Protein AF-0000000078786252 (afdb_homodimer)

Radius of gyration: 34.01 Å; Cα contacts (8 Å, |Δi|>4): 1185; chains: 2; bounding box: 115×89×73 Å

pLDDT: mean 88.15, std 14.1, range [19.5, 98.19]

Organism: NCBI:txid997887

Secondary structure (DSSP, 8-state):
-HHHHHHHHHHHHHHHHHT-EEEEEEEEE-TTS-EEEEEEE---HHHHTT--SS--SSS---TTT-EEEEEEEEEEEEETTEEEEEEEEEEEEES--EEE-----GGGGGGHHHH--EEEEEEEE-SSEEEEEEEEEEPPPS---SS-GGGT--HHHHIIIII--TTTTTT--HHHHHHHHHHHHHHHHHHHHHHHHHHHHHHHHHHHHHTT-HHHHHHHHHTHHHHHHHHHHH--S---HHHHHHHHHHHHT-SHHHHHHHHTHHHHHHHHHHHTTHHHHTTEEEEEEEE-SSEEEEE--SEEETTTEEEEEEEHHHHTTS-EEEEEEEEEE-HHHHHHHHHHHHHHHHHHHHHHH-/-HHHHHHHHHHHHHHHHHT-EEEEEEEEE-TTS-EEEEEEE---HHHHTT--SS--SSS---TTT-EEEEEEEEEEEEETTEEEEEEEEEEEEES--EEE-----GGGGGGHHHH--EEEEEEEEETTEEEEEEEEEEPPPS---SS-GGGT--HHHHIIIII--TTTTTT--HHHHHHHHHHHHHHHHHHHHHHHHHHHHHHHHHHHHHTT-HHHHHHHHHTHHHHHHHHHHH--S---HHHHHHHHHHHHT-SHHHHHHHHTHHHHHHHHHHHTTHHHHTTEEEEEEEE-SSEEEEE--SEEETTTEEEEEEEHHHHHSS-EEEEEEEEEE-HHHHHHHHHHHHHHHHHHHHHHH-

Foldseek 3Di:
DCPQLCVVVCCVVVVLVVLFFEKEKEWEADPQAKIKIKIWGDDDPCVVVPDPPDPRDLFDDDPVFKDKDFQVDWDWDDDPNDTDTTTIMIMGIGGHAAFWDTHHDPVNPQCCLVTTWGKHWDWDDDLFKIKIKIKTKRWFRPDPFDDDLVVQDDLVLLCCQQPRDPPPQPPHDPVVVVVVVVSSVVSVVVRVQVRLLVLLLVLLLVLVVVVVDPVVNVVCVVCVVVLVVVCVVVDSDHNHNCVSLVSVCVVVVHCVSVVSCVVCVVVSRVSSCVSCVNVVQQSYKYKYKYFAPAAWDDWPAPDDDPGGIGIHIDGNSNSNSGMDMTIIMHMDTDVVSVVVVVVVVVVVVVVVVVVVVD/DCPQLCVVVCCVVVVLVVLFFEKEKEWEADPQAKIKIKIWGDDDPCVVVPDPPDPRDLFDDDPVFKDKDFQVDWDWDDDPNDTDTTTIMIMGIGGHAAFWDTHHDPVNPQCCLQTTWGKHWDWDDDLFKIKIKIKTKRWFRPDPFDDDLVVQDDLVLLCCQQPRDPPPQPPHDPVVVVVVVVSSVVSVVVRVQVRLLVLLLVLLLVLVVVVVDPPVNVVCVVCVVVLVVVCVVVDSDHNHNCVSLVSVCVVVVHCVSVVSCVVCVVVSRVSSCVSVVNVVQQSYKYKYKYFAPAAWDDWPAPDDDPGGIGIHIDGNSNSNSGMDMTIIMHMDTDVVSVVVVVVVVVVVVVVVVVVVVD

Structure (mmCIF, N/CA/C/O backbone):
data_AF-0000000078786252-model_v1
#
loop_
_entity.id
_entity.type
_entity.pdbx_description
1 polymer 'Transmembrane protein'
#
loop_
_atom_site.group_PDB
_atom_site.id
_atom_site.type_symbol
_atom_site.label_atom_id
_atom_site.label_alt_id
_atom_site.label_comp_id
_atom_site.label_asym_id
_atom_site.label_entity_id
_atom_site.label_seq_id
_atom_site.pdbx_PDB_ins_code
_atom_site.Cartn_x
_atom_site.Cartn_y
_atom_site.Cartn_z
_atom_site.occupancy
_atom_site.B_iso_or_equiv
_atom_site.auth_seq_id
_atom_site.auth_comp_id
_atom_site.auth_asym_id
_atom_site.auth_atom_id
_atom_site.pdbx_PDB_model_num
ATOM 1 N N . MET A 1 1 ? -23.828 3.244 0.985 1 19.94 1 MET A N 1
ATOM 2 C CA . MET A 1 1 ? -24.297 2.219 0.06 1 19.94 1 MET A CA 1
ATOM 3 C C . MET A 1 1 ? -23.172 1.281 -0.342 1 19.94 1 MET A C 1
ATOM 5 O O . MET A 1 1 ? -23.391 0.293 -1.043 1 19.94 1 MET A O 1
ATOM 9 N N . LYS A 1 2 ? -21.891 1.942 -0.2 1 26.61 2 LYS A N 1
ATOM 10 C CA . LYS A 1 2 ? -20.688 1.188 -0.552 1 26.61 2 LYS A CA 1
ATOM 11 C C . LYS A 1 2 ? -20.5 -0.004 0.381 1 26.61 2 LYS A C 1
ATOM 13 O O . LYS A 1 2 ? -19.656 -0.87 0.125 1 26.61 2 LYS A O 1
ATOM 18 N N . THR A 1 3 ? -21.156 0.063 1.5 1 28.33 3 THR A N 1
ATOM 19 C CA . THR A 1 3 ? -20.844 -0.778 2.65 1 28.33 3 THR A CA 1
ATOM 20 C C . THR A 1 3 ? -21.375 -2.195 2.445 1 28.33 3 THR A C 1
ATOM 22 O O . THR A 1 3 ? -20.703 -3.17 2.814 1 28.33 3 THR A O 1
ATOM 25 N N . ASN A 1 4 ? -22.656 -2.246 1.965 1 29.14 4 ASN A N 1
ATOM 26 C CA . ASN A 1 4 ? -23.312 -3.553 1.998 1 29.14 4 ASN A CA 1
ATOM 27 C C . ASN A 1 4 ? -22.734 -4.488 0.938 1 29.14 4 ASN A C 1
ATOM 29 O O . ASN A 1 4 ? -22.547 -5.68 1.192 1 29.14 4 ASN A O 1
ATOM 33 N N . ASN A 1 5 ? -22.766 -4.031 -0.233 1 29.98 5 ASN A N 1
ATOM 34 C CA . ASN A 1 5 ? -22.375 -4.918 -1.328 1 29.98 5 ASN A CA 1
ATOM 35 C C . ASN A 1 5 ? -20.906 -5.305 -1.251 1 29.98 5 ASN A C 1
ATOM 37 O O . ASN A 1 5 ? -20.5 -6.344 -1.776 1 29.98 5 ASN A O 1
ATOM 41 N N . LEU A 1 6 ? -20.109 -4.527 -0.646 1 32.5 6 LEU A N 1
ATOM 42 C CA . LEU A 1 6 ? -18.688 -4.773 -0.368 1 32.5 6 LEU A CA 1
ATOM 43 C C . LEU A 1 6 ? -18.531 -5.812 0.735 1 32.5 6 LEU A C 1
ATOM 45 O O . LEU A 1 6 ? -17.578 -6.605 0.713 1 32.5 6 LEU A O 1
ATOM 49 N N . ILE A 1 7 ? -19.547 -6.02 1.521 1 32.16 7 ILE A N 1
ATOM 50 C CA . ILE A 1 7 ? -19.5 -6.973 2.627 1 32.16 7 ILE A CA 1
ATOM 51 C C . ILE A 1 7 ? -19.562 -8.398 2.082 1 32.16 7 ILE A C 1
ATOM 53 O O . ILE A 1 7 ? -18.812 -9.266 2.52 1 32.16 7 ILE A O 1
ATOM 57 N N . VAL A 1 8 ? -20.5 -8.602 1.167 1 32.06 8 VAL A N 1
ATOM 58 C CA . VAL A 1 8 ? -20.656 -9.969 0.682 1 32.06 8 VAL A CA 1
ATOM 59 C C . VAL A 1 8 ? -19.406 -10.398 -0.082 1 32.06 8 VAL A C 1
ATOM 61 O O . VAL A 1 8 ? -18.922 -11.523 0.082 1 32.06 8 VAL A O 1
ATOM 64 N N . VAL A 1 9 ? -18.891 -9.523 -0.886 1 33.03 9 VAL A N 1
ATOM 65 C CA . VAL A 1 9 ? -17.75 -9.859 -1.714 1 33.03 9 VAL A CA 1
ATOM 66 C C . VAL A 1 9 ? -16.484 -9.898 -0.853 1 33.03 9 VAL A C 1
ATOM 68 O O . VAL A 1 9 ? -15.586 -10.711 -1.091 1 33.03 9 VAL A O 1
ATOM 71 N N . ILE A 1 10 ? -16.359 -9.125 0.132 1 34.69 10 ILE A N 1
ATOM 72 C CA . ILE A 1 10 ? -15.266 -9.18 1.103 1 34.69 10 ILE A CA 1
ATOM 73 C C . ILE A 1 10 ? -15.297 -10.516 1.84 1 34.69 10 ILE A C 1
ATOM 75 O O . ILE A 1 10 ? -14.25 -11.109 2.109 1 34.69 10 ILE A O 1
ATOM 79 N N . VAL A 1 11 ? -16.406 -11.039 2.076 1 34.19 11 VAL A N 1
ATOM 80 C CA . VAL A 1 11 ? -16.5 -12.375 2.662 1 34.19 11 VAL A CA 1
ATOM 81 C C . VAL A 1 11 ? -15.859 -13.391 1.726 1 34.19 11 VAL A C 1
ATOM 83 O O . VAL A 1 11 ? -15.156 -14.305 2.176 1 34.19 11 VAL A O 1
ATOM 86 N N . ILE A 1 12 ? -16.109 -13.266 0.492 1 34.5 12 ILE A N 1
ATOM 87 C CA . ILE A 1 12 ? -15.539 -14.273 -0.39 1 34.5 12 ILE A CA 1
ATOM 88 C C . ILE A 1 12 ? -14.023 -14.109 -0.459 1 34.5 12 ILE A C 1
ATOM 90 O O . ILE A 1 12 ? -13.281 -15.086 -0.376 1 34.5 12 ILE A O 1
ATOM 94 N N . LEU A 1 13 ? -13.531 -12.93 -0.663 1 36.78 13 LEU A N 1
ATOM 95 C CA . LEU A 1 13 ? -12.086 -12.766 -0.719 1 36.78 13 LEU A CA 1
ATOM 96 C C . LEU A 1 13 ? -11.469 -12.859 0.674 1 36.78 13 LEU A C 1
ATOM 98 O O . LEU A 1 13 ? -10.383 -13.414 0.839 1 36.78 13 LEU A O 1
ATOM 102 N N . PHE A 1 14 ? -11.875 -12.219 1.735 1 39.19 14 PHE A N 1
ATOM 103 C CA . PHE A 1 14 ? -11.438 -12.453 3.107 1 39.19 14 PHE A CA 1
ATOM 104 C C . PHE A 1 14 ? -11.758 -13.875 3.539 1 39.19 14 PHE A C 1
ATOM 106 O O . PHE A 1 14 ? -11.023 -14.477 4.332 1 39.19 14 PHE A O 1
ATOM 113 N N . SER A 1 15 ? -12.875 -14.391 3.312 1 36.53 15 SER A N 1
ATOM 114 C CA . SER A 1 15 ? -13.062 -15.836 3.426 1 36.53 15 SER A CA 1
ATOM 115 C C . SER A 1 15 ? -12.07 -16.594 2.553 1 36.53 15 SER A C 1
ATOM 117 O O . SER A 1 15 ? -11.844 -17.781 2.756 1 36.53 15 SER A O 1
ATOM 119 N N . MET A 1 16 ? -11.719 -16.109 1.579 1 38.25 16 MET A N 1
ATOM 120 C CA . MET A 1 16 ? -10.734 -16.812 0.765 1 38.25 16 MET A CA 1
ATOM 121 C C . MET A 1 16 ? -9.383 -16.875 1.473 1 38.25 16 MET A C 1
ATOM 123 O O . MET A 1 16 ? -8.562 -17.75 1.179 1 38.25 16 MET A O 1
ATOM 127 N N . ALA A 1 17 ? -9.016 -15.875 2.158 1 41.66 17 ALA A N 1
ATOM 128 C CA . ALA A 1 17 ? -7.809 -16.078 2.957 1 41.66 17 ALA A CA 1
ATOM 129 C C . ALA A 1 17 ? -7.98 -17.266 3.912 1 41.66 17 ALA A C 1
ATOM 131 O O . ALA A 1 17 ? -7.031 -18 4.172 1 41.66 17 ALA A O 1
ATOM 132 N N . SER A 1 18 ? -9.141 -17.328 4.59 1 46.78 18 SER A N 1
ATOM 133 C CA . SER A 1 18 ? -9.305 -18.438 5.535 1 46.78 18 SER A CA 1
ATOM 134 C C . SER A 1 18 ? -9.297 -19.781 4.82 1 46.78 18 SER A C 1
ATOM 136 O O . SER A 1 18 ? -8.922 -20.797 5.406 1 46.78 18 SER A O 1
ATOM 138 N N . CYS A 1 19 ? -9.617 -19.781 3.443 1 62.62 19 CYS A N 1
ATOM 139 C CA . CYS A 1 19 ? -9.672 -21.094 2.809 1 62.62 19 CYS A CA 1
ATOM 140 C C . CYS A 1 19 ? -8.539 -21.266 1.805 1 62.62 19 CYS A C 1
ATOM 142 O O . CYS A 1 19 ? -8.656 -22.031 0.856 1 62.62 19 CYS A O 1
ATOM 144 N N . GLN A 1 20 ? -7.492 -20.5 2.08 1 80.75 20 GLN A N 1
ATOM 145 C CA . GLN A 1 20 ? -6.363 -20.625 1.164 1 80.75 20 GLN A CA 1
ATOM 146 C C . GLN A 1 20 ? -5.543 -21.875 1.466 1 80.75 20 GLN A C 1
ATOM 148 O O . GLN A 1 20 ? -5.324 -22.219 2.631 1 80.75 20 GLN A O 1
ATOM 153 N N . THR A 1 21 ? -5.371 -22.656 0.448 1 90.69 21 THR A N 1
ATOM 154 C CA . THR A 1 21 ? -4.453 -23.781 0.548 1 90.69 21 THR A CA 1
ATOM 155 C C . THR A 1 21 ? -3.047 -23.375 0.114 1 90.69 21 THR A C 1
ATOM 157 O O . THR A 1 21 ? -2.846 -22.922 -1.017 1 90.69 21 THR A O 1
ATOM 160 N N . SER A 1 22 ? -2.172 -23.531 1.041 1 93.81 22 SER A N 1
ATOM 161 C CA . SER A 1 22 ? -0.803 -23.125 0.752 1 93.81 22 SER A CA 1
ATOM 162 C C . SER A 1 22 ? 0.133 -24.312 0.666 1 93.81 22 SER A C 1
ATOM 164 O O . SER A 1 22 ? -0.036 -25.297 1.396 1 93.81 22 SER A O 1
ATOM 166 N N . TYR A 1 23 ? 1.023 -24.266 -0.226 1 96.31 23 TYR A N 1
ATOM 167 C CA . TYR A 1 23 ? 2.068 -25.266 -0.412 1 96.31 23 TYR A CA 1
ATOM 168 C C . TYR A 1 23 ? 3.445 -24.672 -0.125 1 96.31 23 TYR A C 1
ATOM 170 O O . TYR A 1 23 ? 3.67 -23.484 -0.326 1 96.31 23 TYR A O 1
ATOM 178 N N . ARG A 1 24 ? 4.293 -25.469 0.408 1 96.81 24 ARG A N 1
ATOM 179 C CA . ARG A 1 24 ? 5.688 -25.078 0.609 1 96.81 24 ARG A CA 1
ATOM 180 C C . ARG A 1 24 ? 6.617 -25.875 -0.295 1 96.81 24 ARG A C 1
ATOM 182 O O . ARG A 1 24 ? 6.613 -27.109 -0.259 1 96.81 24 ARG A O 1
ATOM 189 N N . MET A 1 25 ? 7.316 -25.281 -1.141 1 97.62 25 MET A N 1
ATOM 190 C CA . MET A 1 25 ? 8.305 -25.922 -2 1 97.62 25 MET A CA 1
ATOM 191 C C . MET A 1 25 ? 9.711 -25.453 -1.653 1 97.62 25 MET A C 1
ATOM 193 O O . MET A 1 25 ? 10.008 -24.266 -1.701 1 97.62 25 MET A O 1
ATOM 197 N N . VAL A 1 26 ? 10.562 -26.359 -1.294 1 97.31 26 VAL A N 1
ATOM 198 C CA . VAL A 1 26 ? 11.953 -26.062 -0.963 1 97.31 26 VAL A CA 1
ATOM 199 C C . VAL A 1 26 ? 12.875 -26.734 -1.979 1 97.31 26 VAL A C 1
ATOM 201 O O . VAL A 1 26 ? 12.859 -27.953 -2.135 1 97.31 26 VAL A O 1
ATOM 204 N N . SER A 1 27 ? 13.586 -25.953 -2.654 1 97.38 27 SER A N 1
ATOM 205 C CA . SER A 1 27 ? 14.57 -26.453 -3.613 1 97.38 27 SER A CA 1
ATOM 206 C C . SER A 1 27 ? 15.984 -26.078 -3.191 1 97.38 27 SER A C 1
ATOM 208 O O . SER A 1 27 ? 16.281 -24.922 -2.906 1 97.38 27 SER A O 1
ATOM 210 N N . ARG A 1 28 ? 16.812 -27.094 -3.168 1 97.5 28 ARG A N 1
ATOM 211 C CA . ARG A 1 28 ? 18.219 -26.875 -2.832 1 97.5 28 ARG A CA 1
ATOM 212 C C . ARG A 1 28 ? 19.109 -27.203 -4.016 1 97.5 28 ARG A C 1
ATOM 214 O O . ARG A 1 28 ? 19.141 -28.344 -4.477 1 97.5 28 ARG A O 1
ATOM 221 N N . ILE A 1 29 ? 19.812 -26.25 -4.445 1 97.12 29 ILE A N 1
ATOM 222 C CA . ILE A 1 29 ? 20.766 -26.469 -5.523 1 97.12 29 ILE A CA 1
ATOM 223 C C . ILE A 1 29 ? 22.125 -26.828 -4.941 1 97.12 29 ILE A C 1
ATOM 225 O O . ILE A 1 29 ? 22.656 -26.109 -4.086 1 97.12 29 ILE A O 1
ATOM 229 N N . LYS A 1 30 ? 22.625 -27.922 -5.43 1 95.12 30 LYS A N 1
ATOM 230 C CA . LYS A 1 30 ? 23.953 -28.359 -4.988 1 95.12 30 LYS A CA 1
ATOM 231 C C . LYS A 1 30 ? 25.047 -27.75 -5.852 1 95.12 30 LYS A C 1
ATOM 233 O O . LYS A 1 30 ? 24.781 -27.234 -6.934 1 95.12 30 LYS A O 1
ATOM 238 N N . THR A 1 31 ? 26.219 -27.844 -5.43 1 94.12 31 THR A N 1
ATOM 239 C CA . THR A 1 31 ? 27.359 -27.219 -6.102 1 94.12 31 THR A CA 1
ATOM 240 C C . THR A 1 31 ? 27.625 -27.891 -7.449 1 94.12 31 THR A C 1
ATOM 242 O O . THR A 1 31 ? 28.219 -27.281 -8.336 1 94.12 31 THR A O 1
ATOM 245 N N . ASP A 1 32 ? 27.156 -29.109 -7.656 1 92.31 32 ASP A N 1
ATOM 246 C CA . ASP A 1 32 ? 27.391 -29.812 -8.914 1 92.31 32 ASP A CA 1
ATOM 247 C C . ASP A 1 32 ? 26.312 -29.484 -9.938 1 92.31 32 ASP A C 1
ATOM 249 O O . ASP A 1 32 ? 26.359 -29.938 -11.086 1 92.31 32 ASP A O 1
ATOM 253 N N . GLY A 1 33 ? 25.391 -28.719 -9.5 1 90.75 33 GLY A N 1
ATOM 254 C CA . GLY A 1 33 ? 24.344 -28.312 -10.422 1 90.75 33 GLY A CA 1
ATOM 255 C C . GLY A 1 33 ? 23.078 -29.141 -10.289 1 90.75 33 GLY A C 1
ATOM 256 O O . GLY A 1 33 ? 22.078 -28.859 -10.945 1 90.75 33 GLY A O 1
ATOM 257 N N . SER A 1 34 ? 23.156 -30.125 -9.492 1 93.38 34 SER A N 1
ATOM 258 C CA . SER A 1 34 ? 21.953 -30.906 -9.25 1 93.38 34 SER A CA 1
ATOM 259 C C . SER A 1 34 ? 21.047 -30.203 -8.25 1 93.38 34 SER A C 1
ATOM 261 O O . SER A 1 34 ? 21.453 -29.25 -7.582 1 93.38 34 SER A O 1
ATOM 263 N N . LEU A 1 35 ? 19.766 -30.656 -8.234 1 95 35 LEU A N 1
ATOM 264 C CA . LEU A 1 35 ? 18.766 -30 -7.395 1 95 35 LEU A CA 1
ATOM 265 C C . LEU A 1 35 ? 17.953 -31.031 -6.613 1 95 35 LEU A C 1
ATOM 267 O O . LEU A 1 35 ? 17.578 -32.062 -7.16 1 95 35 LEU A O 1
ATOM 271 N N . TYR A 1 36 ? 17.844 -30.766 -5.344 1 96.06 36 TYR A N 1
ATOM 272 C CA . TYR A 1 36 ? 16.953 -31.531 -4.488 1 96.06 36 TYR A CA 1
ATOM 273 C C . TYR A 1 36 ? 15.711 -30.719 -4.133 1 96.06 36 TYR A C 1
ATOM 275 O O . TYR A 1 36 ? 15.82 -29.609 -3.627 1 96.06 36 TYR A O 1
ATOM 283 N N . ARG A 1 37 ? 14.539 -31.312 -4.398 1 96.69 37 ARG A N 1
ATOM 284 C CA . ARG A 1 37 ? 13.312 -30.562 -4.195 1 96.69 37 ARG A CA 1
ATOM 285 C C . ARG A 1 37 ? 12.367 -31.297 -3.254 1 96.69 37 ARG A C 1
ATOM 287 O O . ARG A 1 37 ? 12.227 -32.531 -3.336 1 96.69 37 ARG A O 1
ATOM 294 N N . GLU A 1 38 ? 11.789 -30.531 -2.357 1 97.25 38 GLU A N 1
ATOM 295 C CA . GLU A 1 38 ? 10.719 -31 -1.474 1 97.25 38 GLU A CA 1
ATOM 296 C C . GLU A 1 38 ? 9.477 -30.125 -1.612 1 97.25 38 GLU A C 1
ATOM 298 O O . GLU A 1 38 ? 9.578 -28.891 -1.69 1 97.25 38 GLU A O 1
ATOM 303 N N . VAL A 1 39 ? 8.344 -30.766 -1.732 1 97.19 39 VAL A N 1
ATOM 304 C CA . VAL A 1 39 ? 7.078 -30.047 -1.747 1 97.19 39 VAL A CA 1
ATOM 305 C C . VAL A 1 39 ? 6.18 -30.562 -0.622 1 97.19 39 VAL A C 1
ATOM 307 O O . VAL A 1 39 ? 5.922 -31.75 -0.521 1 97.19 39 VAL A O 1
ATOM 310 N N . TYR A 1 40 ? 5.75 -29.625 0.225 1 97.5 40 TYR A N 1
ATOM 311 C CA . TYR A 1 40 ? 4.934 -29.953 1.388 1 97.5 40 TYR A CA 1
ATOM 312 C C . TYR A 1 40 ? 3.473 -29.594 1.146 1 97.5 40 TYR A C 1
ATOM 314 O O . TYR A 1 40 ? 3.17 -28.562 0.546 1 97.5 40 TYR A O 1
ATOM 322 N N . ALA A 1 41 ? 2.525 -30.422 1.623 1 96.31 41 ALA A N 1
ATOM 323 C CA . ALA A 1 41 ? 1.083 -30.203 1.542 1 96.31 41 ALA A CA 1
ATOM 324 C C . ALA A 1 41 ? 0.368 -30.828 2.734 1 96.31 41 ALA A C 1
ATOM 326 O O . ALA A 1 41 ? 1.011 -31.375 3.635 1 96.31 41 ALA A O 1
ATOM 327 N N . TYR A 1 42 ? -0.897 -30.625 2.787 1 94.88 42 TYR A N 1
ATOM 328 C CA . TYR A 1 42 ? -1.739 -31.297 3.771 1 94.88 42 TYR A CA 1
ATOM 329 C C . TYR A 1 42 ? -2.613 -32.344 3.111 1 94.88 42 TYR A C 1
ATOM 331 O O . TYR A 1 42 ? -3.459 -32.031 2.273 1 94.88 42 TYR A O 1
ATOM 339 N N . GLY A 1 43 ? -2.377 -33.594 3.447 1 91.81 43 GLY A N 1
ATOM 340 C CA . GLY A 1 43 ? -3.205 -34.688 2.984 1 91.81 43 GLY A CA 1
ATOM 341 C C . GLY A 1 43 ? -4.164 -35.188 4.043 1 91.81 43 GLY A C 1
ATOM 342 O O . GLY A 1 43 ? -3.803 -35.312 5.219 1 91.81 43 GLY A O 1
ATOM 343 N N . ASP A 1 44 ? -5.281 -35.531 3.627 1 89.44 44 ASP A N 1
ATOM 344 C CA . ASP A 1 44 ? -6.258 -36.062 4.574 1 89.44 44 ASP A CA 1
ATOM 345 C C . ASP A 1 44 ? -5.91 -37.469 4.988 1 89.44 44 ASP A C 1
ATOM 347 O O . ASP A 1 44 ? -4.902 -38.031 4.543 1 89.44 44 ASP A O 1
ATOM 351 N N . SER A 1 45 ? -6.781 -38.062 5.875 1 87.81 45 SER A N 1
ATOM 352 C CA . SER A 1 45 ? -6.504 -39.375 6.445 1 87.81 45 SER A CA 1
ATOM 353 C C . SER A 1 45 ? -6.543 -40.469 5.375 1 87.81 45 SER A C 1
ATOM 355 O O . SER A 1 45 ? -5.762 -41.406 5.418 1 87.81 45 SER A O 1
ATOM 357 N N . ALA A 1 46 ? -7.414 -40.281 4.414 1 90.94 46 ALA A N 1
ATOM 358 C CA . ALA A 1 46 ? -7.512 -41.281 3.34 1 90.94 46 ALA A CA 1
ATOM 359 C C . ALA A 1 46 ? -6.246 -41.281 2.49 1 90.94 46 ALA A C 1
ATOM 361 O O . ALA A 1 46 ? -5.727 -42.344 2.156 1 90.94 46 ALA A O 1
ATOM 362 N N . PHE A 1 47 ? -5.742 -40.156 2.238 1 91.88 47 PHE A N 1
ATOM 363 C CA . PHE A 1 47 ? -4.523 -40.062 1.443 1 91.88 47 PHE A CA 1
ATOM 364 C C . PHE A 1 47 ? -3.334 -40.625 2.189 1 91.88 47 PHE A C 1
ATOM 366 O O . PHE A 1 47 ? -2.527 -41.375 1.608 1 91.88 47 PHE A O 1
ATOM 373 N N . LEU A 1 48 ? -3.27 -40.375 3.426 1 88.38 48 LEU A N 1
ATOM 374 C CA . LEU A 1 48 ? -2.15 -40.844 4.234 1 88.38 48 LEU A CA 1
ATOM 375 C C . LEU A 1 48 ? -2.189 -42.375 4.387 1 88.38 48 LEU A C 1
ATOM 377 O O . LEU A 1 48 ? -1.147 -43 4.555 1 88.38 48 LEU A O 1
ATOM 381 N N . ALA A 1 49 ? -3.398 -42.844 4.246 1 87.81 49 ALA A N 1
ATOM 382 C CA . ALA A 1 49 ? -3.576 -44.312 4.375 1 87.81 49 ALA A CA 1
ATOM 383 C C . ALA A 1 49 ? -3.287 -45 3.055 1 87.81 49 ALA A C 1
ATOM 385 O O . ALA A 1 49 ? -3.244 -46.25 3.002 1 87.81 49 ALA A O 1
ATOM 386 N N . GLY A 1 50 ? -3.104 -44.219 1.994 1 86 50 GLY A N 1
ATOM 387 C CA . GLY A 1 50 ? -2.686 -44.844 0.751 1 86 50 GLY A CA 1
ATOM 388 C C . GLY A 1 50 ? -3.676 -44.656 -0.381 1 86 50 GLY A C 1
ATOM 389 O O . GLY A 1 50 ? -3.41 -45.031 -1.521 1 86 50 GLY A O 1
ATOM 390 N N . ASP A 1 51 ? -4.805 -44 -0.062 1 87.06 51 ASP A N 1
ATOM 391 C CA . ASP A 1 51 ? -5.77 -43.688 -1.112 1 87.06 51 ASP A CA 1
ATOM 392 C C . ASP A 1 51 ? -5.309 -42.5 -1.948 1 87.06 51 ASP A C 1
ATOM 394 O O . ASP A 1 51 ? -5.254 -41.375 -1.454 1 87.06 51 ASP A O 1
ATOM 398 N N . ARG A 1 52 ? -5.031 -42.781 -3.176 1 82.25 52 ARG A N 1
ATOM 399 C CA . ARG A 1 52 ? -4.453 -41.75 -4.016 1 82.25 52 ARG A CA 1
ATOM 400 C C . ARG A 1 52 ? -5.52 -41.094 -4.891 1 82.25 52 ARG A C 1
ATOM 402 O O . ARG A 1 52 ? -5.195 -40.375 -5.84 1 82.25 52 ARG A O 1
ATOM 409 N N . ALA A 1 53 ? -6.723 -41.344 -4.562 1 81.75 53 ALA A N 1
ATOM 410 C CA . ALA A 1 53 ? -7.812 -40.781 -5.352 1 81.75 53 ALA A CA 1
ATOM 411 C C . ALA A 1 53 ? -7.82 -39.25 -5.262 1 81.75 53 ALA A C 1
ATOM 413 O O . ALA A 1 53 ? -8.023 -38.562 -6.27 1 81.75 53 ALA A O 1
ATOM 414 N N . GLU A 1 54 ? -7.559 -38.875 -3.996 1 85.31 54 GLU A N 1
ATOM 415 C CA . GLU A 1 54 ? -7.516 -37.438 -3.816 1 85.31 54 GLU A CA 1
ATOM 416 C C . GLU A 1 54 ? -6.09 -36.969 -3.564 1 85.31 54 GLU A C 1
ATOM 418 O O . GLU A 1 54 ? -5.609 -37 -2.43 1 85.31 54 GLU A O 1
ATOM 423 N N . ASN A 1 55 ? -5.398 -36.562 -4.562 1 90.12 55 ASN A N 1
ATOM 424 C CA . ASN A 1 55 ? -4.047 -36 -4.516 1 90.12 55 ASN A CA 1
ATOM 425 C C . ASN A 1 55 ? -4.047 -34.562 -4.016 1 90.12 55 ASN A C 1
ATOM 427 O O . ASN A 1 55 ? -4.645 -33.688 -4.645 1 90.12 55 ASN A O 1
ATOM 431 N N . PRO A 1 56 ? -3.461 -34.344 -2.848 1 92.56 56 PRO A N 1
ATOM 432 C CA . PRO A 1 56 ? -3.506 -33 -2.283 1 92.56 56 PRO A CA 1
ATOM 433 C C . PRO A 1 56 ? -2.59 -32.031 -3.018 1 92.56 56 PRO A C 1
ATOM 435 O O . PRO A 1 56 ? -2.67 -30.812 -2.799 1 92.56 56 PRO A O 1
ATOM 438 N N . PHE A 1 57 ? -1.74 -32.531 -3.859 1 94.31 57 PHE A N 1
ATOM 439 C CA . PHE A 1 57 ? -0.812 -31.656 -4.582 1 94.31 57 PHE A CA 1
ATOM 440 C C . PHE A 1 57 ? -1.437 -31.156 -5.875 1 94.31 57 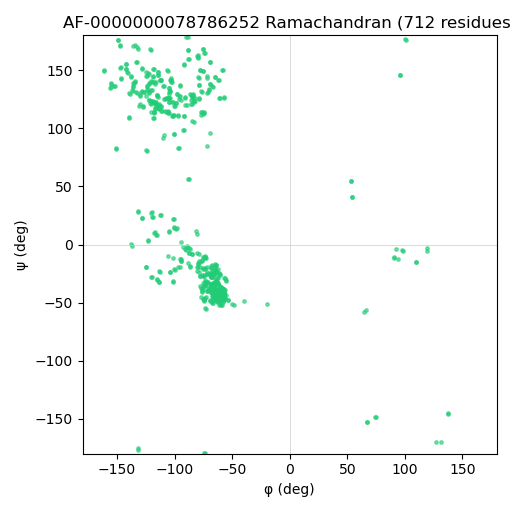PHE A C 1
ATOM 442 O O . PHE A 1 57 ? -2.369 -31.766 -6.402 1 94.31 57 PHE A O 1
ATOM 449 N N . LEU A 1 58 ? -0.883 -30.062 -6.371 1 93.06 58 LEU A N 1
ATOM 450 C CA . LEU A 1 58 ? -1.39 -29.469 -7.602 1 93.06 58 LEU A CA 1
ATOM 451 C C . LEU A 1 58 ? -0.892 -30.234 -8.82 1 93.06 58 LEU A C 1
ATOM 453 O O . LEU A 1 58 ? -1.417 -30.078 -9.922 1 93.06 58 LEU A O 1
ATOM 457 N N . PHE A 1 59 ? 0.087 -31.078 -8.656 1 94.06 59 PHE A N 1
ATOM 458 C CA . PHE A 1 59 ? 0.705 -31.859 -9.727 1 94.06 59 PHE A CA 1
ATOM 459 C C . PHE A 1 59 ? 0.605 -33.344 -9.445 1 94.06 59 PHE A C 1
ATOM 461 O O . PHE A 1 59 ? 0.216 -33.75 -8.344 1 94.06 59 PHE A O 1
ATOM 468 N N . GLN A 1 60 ? 0.929 -34.062 -10.508 1 92.38 60 GLN A N 1
ATOM 469 C CA . GLN A 1 60 ? 0.883 -35.531 -10.383 1 92.38 60 GLN A CA 1
ATOM 470 C C . GLN A 1 60 ? 2.121 -36.031 -9.664 1 92.38 60 GLN A C 1
ATOM 472 O O . GLN A 1 60 ? 3.232 -35.562 -9.898 1 92.38 60 GLN A O 1
ATOM 477 N N . ILE A 1 61 ? 1.816 -37 -8.75 1 91.5 61 ILE A N 1
ATOM 478 C CA . ILE A 1 61 ? 2.914 -37.656 -8.047 1 91.5 61 ILE A CA 1
ATOM 479 C C . ILE A 1 61 ? 3.186 -39 -8.688 1 91.5 61 ILE A C 1
ATOM 481 O O . ILE A 1 61 ? 2.465 -39.969 -8.438 1 91.5 61 ILE A O 1
ATOM 485 N N . ASP A 1 62 ? 4.109 -39 -9.562 1 86.69 62 ASP A N 1
ATOM 486 C CA . ASP A 1 62 ? 4.504 -40.281 -10.148 1 86.69 62 ASP A CA 1
ATOM 487 C C . ASP A 1 62 ? 5.52 -41 -9.266 1 86.69 62 ASP A C 1
ATOM 489 O O . ASP A 1 62 ? 6.543 -40.438 -8.891 1 86.69 62 ASP A O 1
ATOM 493 N N . SER A 1 63 ? 5.27 -42.25 -8.961 1 82.62 63 SER A N 1
ATOM 494 C CA . SER A 1 63 ? 6.109 -43.031 -8.055 1 82.62 63 SER A CA 1
ATOM 495 C C . SER A 1 63 ? 7.52 -43.188 -8.602 1 82.62 63 SER A C 1
ATOM 497 O O . SER A 1 63 ? 8.461 -43.438 -7.852 1 82.62 63 SER A O 1
ATOM 499 N N . ASP A 1 64 ? 7.676 -43.031 -9.867 1 86.81 64 ASP A N 1
ATOM 500 C CA . ASP A 1 64 ? 8.992 -43.188 -10.477 1 86.81 64 ASP A CA 1
ATOM 501 C C . ASP A 1 64 ? 9.852 -41.938 -10.258 1 86.81 64 ASP A C 1
ATOM 503 O O . ASP A 1 64 ? 11.086 -42.031 -10.273 1 86.81 64 ASP A O 1
ATOM 507 N N . THR A 1 65 ? 9.195 -40.844 -10.031 1 89.38 65 THR A N 1
ATOM 508 C CA . THR A 1 65 ? 9.953 -39.594 -10 1 89.38 65 THR A CA 1
ATOM 509 C C . THR A 1 65 ? 9.914 -38.969 -8.609 1 89.38 65 THR A C 1
ATOM 511 O O . THR A 1 65 ? 10.883 -38.344 -8.18 1 89.38 65 THR A O 1
ATOM 514 N N . TRP A 1 66 ? 8.844 -39.188 -7.91 1 93.69 66 TRP A N 1
ATOM 515 C CA . TRP A 1 66 ? 8.672 -38.562 -6.605 1 93.69 66 TRP A CA 1
ATOM 516 C C . TRP A 1 66 ? 8.625 -39.594 -5.496 1 93.69 66 TRP A C 1
ATOM 518 O O . TRP A 1 66 ? 8.023 -40.656 -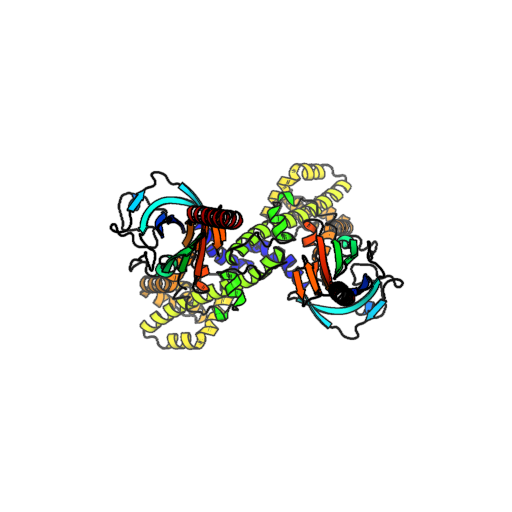5.66 1 93.69 66 TRP A O 1
ATOM 528 N N . GLN A 1 67 ? 9.234 -39.312 -4.43 1 94.5 67 GLN A N 1
ATOM 529 C CA . GLN A 1 67 ? 9.117 -40.094 -3.215 1 94.5 67 GLN A CA 1
ATOM 530 C C . GLN A 1 67 ? 8.164 -39.438 -2.219 1 94.5 67 GLN A C 1
ATOM 532 O O . GLN A 1 67 ? 8.375 -38.312 -1.796 1 94.5 67 GLN A O 1
ATOM 537 N N . LEU A 1 68 ? 7.133 -40.125 -1.895 1 93.81 68 LEU A N 1
ATOM 538 C CA . LEU A 1 68 ? 6.16 -39.656 -0.922 1 93.81 68 LEU A CA 1
ATOM 539 C C . LEU A 1 68 ? 6.609 -39.969 0.5 1 93.81 68 LEU A C 1
ATOM 541 O O . LEU A 1 68 ? 6.98 -41.094 0.801 1 93.81 68 LEU A O 1
ATOM 545 N N . VAL A 1 69 ? 6.645 -38.969 1.348 1 92.75 69 VAL A N 1
ATOM 546 C CA . VAL A 1 69 ? 7.086 -39.125 2.729 1 92.75 69 VAL A CA 1
ATOM 547 C C . VAL A 1 69 ? 6.039 -38.562 3.68 1 92.75 69 VAL A C 1
ATOM 549 O O . VAL A 1 69 ? 5.715 -37.375 3.611 1 92.75 69 VAL A O 1
ATOM 552 N N . GLY A 1 70 ? 5.461 -39.344 4.547 1 90.12 70 GLY A N 1
ATOM 553 C CA . GLY A 1 70 ? 4.613 -38.844 5.625 1 90.12 70 GLY A CA 1
ATOM 554 C C . GLY A 1 70 ? 5.398 -38.25 6.773 1 90.12 70 GLY A C 1
ATOM 555 O O . GLY A 1 70 ? 6.418 -38.812 7.195 1 90.12 70 GLY A O 1
ATOM 556 N N . LEU A 1 71 ? 5.09 -37.094 7.281 1 90.5 71 LEU A N 1
ATOM 557 C CA . LEU A 1 71 ? 5.84 -36.406 8.328 1 90.5 71 LEU A CA 1
ATOM 558 C C . LEU A 1 71 ? 5.484 -36.969 9.703 1 90.5 71 LEU A C 1
ATOM 560 O O . LEU A 1 71 ? 6.102 -36.594 10.703 1 90.5 71 LEU A O 1
ATOM 564 N N . GLY A 1 72 ? 4.766 -38.031 9.891 1 80.94 72 GLY A N 1
ATOM 565 C CA . GLY A 1 72 ? 4.359 -38.594 11.164 1 80.94 72 GLY A CA 1
ATOM 566 C C . GLY A 1 72 ? 3.404 -37.719 11.945 1 80.94 72 GLY A C 1
ATOM 567 O O . GLY A 1 72 ? 2.363 -38.188 12.414 1 80.94 72 GLY A O 1
ATOM 568 N N . SER A 1 73 ? 3.855 -36.375 12.227 1 86.31 73 SER A N 1
ATOM 569 C CA . SER A 1 73 ? 2.994 -35.406 12.859 1 86.31 73 SER A CA 1
ATOM 570 C C . SER A 1 73 ? 2.879 -34.125 12.008 1 86.31 73 SER A C 1
ATOM 572 O O . SER A 1 73 ? 3.789 -33.812 11.242 1 86.31 73 SER A O 1
ATOM 574 N N . SER A 1 74 ? 1.757 -33.562 12.117 1 89.44 74 SER A N 1
ATOM 575 C CA . SER A 1 74 ? 1.539 -32.312 11.375 1 89.44 74 SER A CA 1
ATOM 576 C C . SER A 1 74 ? 2.422 -31.203 11.906 1 89.44 74 SER A C 1
ATOM 578 O O . SER A 1 74 ? 2.658 -31.094 13.109 1 89.44 74 SER A O 1
ATOM 580 N N . ILE A 1 75 ? 2.969 -30.531 10.984 1 92.62 75 ILE A N 1
ATOM 581 C CA . ILE A 1 75 ? 3.756 -29.344 11.336 1 92.62 75 ILE A CA 1
ATOM 582 C C . ILE A 1 75 ? 2.967 -28.078 11 1 92.62 75 ILE A C 1
ATOM 584 O O . ILE A 1 75 ? 2.326 -28 9.945 1 92.62 75 ILE A O 1
ATOM 588 N N . LYS A 1 76 ? 2.91 -27.203 11.945 1 92.88 76 LYS A N 1
ATOM 589 C CA . LYS A 1 76 ? 2.295 -25.906 11.695 1 92.88 76 LYS A CA 1
ATOM 590 C C . LYS A 1 76 ? 3.287 -24.938 11.039 1 92.88 76 LYS A C 1
ATOM 592 O O . LYS A 1 76 ? 4.406 -24.766 11.531 1 92.88 76 LYS A O 1
ATOM 597 N N . PHE A 1 77 ? 2.932 -24.453 9.93 1 93.5 77 PHE A N 1
ATOM 598 C CA . PHE A 1 77 ? 3.795 -23.547 9.188 1 93.5 77 PHE A CA 1
ATOM 599 C C . PHE A 1 77 ? 3.09 -22.219 8.93 1 93.5 77 PHE A C 1
ATOM 601 O O . PHE A 1 77 ? 1.896 -22.188 8.625 1 93.5 77 PHE A O 1
ATOM 608 N N . ASN A 1 78 ? 3.873 -21.125 9.094 1 90.69 78 ASN A N 1
ATOM 609 C CA . ASN A 1 78 ? 3.32 -19.797 8.898 1 90.69 78 ASN A CA 1
ATOM 610 C C . ASN A 1 78 ? 3.512 -19.312 7.465 1 90.69 78 ASN A C 1
ATOM 612 O O . ASN A 1 78 ? 4.641 -19.062 7.035 1 90.69 78 ASN A O 1
ATOM 616 N N . PHE A 1 79 ? 2.465 -19.219 6.773 1 90.81 79 PHE A N 1
ATOM 617 C CA . PHE A 1 79 ? 2.467 -18.656 5.426 1 90.81 79 PHE A CA 1
ATOM 618 C C . PHE A 1 79 ? 2.064 -17.188 5.453 1 90.81 79 PHE A C 1
ATOM 620 O O . PHE A 1 79 ? 0.9 -16.859 5.223 1 90.81 79 PHE A O 1
ATOM 627 N N . TRP A 1 80 ? 3.061 -16.328 5.746 1 80.56 80 TRP A N 1
ATOM 628 C CA . TRP A 1 80 ? 2.887 -14.883 5.75 1 80.56 80 TRP A CA 1
ATOM 629 C C . TRP A 1 80 ? 1.729 -14.469 6.656 1 80.56 80 TRP A C 1
ATOM 631 O O . TRP A 1 80 ? 0.857 -13.703 6.25 1 80.56 80 TRP A O 1
ATOM 641 N N . GLY A 1 81 ? 1.606 -15.109 7.836 1 74.69 81 GLY A N 1
ATOM 642 C CA . GLY A 1 81 ? 0.617 -14.742 8.836 1 74.69 81 GLY A CA 1
ATOM 643 C C . GLY A 1 81 ? -0.495 -15.766 8.984 1 74.69 81 GLY A C 1
ATOM 644 O O . GLY A 1 81 ? -1.269 -15.711 9.938 1 74.69 81 GLY A O 1
ATOM 645 N N . ASN A 1 82 ? -0.593 -16.672 8.008 1 81.75 82 ASN A N 1
ATOM 646 C CA . ASN A 1 82 ? -1.584 -17.75 8.055 1 81.75 82 ASN A CA 1
ATOM 647 C C . ASN A 1 82 ? -0.941 -19.094 8.391 1 81.75 82 ASN A C 1
ATOM 649 O O . ASN A 1 82 ? -0.199 -19.641 7.578 1 81.75 82 ASN A O 1
ATOM 653 N N . GLU A 1 83 ? -1.321 -19.547 9.531 1 89.94 83 GLU A N 1
ATOM 654 C CA . GLU A 1 83 ? -0.752 -20.812 9.953 1 89.94 83 GLU A CA 1
ATOM 655 C C . GLU A 1 83 ? -1.54 -21.984 9.367 1 89.94 83 GLU A C 1
ATOM 657 O O . GLU A 1 83 ? -2.768 -22.031 9.477 1 89.94 83 GLU A O 1
ATOM 662 N N . GLN A 1 84 ? -0.832 -22.812 8.758 1 92.06 84 GLN A N 1
ATOM 663 C CA . GLN A 1 84 ? -1.449 -24 8.188 1 92.06 84 GLN A CA 1
ATOM 664 C C . GLN A 1 84 ? -0.655 -25.266 8.547 1 92.06 84 GLN A C 1
ATOM 666 O O . GLN A 1 84 ? 0.54 -25.188 8.836 1 92.06 84 GLN A O 1
ATOM 671 N N . GLU A 1 85 ? -1.399 -26.297 8.469 1 93.06 85 GLU A N 1
ATOM 672 C CA . GLU A 1 85 ? -0.768 -27.578 8.805 1 93.06 85 GLU A CA 1
ATOM 673 C C . GLU A 1 85 ? -0.271 -28.281 7.547 1 93.06 85 GLU A C 1
ATOM 675 O O . GLU A 1 85 ? -0.938 -28.266 6.508 1 93.06 85 GLU A O 1
ATOM 680 N N . LEU A 1 86 ? 0.885 -28.797 7.68 1 96.06 86 LEU A N 1
ATOM 681 C CA . LEU A 1 86 ? 1.491 -29.656 6.672 1 96.06 86 LEU A CA 1
ATOM 682 C C . LEU A 1 86 ? 1.807 -31.031 7.254 1 96.06 86 LEU A C 1
ATOM 684 O O . LEU A 1 86 ? 2.307 -31.125 8.375 1 96.06 86 LEU A O 1
ATOM 688 N N . ASN A 1 87 ? 1.433 -32.125 6.512 1 95.25 87 ASN A N 1
ATOM 689 C CA . ASN A 1 87 ? 1.646 -33.438 7.121 1 95.25 87 ASN A CA 1
ATOM 690 C C . ASN A 1 87 ? 2.219 -34.438 6.117 1 95.25 87 ASN A C 1
ATOM 692 O O . ASN A 1 87 ? 2.463 -35.594 6.461 1 95.25 87 ASN A O 1
ATOM 696 N N . VAL A 1 88 ? 2.426 -34.062 4.918 1 95.75 88 VAL A N 1
ATOM 697 C CA . VAL A 1 88 ? 3.02 -34.938 3.908 1 95.75 88 VAL A CA 1
ATOM 698 C C . VAL A 1 88 ? 3.961 -34.125 3.018 1 95.75 88 VAL A C 1
ATOM 700 O O . VAL A 1 88 ? 3.797 -32.906 2.869 1 95.75 88 VAL A O 1
ATOM 703 N N . LYS A 1 89 ? 4.969 -34.75 2.488 1 96.38 89 LYS A N 1
ATOM 704 C CA . LYS A 1 89 ? 5.836 -34.094 1.502 1 96.38 89 LYS A CA 1
ATOM 705 C C . LYS A 1 89 ? 6.25 -35.094 0.416 1 96.38 89 LYS A C 1
ATOM 707 O O . LYS A 1 89 ? 6.168 -36.312 0.612 1 96.38 89 LYS A O 1
ATOM 712 N N . VAL A 1 90 ? 6.574 -34.594 -0.701 1 96.12 90 VAL A N 1
ATOM 713 C CA . VAL A 1 90 ? 7.18 -35.375 -1.776 1 96.12 90 VAL A CA 1
ATOM 714 C C . VAL A 1 90 ? 8.57 -34.812 -2.088 1 96.12 90 VAL A C 1
ATOM 716 O O . VAL A 1 90 ? 8.82 -33.625 -1.969 1 96.12 90 VAL A O 1
ATOM 719 N N . CYS A 1 91 ? 9.484 -35.688 -2.416 1 96.56 91 CYS A N 1
ATOM 720 C CA . CYS A 1 91 ? 10.867 -35.312 -2.678 1 96.56 91 CYS A CA 1
ATOM 721 C C . CYS A 1 91 ? 11.344 -35.875 -4.012 1 96.56 91 CYS A C 1
ATOM 723 O O . CYS A 1 91 ? 10.875 -36.906 -4.453 1 96.56 91 CYS A O 1
ATOM 725 N N . ARG A 1 92 ? 12.258 -35.156 -4.562 1 94.88 92 ARG A N 1
ATOM 726 C CA . ARG A 1 92 ? 12.812 -35.562 -5.844 1 94.88 92 ARG A CA 1
ATOM 727 C C . ARG A 1 92 ? 14.211 -35 -6.051 1 94.88 92 ARG A C 1
ATOM 729 O O . ARG A 1 92 ? 14.469 -33.844 -5.703 1 94.88 92 ARG A O 1
ATOM 736 N N . ASP A 1 93 ? 15.086 -35.875 -6.598 1 93.75 93 ASP A N 1
ATOM 737 C CA . ASP A 1 93 ? 16.406 -35.438 -7.047 1 93.75 93 ASP A CA 1
ATOM 738 C C . ASP A 1 93 ? 16.391 -35.125 -8.547 1 93.75 93 ASP A C 1
ATOM 740 O O . ASP A 1 93 ? 15.961 -35.969 -9.344 1 93.75 93 ASP A O 1
ATOM 744 N N . ILE A 1 94 ? 16.844 -34 -8.867 1 92.5 94 ILE A N 1
ATOM 745 C CA . ILE A 1 94 ? 16.906 -33.594 -10.266 1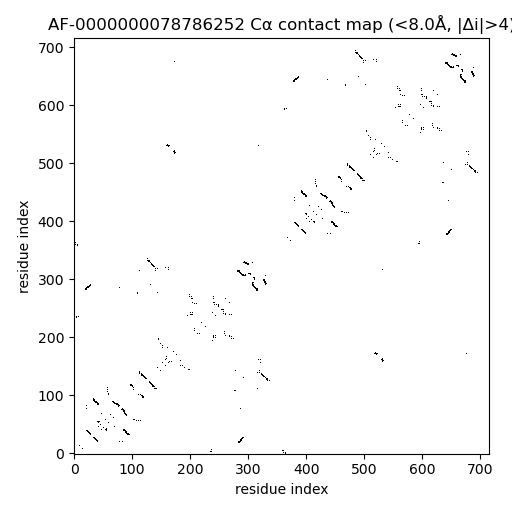 92.5 94 ILE A CA 1
ATOM 746 C C . ILE A 1 94 ? 18.359 -33.344 -10.672 1 92.5 94 ILE A C 1
ATOM 748 O O . ILE A 1 94 ? 19 -32.406 -10.172 1 92.5 94 ILE A O 1
ATOM 752 N N . PRO A 1 95 ? 18.984 -34.156 -11.477 1 87.06 95 PRO A N 1
ATOM 753 C CA . PRO A 1 95 ? 20.406 -34.062 -11.82 1 87.06 95 PRO A CA 1
ATOM 754 C C . PRO A 1 95 ? 20.734 -32.75 -12.562 1 87.06 95 PRO A C 1
ATOM 756 O O . PRO A 1 95 ? 21.844 -32.25 -12.469 1 87.06 95 PRO A O 1
ATOM 759 N N . GLY A 1 96 ? 19.906 -32.156 -13.359 1 80.75 96 GLY A N 1
ATOM 760 C CA . GLY A 1 96 ? 20.031 -30.906 -14.109 1 80.75 96 GLY A CA 1
ATOM 761 C C . GLY A 1 96 ? 18.703 -30.281 -14.461 1 80.75 96 GLY A C 1
ATOM 762 O O . GLY A 1 96 ? 17.734 -30.984 -14.742 1 80.75 96 GLY A O 1
ATOM 763 N N . MET A 1 97 ? 18.797 -29.078 -14.211 1 78.25 97 MET A N 1
ATOM 764 C CA . MET A 1 97 ? 17.516 -28.438 -14.43 1 78.25 97 MET A CA 1
ATOM 765 C C . MET A 1 97 ? 17.484 -27.719 -15.781 1 78.25 97 MET A C 1
ATOM 767 O O . MET A 1 97 ? 18.281 -26.828 -16.031 1 78.25 97 MET A O 1
ATOM 771 N N . SER A 1 98 ? 16.656 -28.234 -16.797 1 83.38 98 SER A N 1
ATOM 772 C CA . SER A 1 98 ? 16.359 -27.562 -18.047 1 83.38 98 SER A CA 1
ATOM 773 C C . SER A 1 98 ? 14.992 -27.953 -18.578 1 83.38 98 SER A C 1
ATOM 775 O O . SER A 1 98 ? 14.867 -28.891 -19.359 1 83.38 98 SER A O 1
ATOM 777 N N . GLY A 1 99 ? 14.047 -27.344 -18.094 1 84.94 99 GLY A N 1
ATOM 778 C CA . GLY A 1 99 ? 12.703 -27.594 -18.609 1 84.94 99 GLY A CA 1
ATOM 779 C C . GLY A 1 99 ? 11.656 -27.703 -17.531 1 84.94 99 GLY A C 1
ATOM 780 O O . GLY A 1 99 ? 11.68 -26.922 -16.562 1 84.94 99 GLY A O 1
ATOM 781 N N . GLU A 1 100 ? 10.648 -28.625 -17.828 1 83 100 GLU A N 1
ATOM 782 C CA . GLU A 1 100 ? 9.531 -28.844 -16.922 1 83 100 GLU A CA 1
ATOM 783 C C . GLU A 1 100 ? 9.68 -30.156 -16.156 1 83 100 GLU A C 1
ATOM 785 O O . GLU A 1 100 ? 10.039 -31.172 -16.734 1 83 100 GLU A O 1
ATOM 790 N N . TYR A 1 101 ? 9.414 -30.031 -14.859 1 85.69 101 TYR A N 1
ATOM 791 C CA . TYR A 1 101 ? 9.656 -31.203 -14.023 1 85.69 101 TYR A CA 1
ATOM 792 C C . TYR A 1 101 ? 8.391 -31.609 -13.281 1 85.69 101 TYR A C 1
ATOM 794 O O . TYR A 1 101 ? 8.438 -32.469 -12.383 1 85.69 101 TYR A O 1
ATOM 802 N N . PHE A 1 102 ? 7.355 -30.891 -13.57 1 90.06 102 PHE A N 1
ATOM 803 C CA . PHE A 1 102 ? 6.047 -31.203 -13.008 1 90.06 102 PHE A CA 1
ATOM 804 C C . PHE A 1 102 ? 5.051 -31.547 -14.109 1 90.06 102 PHE A C 1
ATOM 806 O O . PHE A 1 102 ? 5.211 -31.109 -15.258 1 90.06 102 PHE A O 1
ATOM 813 N N . GLU A 1 103 ? 4.098 -32.375 -13.75 1 89.88 103 GLU A N 1
ATOM 814 C CA . GLU A 1 103 ? 2.99 -32.719 -14.641 1 89.88 103 GLU A CA 1
ATOM 815 C C . GLU A 1 103 ? 1.656 -32.656 -13.906 1 89.88 103 GLU A C 1
ATOM 817 O O . GLU A 1 103 ? 1.575 -33.031 -12.734 1 89.88 103 GLU A O 1
ATOM 822 N N . VAL A 1 104 ? 0.773 -32.188 -14.609 1 91.19 104 VAL A N 1
ATOM 823 C CA . VAL A 1 104 ? -0.56 -32.156 -14.016 1 91.19 104 VAL A CA 1
ATOM 824 C C . VAL A 1 104 ? -1.438 -33.219 -14.648 1 91.19 104 VAL A C 1
ATOM 826 O O . VAL A 1 104 ? -1.223 -33.594 -15.805 1 91.19 104 VAL A O 1
ATOM 829 N N . SER A 1 105 ? -2.355 -33.688 -13.859 1 85.62 105 SER A N 1
ATOM 830 C CA . SER A 1 105 ? -3.314 -34.656 -14.398 1 85.62 105 SER A CA 1
ATOM 831 C C . SER A 1 105 ? -4.344 -33.969 -15.289 1 85.62 105 SER A C 1
ATOM 833 O O . SER A 1 105 ? -4.477 -32.719 -15.25 1 85.62 105 SER A O 1
ATOM 835 N N . ASP A 1 106 ? -5.082 -34.75 -15.992 1 83.44 106 ASP A N 1
ATOM 836 C CA . ASP A 1 106 ? -6.109 -34.219 -16.891 1 83.44 106 ASP A CA 1
ATOM 837 C C . ASP A 1 106 ? -7.195 -33.5 -16.109 1 83.44 106 ASP A C 1
ATOM 839 O O . ASP A 1 106 ? -7.719 -32.469 -16.578 1 83.44 106 ASP A O 1
ATOM 843 N N . THR A 1 107 ? -7.414 -33.969 -14.922 1 79.25 107 THR A N 1
ATOM 844 C CA . THR A 1 107 ? -8.484 -33.406 -14.117 1 79.25 107 THR A CA 1
ATOM 845 C C . THR A 1 107 ? -8.031 -32.094 -13.469 1 79.25 107 THR A C 1
ATOM 847 O O . THR A 1 107 ? -8.859 -31.297 -13 1 79.25 107 THR A O 1
ATOM 850 N N . LYS A 1 108 ? -6.711 -31.875 -13.445 1 85.44 108 LYS A N 1
ATOM 851 C CA . LYS A 1 108 ? -6.184 -30.672 -12.812 1 85.44 108 LYS A CA 1
ATOM 852 C C . LYS A 1 108 ? -5.398 -29.812 -13.812 1 85.44 108 LYS A C 1
ATOM 854 O O . LYS A 1 108 ? -4.434 -29.156 -13.445 1 85.44 108 LYS A O 1
ATOM 859 N N . GLU A 1 109 ? -5.742 -29.906 -15.031 1 86.25 109 GLU A N 1
ATOM 860 C CA . GLU A 1 109 ? -5.043 -29.156 -16.062 1 86.25 109 GLU A CA 1
ATOM 861 C C . GLU A 1 109 ? -5.078 -27.656 -15.781 1 86.25 109 GLU A C 1
ATOM 863 O O . GLU A 1 109 ? -4.145 -26.922 -16.125 1 86.25 109 GLU A O 1
ATOM 868 N N . TYR A 1 110 ? -6.141 -27.219 -15.102 1 84.88 110 TYR A N 1
ATOM 869 C CA . TYR A 1 110 ? -6.312 -25.812 -14.781 1 84.88 110 TYR A CA 1
ATOM 870 C C . TYR A 1 110 ? -5.211 -25.328 -13.852 1 84.88 110 TYR A C 1
ATOM 872 O O . TYR A 1 110 ? -4.949 -24.125 -13.758 1 84.88 110 TYR A O 1
ATOM 880 N N . ALA A 1 111 ? -4.473 -26.219 -13.156 1 90.19 111 ALA A N 1
ATOM 881 C CA . ALA A 1 111 ? -3.475 -25.859 -12.148 1 90.19 111 ALA A CA 1
ATOM 882 C C . ALA A 1 111 ? -2.098 -25.688 -12.781 1 90.19 111 ALA A C 1
ATOM 884 O O . ALA A 1 111 ? -1.156 -25.25 -12.125 1 90.19 111 ALA A O 1
ATOM 885 N N . ALA A 1 112 ? -1.968 -25.969 -14.062 1 92.38 112 ALA A N 1
ATOM 886 C CA . ALA A 1 112 ? -0.678 -26.031 -14.75 1 92.38 112 ALA A CA 1
ATOM 887 C C . ALA A 1 112 ? 0.085 -24.719 -14.602 1 92.38 112 ALA A C 1
ATOM 889 O O . ALA A 1 112 ? 1.281 -24.719 -14.297 1 92.38 112 ALA A O 1
ATOM 890 N N . PRO A 1 113 ? -0.569 -23.625 -14.719 1 92.5 113 PRO A N 1
ATOM 891 C CA . PRO A 1 113 ? 0.184 -22.359 -14.641 1 92.5 113 PRO A CA 1
ATOM 892 C C . PRO A 1 113 ? 0.856 -22.172 -13.281 1 92.5 113 PRO A C 1
ATOM 894 O O . PRO A 1 113 ? 1.9 -21.516 -13.195 1 92.5 113 PRO A O 1
ATOM 897 N N . LEU A 1 114 ? 0.295 -22.719 -12.25 1 93.44 114 LEU A N 1
ATOM 898 C CA . LEU A 1 114 ? 0.82 -22.531 -10.898 1 93.44 114 LEU A CA 1
ATOM 899 C C . LEU A 1 114 ? 1.707 -23.703 -10.5 1 93.44 114 LEU A C 1
ATOM 901 O O . LEU A 1 114 ? 2.57 -23.562 -9.625 1 93.44 114 LEU A O 1
ATOM 905 N N . ALA A 1 115 ? 1.535 -24.812 -11.211 1 93.44 115 ALA A N 1
ATOM 906 C CA . ALA A 1 115 ? 2.158 -26.062 -10.75 1 93.44 115 ALA A CA 1
ATOM 907 C C . ALA A 1 115 ? 3.389 -26.391 -11.586 1 93.44 115 ALA A C 1
ATOM 909 O O . ALA A 1 115 ? 4.285 -27.109 -11.125 1 93.44 115 ALA A O 1
ATOM 910 N N . VAL A 1 116 ? 3.432 -25.875 -12.797 1 93.81 116 VAL A N 1
ATOM 911 C CA . VAL A 1 116 ? 4.441 -26.375 -13.727 1 93.81 116 VAL A CA 1
ATOM 912 C C . VAL A 1 116 ? 5.289 -25.219 -14.25 1 93.81 116 VAL A C 1
ATOM 914 O O . VAL A 1 116 ? 5.105 -24.781 -15.383 1 93.81 116 VAL A O 1
ATOM 917 N N . PRO A 1 117 ? 6.207 -24.797 -13.539 1 95.88 117 PRO A N 1
ATOM 918 C CA . PRO A 1 117 ? 7.117 -23.781 -14.062 1 95.88 117 PRO A CA 1
ATOM 919 C C . PRO A 1 117 ? 8.164 -24.359 -15.016 1 95.88 117 PRO A C 1
ATOM 921 O O . PRO A 1 117 ? 8.469 -25.547 -14.961 1 95.88 117 PRO A O 1
ATOM 924 N N . GLN A 1 118 ? 8.57 -23.516 -15.961 1 95.88 118 GLN A N 1
ATOM 925 C CA . GLN A 1 118 ? 9.758 -23.812 -16.75 1 95.88 118 GLN A CA 1
ATOM 926 C C . GLN A 1 118 ? 11.023 -23.344 -16.031 1 95.88 118 GLN A C 1
ATOM 928 O O . GLN A 1 118 ? 11.195 -22.156 -15.766 1 95.88 118 GLN A O 1
ATOM 933 N N . GLU A 1 119 ? 11.914 -24.297 -15.773 1 96.06 119 GLU A N 1
ATOM 934 C CA . GLU A 1 119 ? 13.07 -23.969 -14.938 1 96.06 119 GLU A CA 1
ATOM 935 C C . GLU A 1 119 ? 14.375 -24.203 -15.688 1 96.06 119 GLU A C 1
ATOM 937 O O . GLU A 1 119 ? 14.484 -25.141 -16.484 1 96.06 119 GLU A O 1
ATOM 942 N N . ILE A 1 120 ? 15.305 -23.281 -15.484 1 95.31 120 ILE A N 1
ATOM 943 C CA . ILE A 1 120 ? 16.641 -23.406 -16.062 1 95.31 120 ILE A CA 1
ATOM 944 C C . ILE A 1 120 ? 17.688 -23.031 -15.023 1 95.31 120 ILE A C 1
ATOM 946 O O . ILE A 1 120 ? 17.516 -22.078 -14.266 1 95.31 120 ILE A O 1
ATOM 950 N N . LEU A 1 121 ? 18.688 -23.859 -14.891 1 96 121 LEU A N 1
ATOM 951 C CA . LEU A 1 121 ? 19.844 -23.594 -14.055 1 96 121 LEU A CA 1
ATOM 952 C C . LEU A 1 121 ? 21.125 -23.562 -14.891 1 96 121 LEU A C 1
ATOM 954 O O . LEU A 1 121 ? 21.406 -24.516 -15.625 1 96 121 LEU A O 1
ATOM 958 N N . GLU A 1 122 ? 21.844 -22.469 -14.828 1 95.19 122 GLU A N 1
ATOM 959 C CA . GLU A 1 122 ? 23.125 -22.328 -15.531 1 95.19 122 GLU A CA 1
ATOM 960 C C . GLU A 1 122 ? 24.281 -22.188 -14.555 1 95.19 122 GLU A C 1
ATOM 962 O O . GLU A 1 122 ? 24.219 -21.359 -13.633 1 95.19 122 GLU A O 1
ATOM 967 N N . LYS A 1 123 ? 25.219 -23 -14.734 1 94.19 123 LYS A N 1
ATOM 968 C CA . LYS A 1 123 ? 26.469 -22.938 -13.977 1 94.19 123 LYS A CA 1
ATOM 969 C C . LYS A 1 123 ? 27.609 -22.406 -14.852 1 94.19 123 LYS A C 1
ATOM 971 O O . LYS A 1 123 ? 27.875 -22.953 -15.93 1 94.19 123 LYS A O 1
ATOM 976 N N . LYS A 1 124 ? 28.281 -21.359 -14.359 1 95.25 124 LYS A N 1
ATOM 977 C CA . LYS A 1 124 ? 29.359 -20.75 -15.125 1 95.25 124 LYS A CA 1
ATOM 978 C C . LYS A 1 124 ? 30.609 -20.578 -14.273 1 95.25 124 LYS A C 1
ATOM 980 O O . LYS A 1 124 ? 30.609 -19.844 -13.289 1 95.25 124 LYS A O 1
ATOM 985 N N . PHE A 1 125 ? 31.641 -21.203 -14.695 1 94.62 125 PHE A N 1
ATOM 986 C CA . PHE A 1 125 ? 32.938 -21.078 -14.023 1 94.62 125 PHE A CA 1
ATOM 987 C C . PHE A 1 125 ? 33.688 -19.844 -14.5 1 94.62 125 PHE A C 1
ATOM 989 O O . PHE A 1 125 ? 33.812 -19.609 -15.703 1 94.62 125 PHE A O 1
ATOM 996 N N . ARG A 1 126 ? 34 -19.094 -13.477 1 92.75 126 ARG A N 1
ATOM 997 C CA . ARG A 1 126 ? 34.969 -18 -13.688 1 92.75 126 ARG A CA 1
ATOM 998 C C . ARG A 1 126 ? 36.156 -18.141 -12.773 1 92.75 126 ARG A C 1
ATOM 1000 O O . ARG A 1 126 ? 36.094 -18.797 -11.734 1 92.75 126 ARG A O 1
ATOM 1007 N N . TRP A 1 127 ? 37.375 -17.75 -13.18 1 92.06 127 TRP A N 1
ATOM 1008 C CA . TRP A 1 127 ? 38.656 -17.984 -12.523 1 92.06 127 TRP A CA 1
ATOM 1009 C C . TRP A 1 127 ? 38.531 -17.844 -11.008 1 92.06 127 TRP A C 1
ATOM 1011 O O . TRP A 1 127 ? 38.75 -18.812 -10.273 1 92.06 127 TRP A O 1
ATOM 1021 N N . PHE A 1 128 ? 37.938 -16.812 -10.438 1 95.44 128 PHE A N 1
ATOM 1022 C CA . PHE A 1 128 ? 37.906 -16.578 -9 1 95.44 128 PHE A CA 1
ATOM 1023 C C . PHE A 1 128 ? 36.562 -17.016 -8.391 1 95.44 128 PHE A C 1
ATOM 1025 O O . PHE A 1 128 ? 36.5 -17.266 -7.191 1 95.44 128 PHE A O 1
ATOM 1032 N N . TYR A 1 129 ? 35.562 -17.094 -9.289 1 96.5 129 TYR A N 1
ATOM 1033 C CA . TYR A 1 129 ? 34.25 -17.422 -8.773 1 96.5 129 TYR A CA 1
ATOM 1034 C C . TYR A 1 129 ? 33.5 -18.359 -9.727 1 96.5 129 TYR A C 1
ATOM 1036 O O . TYR A 1 129 ? 33.75 -18.344 -10.938 1 96.5 129 TYR A O 1
ATOM 1044 N N . THR A 1 130 ? 32.625 -19.25 -9.18 1 96.69 130 THR A N 1
ATOM 1045 C CA . THR A 1 130 ? 31.641 -20 -9.945 1 96.69 130 THR A CA 1
ATOM 1046 C C . THR A 1 130 ? 30.25 -19.422 -9.719 1 96.69 130 THR A C 1
ATOM 1048 O O . THR A 1 130 ? 29.812 -19.25 -8.578 1 96.69 130 THR A O 1
ATOM 1051 N N . TYR A 1 131 ? 29.641 -19.109 -10.82 1 97.38 131 TYR A N 1
ATOM 1052 C CA . TYR A 1 131 ? 28.344 -18.469 -10.758 1 97.38 131 TYR A CA 1
ATOM 1053 C C . TYR A 1 131 ? 27.219 -19.453 -11.055 1 97.38 131 TYR A C 1
ATOM 1055 O O . TYR A 1 131 ? 27.375 -20.344 -11.906 1 97.38 131 TYR A O 1
ATOM 1063 N N . TYR A 1 132 ? 26.172 -19.359 -10.352 1 97.06 132 TYR A N 1
ATOM 1064 C CA . TYR A 1 132 ? 24.953 -20.141 -10.57 1 97.06 132 TYR A CA 1
ATOM 1065 C C . TYR A 1 132 ? 23.766 -19.219 -10.859 1 97.06 132 TYR A C 1
ATOM 1067 O O . TYR A 1 132 ? 23.469 -18.312 -10.078 1 97.06 132 TYR A O 1
ATOM 1075 N N . SER A 1 133 ? 23.125 -19.391 -11.961 1 97.25 133 SER A N 1
ATOM 1076 C CA . SER A 1 133 ? 21.953 -18.609 -12.344 1 97.25 133 SER A CA 1
ATOM 1077 C C . SER A 1 133 ? 20.719 -19.5 -12.469 1 97.25 133 SER A C 1
ATOM 1079 O O . SER A 1 133 ? 20.672 -20.406 -13.297 1 97.25 133 SER A O 1
ATOM 1081 N N . TYR A 1 134 ? 19.766 -19.219 -11.641 1 97.19 134 TYR A N 1
ATOM 1082 C CA . TYR A 1 134 ? 18.5 -19.953 -11.656 1 97.19 134 TYR A CA 1
ATOM 1083 C C . TYR A 1 134 ? 17.375 -19.078 -12.172 1 97.19 134 TYR A C 1
ATOM 1085 O O . TYR A 1 134 ? 17.266 -17.906 -11.797 1 97.19 134 TYR A O 1
ATOM 1093 N N . LYS A 1 135 ? 16.547 -19.672 -13.039 1 96.94 135 LYS A N 1
ATOM 1094 C CA . LYS A 1 135 ? 15.352 -19 -13.547 1 96.94 135 LYS A CA 1
ATOM 1095 C C . LYS A 1 135 ? 14.172 -19.969 -13.625 1 96.94 135 LYS A C 1
ATOM 1097 O O . LYS A 1 135 ? 14.32 -21.109 -14.055 1 96.94 135 LYS A O 1
ATOM 1102 N N . ALA A 1 136 ? 13.109 -19.578 -13.109 1 97.25 136 ALA A N 1
ATOM 1103 C CA . ALA A 1 136 ? 11.844 -20.297 -13.242 1 97.25 136 ALA A CA 1
ATOM 1104 C C . ALA A 1 136 ? 10.742 -19.375 -13.758 1 97.25 136 ALA A C 1
ATOM 1106 O O . ALA A 1 136 ? 10.539 -18.281 -13.227 1 97.25 136 ALA A O 1
ATOM 1107 N N . ILE A 1 137 ? 10.031 -19.844 -14.758 1 97.38 137 ILE A N 1
ATOM 1108 C CA . ILE A 1 137 ? 8.969 -19.016 -15.344 1 97.38 137 ILE A CA 1
ATOM 1109 C C . ILE A 1 137 ? 7.625 -19.719 -15.164 1 97.38 137 ILE A C 1
ATOM 1111 O O . ILE A 1 137 ? 7.422 -20.828 -15.648 1 97.38 137 ILE A O 1
ATOM 1115 N N . TYR A 1 138 ? 6.805 -19.125 -14.391 1 97 138 TYR A N 1
ATOM 1116 C CA . TYR A 1 138 ? 5.402 -19.531 -14.328 1 97 138 TYR A CA 1
ATOM 1117 C C . TYR A 1 138 ? 4.59 -18.812 -15.406 1 97 138 TYR A C 1
ATOM 1119 O O . TYR A 1 138 ? 4.582 -17.578 -15.477 1 97 138 TYR A O 1
ATOM 1127 N N . SER A 1 139 ? 3.889 -19.578 -16.109 1 94.81 139 SER A N 1
ATOM 1128 C CA . SER A 1 139 ? 3.188 -19.016 -17.25 1 94.81 139 SER A CA 1
ATOM 1129 C C . SER A 1 139 ? 1.963 -18.219 -16.812 1 94.81 139 SER A C 1
ATOM 1131 O O . SER A 1 139 ? 1.298 -18.562 -15.844 1 94.81 139 SER A O 1
ATOM 1133 N N . GLU A 1 140 ? 1.695 -17.25 -17.594 1 94.31 140 GLU A N 1
ATOM 1134 C CA . GLU A 1 140 ? 0.469 -16.484 -17.422 1 94.31 140 GLU A CA 1
ATOM 1135 C C . GLU A 1 140 ? -0.765 -17.375 -17.516 1 94.31 140 GLU A C 1
ATOM 1137 O O . GLU A 1 140 ? -0.746 -18.391 -18.203 1 94.31 140 GLU A O 1
ATOM 1142 N N . LEU A 1 141 ? -1.812 -16.984 -16.812 1 91.38 141 LEU A N 1
ATOM 1143 C CA . LEU A 1 141 ? -3.057 -17.734 -16.922 1 91.38 141 LEU A CA 1
ATOM 1144 C C . LEU A 1 141 ? -3.582 -17.719 -18.344 1 91.38 141 LEU A C 1
ATOM 1146 O O . LEU A 1 141 ? -3.725 -16.656 -18.953 1 91.38 141 LEU A O 1
ATOM 1150 N N . PRO A 1 142 ? -3.82 -18.891 -18.844 1 85.69 142 PRO A N 1
ATOM 1151 C CA . PRO A 1 142 ? -4.289 -18.953 -20.234 1 85.69 142 PRO A CA 1
ATOM 1152 C C . PRO A 1 142 ? -5.691 -18.375 -20.406 1 85.69 142 PRO A C 1
ATOM 1154 O O . PRO A 1 142 ? -6.004 -17.812 -21.453 1 85.69 142 PRO A O 1
ATOM 1157 N N . ASP A 1 143 ? -6.504 -18.578 -19.438 1 83.31 143 ASP A N 1
ATOM 1158 C CA . ASP A 1 143 ? -7.867 -18.062 -19.453 1 83.31 143 ASP A CA 1
ATOM 1159 C C . ASP A 1 143 ? -8.094 -17.125 -18.266 1 83.31 143 ASP A C 1
ATOM 1161 O O . ASP A 1 143 ? -8.117 -17.562 -17.109 1 83.31 143 ASP A O 1
ATOM 1165 N N . LYS A 1 144 ? -8.312 -15.859 -18.547 1 83.31 144 LYS A N 1
ATOM 1166 C CA . LYS A 1 144 ? -8.477 -14.852 -17.5 1 83.31 144 LYS A CA 1
ATOM 1167 C C . LYS A 1 144 ? -9.938 -14.453 -17.344 1 83.31 144 LYS A C 1
ATOM 1169 O O . LYS A 1 144 ? -10.25 -13.477 -16.656 1 83.31 144 LYS A O 1
ATOM 1174 N N . GLY A 1 145 ? -10.75 -15.242 -17.984 1 81.56 145 GLY A N 1
ATOM 1175 C CA . GLY A 1 145 ? -12.172 -14.922 -17.938 1 81.56 145 GLY A CA 1
ATOM 1176 C C . GLY A 1 145 ? -12.68 -14.227 -19.172 1 81.56 145 GLY A C 1
ATOM 1177 O O . GLY A 1 145 ? -11.891 -13.891 -20.078 1 81.56 145 GLY A O 1
ATOM 1178 N N . PRO A 1 146 ? -13.961 -14.008 -19.141 1 88.94 146 PRO A N 1
ATOM 1179 C CA . PRO A 1 146 ? -14.586 -13.461 -20.359 1 88.94 146 PRO A CA 1
ATOM 1180 C C . PRO A 1 146 ? -14.398 -11.953 -20.484 1 88.94 146 PRO A C 1
ATOM 1182 O O . PRO A 1 146 ? -14.562 -11.406 -21.578 1 88.94 146 PRO A O 1
ATOM 1185 N N . VAL A 1 147 ? -14.102 -11.32 -19.469 1 91.81 147 VAL A N 1
ATOM 1186 C CA . VAL A 1 147 ? -13.953 -9.867 -19.516 1 91.81 147 VAL A CA 1
ATOM 1187 C C . VAL A 1 147 ? -12.477 -9.5 -19.469 1 91.81 147 VAL A C 1
ATOM 1189 O O . VAL A 1 147 ? -11.766 -9.867 -18.531 1 91.81 147 VAL A O 1
ATOM 1192 N N . PRO A 1 148 ? -12.023 -8.805 -20.422 1 93.31 148 PRO A N 1
ATOM 1193 C CA . PRO A 1 148 ? -10.609 -8.422 -20.438 1 93.31 148 PRO A CA 1
ATOM 1194 C C . PRO A 1 148 ? -10.25 -7.488 -19.281 1 93.31 148 PRO A C 1
ATOM 1196 O O . PRO A 1 148 ? -11.023 -6.598 -18.938 1 93.31 148 PRO A O 1
ATOM 1199 N N . LEU A 1 149 ? -9.039 -7.66 -18.766 1 93.06 149 LEU A N 1
ATOM 1200 C CA . LEU A 1 149 ? -8.562 -6.871 -17.625 1 93.06 149 LEU A CA 1
ATOM 1201 C C . LEU A 1 149 ? -8.375 -5.41 -18.016 1 93.06 149 LEU A C 1
ATOM 1203 O O . LEU A 1 149 ? -8.555 -4.512 -17.188 1 93.06 149 LEU A O 1
ATOM 1207 N N . ASP A 1 150 ? -8.086 -5.141 -19.297 1 92.94 150 ASP A N 1
ATOM 1208 C CA . ASP A 1 150 ? -7.727 -3.803 -19.766 1 92.94 150 ASP A CA 1
ATOM 1209 C C . ASP A 1 150 ? -8.953 -2.895 -19.797 1 92.94 150 ASP A C 1
ATOM 1211 O O . ASP A 1 150 ? -8.82 -1.675 -19.938 1 92.94 150 ASP A O 1
ATOM 1215 N N . ARG A 1 151 ? -10.148 -3.465 -19.625 1 93.75 151 ARG A N 1
ATOM 1216 C CA . ARG A 1 151 ? -11.367 -2.668 -19.547 1 93.75 151 ARG A CA 1
ATOM 1217 C C . ARG A 1 151 ? -11.484 -1.963 -18.203 1 93.75 151 ARG A C 1
ATOM 1219 O O . ARG A 1 151 ? -12.195 -0.962 -18.078 1 93.75 151 ARG A O 1
ATOM 1226 N N . TYR A 1 152 ? -10.766 -2.508 -17.266 1 94.5 152 TYR A N 1
ATOM 1227 C CA . TYR A 1 152 ? -10.961 -1.996 -15.906 1 94.5 152 TYR A CA 1
ATOM 1228 C C . TYR A 1 152 ? -9.656 -1.425 -15.352 1 94.5 152 TYR A C 1
ATOM 1230 O O . TYR A 1 152 ? -9.68 -0.545 -14.492 1 94.5 152 TYR A O 1
ATOM 1238 N N . PHE A 1 153 ? -8.484 -1.959 -15.844 1 95 153 PHE A N 1
ATOM 1239 C CA . PHE A 1 153 ? -7.195 -1.567 -15.289 1 95 153 PHE A CA 1
ATOM 1240 C C . PHE A 1 153 ? -6.32 -0.909 -16.344 1 95 153 PHE A C 1
ATOM 1242 O O . PHE A 1 153 ? -6.289 -1.355 -17.5 1 95 153 PHE A O 1
ATOM 1249 N N . SER A 1 154 ? -5.625 0.153 -15.883 1 94.44 154 SER A N 1
ATOM 1250 C CA . SER A 1 154 ? -4.469 0.572 -16.672 1 94.44 154 SER A CA 1
ATOM 1251 C C . SER A 1 154 ? -3.299 -0.392 -16.484 1 94.44 154 SER A C 1
ATOM 1253 O O . SER A 1 154 ? -3.318 -1.24 -15.594 1 94.44 154 SER A O 1
ATOM 1255 N N . ASP A 1 155 ? -2.295 -0.319 -17.359 1 92.62 155 ASP A N 1
ATOM 1256 C CA . ASP A 1 155 ? -1.117 -1.177 -17.25 1 92.62 155 ASP A CA 1
ATOM 1257 C C . ASP A 1 155 ? -0.416 -0.984 -15.914 1 92.62 155 ASP A C 1
ATOM 1259 O O . ASP A 1 155 ? 0.024 -1.953 -15.289 1 92.62 155 ASP A O 1
ATOM 1263 N N . GLU A 1 156 ? -0.385 0.205 -15.469 1 92.19 156 GLU A N 1
ATOM 1264 C CA . GLU A 1 156 ? 0.251 0.52 -14.195 1 92.19 156 GLU A CA 1
ATOM 1265 C C . GLU A 1 156 ? -0.514 -0.1 -13.031 1 92.19 156 GLU A C 1
ATOM 1267 O O . GLU A 1 156 ? 0.087 -0.693 -12.133 1 92.19 156 GLU A O 1
ATOM 1272 N N . GLU A 1 157 ? -1.8 0.07 -13.133 1 94.44 157 GLU A N 1
ATOM 1273 C CA . GLU A 1 157 ? -2.633 -0.476 -12.062 1 94.44 157 GLU A CA 1
ATOM 1274 C C . GLU A 1 157 ? -2.52 -1.996 -12 1 94.44 157 GLU A C 1
ATOM 1276 O O . GLU A 1 157 ? -2.482 -2.574 -10.906 1 94.44 157 GLU A O 1
ATOM 1281 N N . ARG A 1 158 ? -2.455 -2.609 -13.141 1 93.88 158 ARG A N 1
ATOM 1282 C CA . ARG A 1 158 ? -2.303 -4.059 -13.195 1 93.88 158 ARG A CA 1
ATOM 1283 C C . ARG A 1 158 ? -0.991 -4.5 -12.555 1 93.88 158 ARG A C 1
ATOM 1285 O O . ARG A 1 158 ? -0.965 -5.445 -11.766 1 93.88 158 ARG A O 1
ATOM 1292 N N . GLN A 1 159 ? 0.008 -3.795 -12.891 1 92.69 159 GLN A N 1
ATOM 1293 C CA . GLN A 1 159 ? 1.318 -4.109 -12.328 1 92.69 159 GLN A CA 1
ATOM 1294 C C . GLN A 1 159 ? 1.318 -3.945 -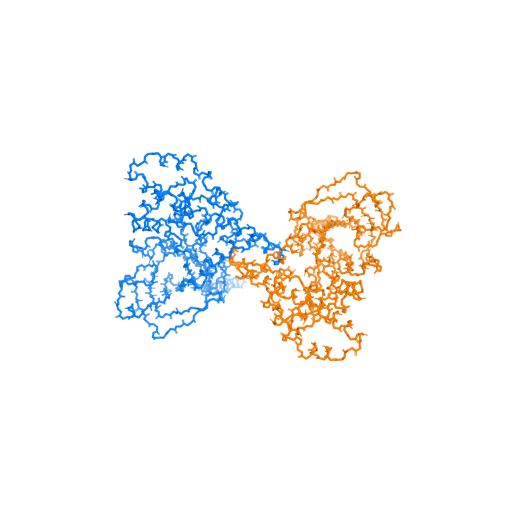10.812 1 92.69 159 GLN A C 1
ATOM 1296 O O . GLN A 1 159 ? 1.776 -4.832 -10.086 1 92.69 159 GLN A O 1
ATOM 1301 N N . ILE A 1 160 ? 0.758 -2.904 -10.328 1 93 160 ILE A N 1
ATOM 1302 C CA . ILE A 1 160 ? 0.725 -2.604 -8.898 1 93 160 ILE A CA 1
ATOM 1303 C C . ILE A 1 160 ? -0.1 -3.658 -8.172 1 93 160 ILE A C 1
ATOM 1305 O O . ILE A 1 160 ? 0.336 -4.199 -7.152 1 93 160 ILE A O 1
ATOM 1309 N N . TRP A 1 161 ? -1.185 -3.967 -8.734 1 95.06 161 TRP A N 1
ATOM 1310 C CA . TRP A 1 161 ? -2.158 -4.793 -8.023 1 95.06 161 TRP A CA 1
ATOM 1311 C C . TRP A 1 161 ? -1.724 -6.254 -8.016 1 95.06 161 TRP A C 1
ATOM 1313 O O . TRP A 1 161 ? -1.785 -6.918 -6.973 1 95.06 161 TRP A O 1
ATOM 1323 N N . PHE A 1 162 ? -1.189 -6.766 -9.109 1 94.38 162 PHE A N 1
ATOM 1324 C CA . PHE A 1 162 ? -0.989 -8.203 -9.234 1 94.38 162 PHE A CA 1
ATOM 1325 C C . PHE A 1 162 ? 0.469 -8.57 -8.984 1 94.38 162 PHE A C 1
ATOM 1327 O O . PHE A 1 162 ? 0.765 -9.664 -8.508 1 94.38 162 PHE A O 1
ATOM 1334 N N . ARG A 1 163 ? 1.357 -7.703 -9.328 1 90.38 163 ARG A N 1
ATOM 1335 C CA . ARG A 1 163 ? 2.775 -8.039 -9.242 1 90.38 163 ARG A CA 1
ATOM 1336 C C . ARG A 1 163 ? 3.471 -7.199 -8.172 1 90.38 163 ARG A C 1
ATOM 1338 O O . ARG A 1 163 ? 4.383 -7.68 -7.5 1 90.38 163 ARG A O 1
ATOM 1345 N N . GLY A 1 164 ? 3.041 -6.062 -7.996 1 88.31 164 GLY A N 1
ATOM 1346 C CA . GLY A 1 164 ? 3.725 -5.125 -7.117 1 88.31 164 GLY A CA 1
ATOM 1347 C C . GLY A 1 164 ? 4.664 -4.191 -7.859 1 88.31 164 GLY A C 1
ATOM 1348 O O . GLY A 1 164 ? 5.156 -4.527 -8.938 1 88.31 164 GLY A O 1
ATOM 1349 N N . ASP A 1 165 ? 4.754 -3.025 -7.383 1 83.81 165 ASP A N 1
ATOM 1350 C CA . ASP A 1 165 ? 5.691 -2.021 -7.875 1 83.81 165 ASP A CA 1
ATOM 1351 C C . ASP A 1 165 ? 6.312 -1.236 -6.719 1 83.81 165 ASP A C 1
ATOM 1353 O O . ASP A 1 165 ? 5.66 -0.374 -6.129 1 83.81 165 ASP A O 1
ATOM 1357 N N . GLU A 1 166 ? 7.539 -1.478 -6.5 1 75.25 166 GLU A N 1
ATOM 1358 C CA . GLU A 1 166 ? 8.219 -0.886 -5.352 1 75.25 166 GLU A CA 1
ATOM 1359 C C . GLU A 1 166 ? 8.375 0.622 -5.52 1 75.25 166 GLU A C 1
ATOM 1361 O O . GLU A 1 166 ? 8.414 1.361 -4.531 1 75.25 166 GLU A O 1
ATOM 1366 N N . ASN A 1 167 ? 8.438 1.092 -6.688 1 76.94 167 ASN A N 1
ATOM 1367 C CA . ASN A 1 167 ? 8.75 2.496 -6.934 1 76.94 167 ASN A CA 1
ATOM 1368 C C . ASN A 1 167 ? 7.484 3.332 -7.094 1 76.94 167 ASN A C 1
ATOM 1370 O O . ASN A 1 167 ? 7.539 4.562 -7.047 1 76.94 167 ASN A O 1
ATOM 1374 N N . ALA A 1 168 ? 6.379 2.607 -7.234 1 75.19 168 ALA A N 1
ATOM 1375 C CA . ALA A 1 168 ? 5.152 3.322 -7.57 1 75.19 168 ALA A CA 1
ATOM 1376 C C . ALA A 1 168 ? 4.695 4.203 -6.41 1 75.19 168 ALA A C 1
ATOM 1378 O O . ALA A 1 168 ? 4.012 5.207 -6.617 1 75.19 168 ALA A O 1
ATOM 1379 N N . PHE A 1 169 ? 5.207 3.898 -5.207 1 76.62 169 PHE A N 1
ATOM 1380 C CA . PHE A 1 169 ? 4.641 4.633 -4.082 1 76.62 169 PHE A CA 1
ATOM 1381 C C . PHE A 1 169 ? 5.742 5.195 -3.195 1 76.62 169 PHE A C 1
ATOM 1383 O O . PHE A 1 169 ? 5.574 5.309 -1.979 1 76.62 169 PHE A O 1
ATOM 1390 N N . ALA A 1 170 ? 6.777 5.434 -3.85 1 75.38 170 ALA A N 1
ATOM 1391 C CA . ALA A 1 170 ? 7.879 6.047 -3.111 1 75.38 170 ALA A CA 1
ATOM 1392 C C . ALA A 1 170 ? 7.438 7.355 -2.459 1 75.38 170 ALA A C 1
ATOM 1394 O O . ALA A 1 170 ? 6.816 8.203 -3.107 1 75.38 170 ALA A O 1
ATOM 1395 N N . GLY A 1 171 ? 7.66 7.477 -1.107 1 76 171 GLY A N 1
ATOM 1396 C CA . GLY A 1 171 ? 7.375 8.711 -0.388 1 76 171 GLY A CA 1
ATOM 1397 C C . GLY A 1 171 ? 5.965 8.758 0.172 1 76 171 GLY A C 1
ATOM 1398 O O . GLY A 1 171 ? 5.637 9.648 0.958 1 76 171 GLY A O 1
ATOM 1399 N N . TRP A 1 172 ? 5.102 7.789 -0.261 1 85.06 172 TRP A N 1
ATOM 1400 C CA . TRP A 1 172 ? 3.727 7.77 0.23 1 85.06 172 TRP A CA 1
ATOM 1401 C C . TRP A 1 172 ? 3.656 7.16 1.626 1 85.06 172 TRP A C 1
ATOM 1403 O O . TRP A 1 172 ? 4.434 6.262 1.959 1 85.06 172 TRP A O 1
ATOM 1413 N N . ASN A 1 173 ? 2.814 7.695 2.408 1 89.56 173 ASN A N 1
ATOM 1414 C CA . ASN A 1 173 ? 2.564 7.012 3.672 1 89.56 173 ASN A CA 1
ATOM 1415 C C . ASN A 1 173 ? 1.451 5.973 3.535 1 89.56 173 ASN A C 1
ATOM 1417 O O . ASN A 1 173 ? 0.923 5.766 2.441 1 89.56 173 ASN A O 1
ATOM 1421 N N . GLY A 1 174 ? 1.146 5.27 4.59 1 91.44 174 GLY A N 1
ATOM 1422 C CA . GLY A 1 174 ? 0.18 4.184 4.562 1 91.44 174 GLY A CA 1
ATOM 1423 C C . GLY A 1 174 ? -1.219 4.641 4.195 1 91.44 174 GLY A C 1
ATOM 1424 O O . GLY A 1 174 ? -1.961 3.914 3.531 1 91.44 174 GLY A O 1
ATOM 1425 N N . ILE A 1 175 ? -1.596 5.836 4.59 1 91.06 175 ILE A N 1
ATOM 1426 C CA . ILE A 1 175 ? -2.926 6.371 4.32 1 91.06 175 ILE A CA 1
ATOM 1427 C C . ILE A 1 175 ? -3.096 6.602 2.82 1 91.06 175 ILE A C 1
ATOM 1429 O O . ILE A 1 175 ? -4.09 6.176 2.23 1 91.06 175 ILE A O 1
ATOM 1433 N N . GLU A 1 176 ? -2.166 7.262 2.264 1 88.62 176 GLU A N 1
ATOM 1434 C CA . GLU A 1 176 ? -2.193 7.555 0.835 1 88.62 176 GLU A CA 1
ATOM 1435 C C . GLU A 1 176 ? -2.174 6.273 0.007 1 88.62 176 GLU A C 1
ATOM 1437 O O . GLU A 1 176 ? -2.928 6.145 -0.959 1 88.62 176 GLU A O 1
ATOM 1442 N N . LEU A 1 177 ? -1.341 5.406 0.417 1 90.5 177 LEU A N 1
ATOM 1443 C CA . LEU A 1 177 ? -1.242 4.121 -0.267 1 90.5 177 LEU A CA 1
ATOM 1444 C C . LEU A 1 177 ? -2.561 3.359 -0.181 1 90.5 177 LEU A C 1
ATOM 1446 O O . LEU A 1 177 ? -3.029 2.809 -1.18 1 90.5 177 LEU A O 1
ATOM 1450 N N . ASN A 1 178 ? -3.076 3.297 0.982 1 91.38 178 ASN A N 1
ATOM 1451 C CA . ASN A 1 178 ? -4.336 2.594 1.197 1 91.38 178 ASN A CA 1
ATOM 1452 C C . ASN A 1 178 ? -5.449 3.158 0.318 1 91.38 178 ASN A C 1
ATOM 1454 O O . ASN A 1 178 ? -6.234 2.402 -0.256 1 91.38 178 ASN A O 1
ATOM 1458 N N . ASN A 1 179 ? -5.504 4.461 0.225 1 87.94 179 ASN A N 1
ATOM 1459 C CA . ASN A 1 179 ? -6.512 5.105 -0.609 1 87.94 179 ASN A CA 1
ATOM 1460 C C . ASN A 1 179 ? -6.367 4.707 -2.074 1 87.94 179 ASN A C 1
ATOM 1462 O O . ASN A 1 179 ? -7.355 4.391 -2.738 1 87.94 179 ASN A O 1
ATOM 1466 N N . ARG A 1 180 ? -5.199 4.762 -2.514 1 89.19 180 ARG A N 1
ATOM 1467 C CA . ARG A 1 180 ? -4.945 4.387 -3.9 1 89.19 180 ARG A CA 1
ATOM 1468 C C . ARG A 1 180 ? -5.289 2.924 -4.148 1 89.19 180 ARG A C 1
ATOM 1470 O O . ARG A 1 180 ? -5.891 2.584 -5.168 1 89.19 180 ARG A O 1
ATOM 1477 N N . LEU A 1 181 ? -4.867 2.109 -3.273 1 92.75 181 LEU A N 1
ATOM 1478 C CA . LEU A 1 181 ? -5.105 0.678 -3.428 1 92.75 181 LEU A CA 1
ATOM 1479 C C . LEU A 1 181 ? -6.59 0.358 -3.316 1 92.75 181 LEU A C 1
ATOM 1481 O O . LEU A 1 181 ? -7.086 -0.56 -3.975 1 92.75 181 LEU A O 1
ATOM 1485 N N . ASP A 1 182 ? -7.289 1.102 -2.502 1 89.19 182 ASP A N 1
ATOM 1486 C CA . ASP A 1 182 ? -8.734 0.939 -2.41 1 89.19 182 ASP A CA 1
ATOM 1487 C C . ASP A 1 182 ? -9.406 1.188 -3.762 1 89.19 182 ASP A C 1
ATOM 1489 O O . ASP A 1 182 ? -10.328 0.471 -4.145 1 89.19 182 ASP A O 1
ATOM 1493 N N . ASP A 1 183 ? -8.898 2.217 -4.375 1 89.94 183 ASP A N 1
ATOM 1494 C CA . ASP A 1 183 ? -9.422 2.52 -5.703 1 89.94 183 ASP A CA 1
ATOM 1495 C C . ASP A 1 183 ? -9.188 1.353 -6.66 1 89.94 183 ASP A C 1
ATOM 1497 O O . ASP A 1 183 ? -10.094 0.976 -7.418 1 89.94 183 ASP A O 1
ATOM 1501 N N . ILE A 1 184 ? -8.047 0.833 -6.641 1 93.62 184 ILE A N 1
ATOM 1502 C CA . ILE A 1 184 ? -7.703 -0.279 -7.52 1 93.62 184 ILE A CA 1
ATOM 1503 C C . ILE A 1 184 ? -8.5 -1.518 -7.125 1 93.62 184 ILE A C 1
ATOM 1505 O O . ILE A 1 184 ? -8.969 -2.264 -7.988 1 93.62 184 ILE A O 1
ATOM 1509 N N . GLU A 1 185 ? -8.633 -1.744 -5.855 1 92.62 185 GLU A N 1
ATOM 1510 C CA . GLU A 1 185 ? -9.414 -2.873 -5.363 1 92.62 185 GLU A CA 1
ATOM 1511 C C . GLU A 1 185 ? -10.852 -2.814 -5.875 1 92.62 185 GLU A C 1
ATOM 1513 O O . GLU A 1 185 ? -11.414 -3.838 -6.27 1 92.62 185 GLU A O 1
ATOM 1518 N N . ASN A 1 186 ? -11.453 -1.64 -5.824 1 90.69 186 ASN A N 1
ATOM 1519 C CA . ASN A 1 186 ? -12.805 -1.471 -6.336 1 90.69 186 ASN A CA 1
ATOM 1520 C C . ASN A 1 186 ? -12.906 -1.887 -7.801 1 90.69 186 ASN A C 1
ATOM 1522 O O . ASN A 1 186 ? -13.859 -2.562 -8.195 1 90.69 186 ASN A O 1
ATOM 1526 N N . LYS A 1 187 ? -11.945 -1.478 -8.547 1 93.31 187 LYS A N 1
ATOM 1527 C CA . LYS A 1 187 ? -11.914 -1.869 -9.953 1 93.31 187 LYS A CA 1
ATOM 1528 C C . LYS A 1 187 ? -11.781 -3.383 -10.102 1 93.31 187 LYS A C 1
ATOM 1530 O O . LYS A 1 187 ? -12.398 -3.98 -10.984 1 93.31 187 LYS A O 1
ATOM 1535 N N . PHE A 1 188 ? -10.992 -3.98 -9.289 1 92.38 188 PHE A N 1
ATOM 1536 C CA . PHE A 1 188 ? -10.805 -5.426 -9.289 1 92.38 188 PHE A CA 1
ATOM 1537 C C . PHE A 1 188 ? -12.125 -6.145 -9.055 1 92.38 188 PHE A C 1
ATOM 1539 O O . PHE A 1 188 ? -12.477 -7.078 -9.781 1 92.38 188 PHE A O 1
ATOM 1546 N N . TRP A 1 189 ? -12.797 -5.668 -8.156 1 88.56 189 TRP A N 1
ATOM 1547 C CA . TRP A 1 189 ? -14.055 -6.32 -7.816 1 88.56 189 TRP A CA 1
ATOM 1548 C C . TRP A 1 189 ? -15.094 -6.09 -8.906 1 88.56 189 TRP A C 1
ATOM 1550 O O . TRP A 1 189 ? -15.914 -6.973 -9.195 1 88.56 189 TRP A O 1
ATOM 1560 N N . GLU A 1 190 ? -15.102 -4.906 -9.422 1 89.88 190 GLU A N 1
ATOM 1561 C CA . GLU A 1 190 ? -15.992 -4.664 -10.555 1 89.88 190 GLU A CA 1
ATOM 1562 C C . GLU A 1 190 ? -15.711 -5.637 -11.695 1 89.88 190 GLU A C 1
ATOM 1564 O O . GLU A 1 190 ? -16.641 -6.219 -12.266 1 89.88 190 GLU A O 1
ATOM 1569 N N . TRP A 1 191 ? -14.461 -5.793 -11.992 1 91.56 191 TRP A N 1
ATOM 1570 C CA . TRP A 1 191 ? -14.047 -6.723 -13.039 1 91.56 191 TRP A CA 1
ATOM 1571 C C . TRP A 1 191 ? -14.461 -8.148 -12.688 1 91.56 191 TRP A C 1
ATOM 1573 O O . TRP A 1 191 ? -15.023 -8.859 -13.523 1 91.56 191 TRP A O 1
ATOM 1583 N N . TYR A 1 192 ? -14.117 -8.562 -11.531 1 87.81 192 TYR A N 1
ATOM 1584 C CA . TYR A 1 192 ? -14.406 -9.914 -11.078 1 87.81 192 TYR A CA 1
ATOM 1585 C C . TYR A 1 192 ? -15.906 -10.203 -11.148 1 87.81 192 TYR A C 1
ATOM 1587 O O . TYR A 1 192 ? -16.312 -11.234 -11.68 1 87.81 192 TYR A O 1
ATOM 1595 N N . ASN A 1 193 ? -16.672 -9.305 -10.641 1 87.69 193 ASN A N 1
ATOM 1596 C CA . ASN A 1 193 ? -18.125 -9.469 -10.625 1 87.69 193 ASN A CA 1
ATOM 1597 C C . ASN A 1 193 ? -18.703 -9.508 -12.039 1 87.69 193 ASN A C 1
ATOM 1599 O O . ASN A 1 193 ? -19.594 -10.305 -12.336 1 87.69 193 ASN A O 1
ATOM 1603 N N . ARG A 1 194 ? -18.219 -8.633 -12.82 1 92.12 194 ARG A N 1
ATOM 1604 C CA . ARG A 1 194 ? -18.656 -8.641 -14.211 1 92.12 194 ARG A CA 1
ATOM 1605 C C . ARG A 1 194 ? -18.328 -9.969 -14.891 1 92.12 194 ARG A C 1
ATOM 1607 O O . ARG A 1 194 ? -19.141 -10.516 -15.633 1 92.12 194 ARG A O 1
ATOM 1614 N N . SER A 1 195 ? -17.156 -10.43 -14.633 1 90.31 195 SER A N 1
ATOM 1615 C CA . SER A 1 195 ? -16.719 -11.688 -15.219 1 90.31 195 SER A CA 1
ATOM 1616 C C . SER A 1 195 ? -17.594 -12.844 -14.758 1 90.31 195 SER A C 1
ATOM 1618 O O . SER A 1 195 ? -18.016 -13.68 -15.57 1 90.31 195 SER A O 1
ATOM 1620 N N . GLN A 1 196 ? -17.891 -12.883 -13.508 1 88.5 196 GLN A N 1
ATOM 1621 C CA . GLN A 1 196 ? -18.75 -13.93 -12.969 1 88.5 196 GLN A CA 1
ATOM 1622 C C . GLN A 1 196 ? -20.141 -13.852 -13.57 1 88.5 196 GLN A C 1
ATOM 1624 O O . GLN A 1 196 ? -20.734 -14.875 -13.914 1 88.5 196 GLN A O 1
ATOM 1629 N N . TYR A 1 197 ? -20.562 -12.664 -13.664 1 92.06 197 TYR A N 1
ATOM 1630 C CA . TYR A 1 197 ? -21.875 -12.453 -14.289 1 92.06 197 TYR A CA 1
ATOM 1631 C C . TYR A 1 197 ? -21.875 -12.953 -15.734 1 92.06 197 TYR A C 1
ATOM 1633 O O . TYR A 1 197 ? -22.797 -13.648 -16.156 1 92.06 197 TYR A O 1
ATOM 1641 N N . GLU A 1 198 ? -20.875 -12.578 -16.453 1 93.62 198 GLU A N 1
ATOM 1642 C CA . GLU A 1 198 ? -20.797 -12.961 -17.875 1 93.62 198 GLU A CA 1
ATOM 1643 C C . GLU A 1 198 ? -20.781 -14.477 -18.031 1 93.62 198 GLU A C 1
ATOM 1645 O O . GLU A 1 198 ? -21.391 -15.016 -18.953 1 93.62 198 GLU A O 1
ATOM 1650 N N . ILE A 1 199 ? -20.078 -15.117 -17.188 1 92.38 199 ILE A N 1
ATOM 1651 C CA . ILE A 1 199 ? -20.047 -16.578 -17.234 1 92.38 199 ILE A CA 1
ATOM 1652 C C . ILE A 1 199 ? -21.453 -17.141 -17.047 1 92.38 199 ILE A C 1
ATOM 1654 O O . ILE A 1 199 ? -21.922 -17.922 -17.859 1 92.38 199 ILE A O 1
ATOM 1658 N N . SER A 1 200 ? -22.094 -16.703 -16.016 1 93.5 200 SER A N 1
ATOM 1659 C CA . SER A 1 200 ? -23.438 -17.172 -15.711 1 93.5 200 SER A CA 1
ATOM 1660 C C . SER A 1 200 ? -24.422 -16.828 -16.828 1 93.5 200 SER A C 1
ATOM 1662 O O . SER A 1 200 ? -25.25 -17.656 -17.219 1 93.5 200 SER A O 1
ATOM 1664 N N . PHE A 1 201 ? -24.312 -15.594 -17.312 1 94.81 201 PHE A N 1
ATOM 1665 C CA . PHE A 1 201 ? -25.172 -15.109 -18.375 1 94.81 201 PHE A CA 1
ATOM 1666 C C . PHE A 1 201 ? -25.016 -15.961 -19.641 1 94.81 201 PHE A C 1
ATOM 1668 O O . PHE A 1 201 ? -26.016 -16.359 -20.25 1 94.81 201 PHE A O 1
ATOM 1675 N N . GLU A 1 202 ? -23.812 -16.266 -19.984 1 94.19 202 GLU A N 1
ATOM 1676 C CA . GLU A 1 202 ? -23.531 -17.062 -21.172 1 94.19 202 GLU A CA 1
ATOM 1677 C C . GLU A 1 202 ? -24.047 -18.484 -21.016 1 94.19 202 GLU A C 1
ATOM 1679 O O . GLU A 1 202 ? -24.531 -19.094 -21.984 1 94.19 202 GLU A O 1
ATOM 1684 N N . VAL A 1 203 ? -23.828 -19.016 -19.844 1 95.25 203 VAL A N 1
ATOM 1685 C CA . VAL A 1 203 ? -24.328 -20.359 -19.578 1 95.25 203 VAL A CA 1
ATOM 1686 C C . VAL A 1 203 ? -25.844 -20.391 -19.719 1 95.25 203 VAL A C 1
ATOM 1688 O O . VAL A 1 203 ? -26.406 -21.281 -20.359 1 95.25 203 VAL A O 1
ATOM 1691 N N . VAL A 1 204 ? -26.516 -19.406 -19.125 1 95.06 204 VAL A N 1
ATOM 1692 C CA . VAL A 1 204 ? -27.969 -19.312 -19.203 1 95.06 204 VAL A CA 1
ATOM 1693 C C . VAL A 1 204 ? -28.406 -19.125 -20.656 1 95.06 204 VAL A C 1
ATOM 1695 O O . VAL A 1 204 ? -29.359 -19.781 -21.109 1 95.06 204 VAL A O 1
ATOM 1698 N N . ALA A 1 205 ? -27.75 -18.281 -21.344 1 94.69 205 ALA A N 1
ATOM 1699 C CA . ALA A 1 205 ? -28.047 -18.047 -22.75 1 94.69 205 ALA A CA 1
ATOM 1700 C C . ALA A 1 205 ? -27.875 -19.344 -23.562 1 94.69 205 ALA A C 1
ATOM 1702 O O . ALA A 1 205 ? -28.688 -19.641 -24.438 1 94.69 205 ALA A O 1
ATOM 1703 N N . HIS A 1 206 ? -26.828 -20.047 -23.297 1 94.81 206 HIS A N 1
ATOM 1704 C CA . HIS A 1 206 ? -26.562 -21.297 -23.984 1 94.81 206 HIS A CA 1
ATOM 1705 C C . HIS A 1 206 ? -27.703 -22.297 -23.797 1 94.81 206 HIS A C 1
ATOM 1707 O O . HIS A 1 206 ? -28.219 -22.844 -24.766 1 94.81 206 HIS A O 1
ATOM 1713 N N . PHE A 1 207 ? -28.156 -22.5 -22.609 1 95.44 207 PHE A N 1
ATOM 1714 C CA . PHE A 1 207 ? -29.188 -23.5 -22.328 1 95.44 207 PHE A CA 1
ATOM 1715 C C . PHE A 1 207 ? -30.562 -23 -22.781 1 95.44 207 PHE A C 1
ATOM 1717 O O . PHE A 1 207 ? -31.438 -23.797 -23.109 1 95.44 207 PHE A O 1
ATOM 1724 N N . THR A 1 208 ? -30.703 -21.672 -22.797 1 94.31 208 THR A N 1
ATOM 1725 C CA . THR A 1 208 ? -31.891 -21.109 -23.406 1 94.31 208 THR A CA 1
ATOM 1726 C C . THR A 1 208 ? -31.953 -21.422 -24.891 1 94.31 208 THR A C 1
ATOM 1728 O O . THR A 1 208 ? -33 -21.75 -25.438 1 94.31 208 THR A O 1
ATOM 1731 N N . SER A 1 209 ? -30.859 -21.328 -25.5 1 93.38 209 SER A N 1
ATOM 1732 C CA . SER A 1 209 ? -30.781 -21.609 -26.938 1 93.38 209 SER A CA 1
ATOM 1733 C C . SER A 1 209 ? -31.109 -23.062 -27.234 1 93.38 209 SER A C 1
ATOM 1735 O O . SER A 1 209 ? -31.656 -23.391 -28.281 1 93.38 209 SER A O 1
ATOM 1737 N N . LEU A 1 210 ? -30.812 -23.953 -26.312 1 92.94 210 LEU A N 1
ATOM 1738 C CA . LEU A 1 210 ? -31.047 -25.375 -26.484 1 92.94 210 LEU A CA 1
ATOM 1739 C C . LEU A 1 210 ? -32.531 -25.688 -26.422 1 92.94 210 LEU A C 1
ATOM 1741 O O . LEU A 1 210 ? -32.969 -26.734 -26.906 1 92.94 210 LEU A O 1
ATOM 1745 N N . GLN A 1 211 ? -33.312 -24.797 -25.75 1 89.06 211 GLN A N 1
ATOM 1746 C CA . GLN A 1 211 ? -34.75 -25.016 -25.625 1 89.06 211 GLN A CA 1
ATOM 1747 C C . GLN A 1 211 ? -35.469 -24.688 -26.922 1 89.06 211 GLN A C 1
ATOM 1749 O O . GLN A 1 211 ? -36.656 -25 -27.078 1 89.06 211 GLN A O 1
ATOM 1754 N N . GLY A 1 212 ? -34.875 -24.047 -27.844 1 83.62 212 GLY A N 1
ATOM 1755 C CA . GLY A 1 212 ? -35.469 -23.75 -29.141 1 83.62 212 GLY A CA 1
ATOM 1756 C C . GLY A 1 212 ? -36.188 -22.391 -29.172 1 83.62 212 GLY A C 1
ATOM 1757 O O . GLY A 1 212 ? -36.781 -22.031 -30.172 1 83.62 212 GLY A O 1
ATOM 1758 N N . ASP A 1 213 ? -36.219 -21.75 -27.984 1 77.44 213 ASP A N 1
ATOM 1759 C CA . ASP A 1 213 ? -36.875 -20.438 -27.969 1 77.44 213 ASP A CA 1
ATOM 1760 C C . ASP A 1 213 ? -35.969 -19.375 -28.578 1 77.44 213 ASP A C 1
ATOM 1762 O O . ASP A 1 213 ? -35.031 -18.906 -27.938 1 77.44 213 ASP A O 1
ATOM 1766 N N . THR A 1 214 ? -36.281 -18.844 -29.688 1 84.62 214 THR A N 1
ATOM 1767 C CA . THR A 1 214 ? -35.469 -17.875 -30.406 1 84.62 214 THR A CA 1
ATOM 1768 C C . THR A 1 214 ? -35.75 -16.453 -29.922 1 84.62 214 THR A C 1
ATOM 1770 O O . THR A 1 214 ? -34.938 -15.555 -30.094 1 84.62 214 THR A O 1
ATOM 1773 N N . SER A 1 215 ? -36.844 -16.281 -29.312 1 89.69 215 SER A N 1
ATOM 1774 C CA . SER A 1 215 ? -37.219 -14.938 -28.906 1 89.69 215 SER A CA 1
ATOM 1775 C C . SER A 1 215 ? -36.375 -14.453 -27.719 1 89.69 215 SER A C 1
ATOM 1777 O O . SER A 1 215 ? -35.812 -13.359 -27.766 1 89.69 215 SER A O 1
ATOM 1779 N N . TYR A 1 216 ? -36.219 -15.305 -26.766 1 92 216 TYR A N 1
ATOM 1780 C CA . TYR A 1 216 ? -35.5 -14.898 -25.578 1 92 216 TYR A CA 1
ATOM 1781 C C . TYR A 1 216 ? -34 -14.789 -25.875 1 92 216 TYR A C 1
ATOM 1783 O O . TYR A 1 216 ? -33.312 -13.914 -25.344 1 92 216 TYR A O 1
ATOM 1791 N N . ILE A 1 217 ? -33.531 -15.625 -26.766 1 91.69 217 ILE A N 1
ATOM 1792 C CA . ILE A 1 217 ? -32.094 -15.586 -27.094 1 91.69 217 ILE A CA 1
ATOM 1793 C C . ILE A 1 217 ? -31.781 -14.273 -27.797 1 91.69 217 ILE A C 1
ATOM 1795 O O . ILE A 1 217 ? -30.719 -13.672 -27.547 1 91.69 217 ILE A O 1
ATOM 1799 N N . ARG A 1 218 ? -32.656 -13.844 -28.688 1 92.38 218 ARG A N 1
ATOM 1800 C CA . ARG A 1 218 ? -32.469 -12.562 -29.359 1 92.38 218 ARG A CA 1
ATOM 1801 C C . ARG A 1 218 ? -32.469 -11.406 -28.375 1 92.38 218 ARG A C 1
ATOM 1803 O O . ARG A 1 218 ? -31.656 -10.5 -28.453 1 92.38 218 ARG A O 1
ATOM 1810 N N . ARG A 1 219 ? -33.375 -11.477 -27.469 1 92.12 219 ARG A N 1
ATOM 1811 C CA . ARG A 1 219 ? -33.469 -10.422 -26.469 1 92.12 219 ARG A CA 1
ATOM 1812 C C . ARG A 1 219 ? -32.219 -10.375 -25.578 1 92.12 219 ARG A C 1
ATOM 1814 O O . ARG A 1 219 ? -31.734 -9.297 -25.25 1 92.12 219 ARG A O 1
ATOM 1821 N N . LEU A 1 220 ? -31.75 -11.57 -25.203 1 94.62 220 LEU A N 1
ATOM 1822 C CA . LEU A 1 220 ? -30.562 -11.672 -24.359 1 94.62 220 LEU A CA 1
ATOM 1823 C C . LEU A 1 220 ? -29.344 -11.07 -25.078 1 94.62 220 LEU A C 1
ATOM 1825 O O . LEU A 1 220 ? -28.562 -10.344 -24.453 1 94.62 220 LEU A O 1
ATOM 1829 N N . GLN A 1 221 ? -29.25 -11.297 -26.391 1 91.5 221 GLN A N 1
ATOM 1830 C CA . GLN A 1 221 ? -28.094 -10.836 -27.156 1 91.5 221 GLN A CA 1
ATOM 1831 C C . GLN A 1 221 ? -28.188 -9.336 -27.422 1 91.5 221 GLN A C 1
ATOM 1833 O O . GLN A 1 221 ? -27.188 -8.617 -27.312 1 91.5 221 GLN A O 1
ATOM 1838 N N . GLU A 1 222 ? -29.359 -8.828 -27.672 1 92.31 222 GLU A N 1
ATOM 1839 C CA . GLU A 1 222 ? -29.547 -7.434 -28.047 1 92.31 222 GLU A CA 1
ATOM 1840 C C . GLU A 1 222 ? -29.469 -6.516 -26.828 1 92.31 222 GLU A C 1
ATOM 1842 O O . GLU A 1 222 ? -29.062 -5.359 -26.938 1 92.31 222 GLU A O 1
ATOM 1847 N N . SER A 1 223 ? -29.781 -7.027 -25.719 1 93.25 223 SER A N 1
ATOM 1848 C CA . SER A 1 223 ? -29.891 -6.16 -24.547 1 93.25 223 SER A CA 1
ATOM 1849 C C . SER A 1 223 ? -28.906 -6.559 -23.453 1 93.25 223 SER A C 1
ATOM 1851 O O . SER A 1 223 ? -29.156 -6.355 -22.266 1 93.25 223 SER A O 1
ATOM 1853 N N . LYS A 1 224 ? -27.859 -7.215 -23.859 1 94 224 LYS A N 1
ATOM 1854 C CA . LYS A 1 224 ? -26.906 -7.77 -22.891 1 94 224 LYS A CA 1
ATOM 1855 C C . LYS A 1 224 ? -26.422 -6.699 -21.922 1 94 224 LYS A C 1
ATOM 1857 O O . LYS A 1 224 ? -26.484 -6.879 -20.703 1 94 224 LYS A O 1
ATOM 1862 N N . GLU A 1 225 ? -26.031 -5.543 -22.453 1 93.5 225 GLU A N 1
ATOM 1863 C CA . GLU A 1 225 ? -25.453 -4.484 -21.625 1 93.5 225 GLU A CA 1
ATOM 1864 C C . GLU A 1 225 ? -26.531 -3.801 -20.797 1 93.5 225 GLU A C 1
ATOM 1866 O O . GLU A 1 225 ? -26.297 -3.416 -19.641 1 93.5 225 GLU A O 1
ATOM 1871 N N . ASP A 1 226 ? -27.688 -3.67 -21.375 1 93.44 226 ASP A N 1
ATOM 1872 C CA . ASP A 1 226 ? -28.797 -3.084 -20.641 1 93.44 226 ASP A CA 1
ATOM 1873 C C . ASP A 1 226 ? -29.234 -3.98 -19.484 1 93.44 226 ASP A C 1
ATOM 1875 O O . ASP A 1 226 ? -29.547 -3.492 -18.406 1 93.44 226 ASP A O 1
ATOM 1879 N N . ILE A 1 227 ? -29.234 -5.223 -19.766 1 93.19 227 ILE A N 1
ATOM 1880 C CA . ILE A 1 227 ? -29.578 -6.188 -18.719 1 93.19 227 ILE A CA 1
ATOM 1881 C C . ILE A 1 227 ? -28.562 -6.109 -17.578 1 93.19 227 ILE A C 1
ATOM 1883 O O . ILE A 1 227 ? -28.938 -6.082 -16.406 1 93.19 227 ILE A O 1
ATOM 1887 N N . TYR A 1 228 ? -27.328 -6.066 -17.969 1 93.06 228 TYR A N 1
ATOM 1888 C CA . TYR A 1 228 ? -26.281 -6.012 -16.953 1 93.06 228 TYR A CA 1
ATOM 1889 C C . TYR A 1 228 ? -26.422 -4.75 -16.109 1 93.06 228 TYR A C 1
ATOM 1891 O O . TYR A 1 228 ? -26.266 -4.801 -14.883 1 93.06 228 TYR A O 1
ATOM 1899 N N . SER A 1 229 ? -26.641 -3.602 -16.703 1 91.5 229 SER A N 1
ATOM 1900 C CA . SER A 1 229 ? -26.797 -2.34 -15.977 1 91.5 229 SER A CA 1
ATOM 1901 C C . SER A 1 229 ? -27.906 -2.42 -14.945 1 91.5 229 SER A C 1
ATOM 1903 O O . SER A 1 229 ? -27.766 -1.914 -13.828 1 91.5 229 SER A O 1
ATOM 1905 N N . LYS A 1 230 ? -28.953 -3.066 -15.266 1 90 230 LYS A N 1
ATOM 1906 C CA . LYS A 1 230 ? -30.078 -3.236 -14.344 1 90 230 LYS A CA 1
ATOM 1907 C C . LYS A 1 230 ? -29.734 -4.25 -13.258 1 90 230 LYS A C 1
ATOM 1909 O O . LYS A 1 230 ? -30.188 -4.113 -12.117 1 90 230 LYS A O 1
ATOM 1914 N N . TYR A 1 231 ? -28.953 -5.234 -13.703 1 90.25 231 TYR A N 1
ATOM 1915 C CA . TYR A 1 231 ? -28.562 -6.285 -12.766 1 90.25 231 TYR A CA 1
ATOM 1916 C C . TYR A 1 231 ? -27.688 -5.723 -11.648 1 90.25 231 TYR A C 1
ATOM 1918 O O . TYR A 1 231 ? -27.922 -6.023 -10.477 1 90.25 231 TYR A O 1
ATOM 1926 N N . VAL A 1 232 ? -26.703 -4.93 -11.977 1 86 232 VAL A N 1
ATOM 1927 C CA . VAL A 1 232 ? -25.734 -4.406 -11.031 1 86 232 VAL A CA 1
ATOM 1928 C C . VAL A 1 232 ? -26.406 -3.418 -10.086 1 86 232 VAL A C 1
ATOM 1930 O O . VAL A 1 232 ? -26.031 -3.307 -8.914 1 86 232 VAL A O 1
ATOM 1933 N N . SER A 1 233 ? -27.344 -2.678 -10.531 1 80.81 233 SER A N 1
ATOM 1934 C CA . SER A 1 233 ? -28.031 -1.684 -9.719 1 80.81 233 SER A CA 1
ATOM 1935 C C . SER A 1 233 ? -28.812 -2.344 -8.594 1 80.81 233 SER A C 1
ATOM 1937 O O . SER A 1 233 ? -29.109 -1.707 -7.578 1 80.81 233 SER A O 1
ATOM 1939 N N . LYS A 1 234 ? -29.094 -3.545 -8.789 1 67.75 234 LYS A N 1
ATOM 1940 C CA . LYS A 1 234 ? -29.938 -4.238 -7.809 1 67.75 234 LYS A CA 1
ATOM 1941 C C . LYS A 1 234 ? -29.109 -5.188 -6.953 1 67.75 234 LYS A C 1
ATOM 1943 O O . LYS A 1 234 ? -29.609 -5.77 -5.992 1 67.75 234 LYS A O 1
ATOM 1948 N N . LYS A 1 235 ? -27.906 -5.336 -7.383 1 60.75 235 LYS A N 1
ATOM 1949 C CA . LYS A 1 235 ? -27.125 -6.523 -7.035 1 60.75 235 LYS A CA 1
ATOM 1950 C C . LYS A 1 235 ? -26.75 -6.527 -5.555 1 60.75 235 LYS A C 1
ATOM 1952 O O . LYS A 1 235 ? -26.016 -5.656 -5.09 1 60.75 235 LYS A O 1
ATOM 1957 N N . GLU A 1 236 ? -27.672 -7.281 -4.906 1 54.31 236 GLU A N 1
ATOM 1958 C CA . GLU A 1 236 ? -27.453 -7.676 -3.518 1 54.31 236 GLU A CA 1
ATOM 1959 C C . GLU A 1 236 ? -26.641 -8.969 -3.43 1 54.31 236 GLU A C 1
ATOM 1961 O O . GLU A 1 236 ? -26.125 -9.312 -2.363 1 54.31 236 GLU A O 1
ATOM 1966 N N . LYS A 1 237 ? -26.594 -9.773 -4.621 1 58.12 237 LYS A N 1
ATOM 1967 C CA . LYS A 1 237 ? -26.188 -11.156 -4.375 1 58.12 237 LYS A CA 1
ATOM 1968 C C . LYS A 1 237 ? -25.094 -11.594 -5.348 1 58.12 237 LYS A C 1
ATOM 1970 O O . LYS A 1 237 ? -24.672 -10.82 -6.207 1 58.12 237 LYS A O 1
ATOM 1975 N N . GLU A 1 238 ? -24.75 -12.867 -5.242 1 67.69 238 GLU A N 1
ATOM 1976 C CA . GLU A 1 238 ? -23.766 -13.578 -6.055 1 67.69 238 GLU A CA 1
ATOM 1977 C C . GLU A 1 238 ? -24.281 -13.812 -7.469 1 67.69 238 GLU A C 1
ATOM 1979 O O . GLU A 1 238 ? -25.484 -13.945 -7.676 1 67.69 238 GLU A O 1
ATOM 1984 N N . SER A 1 239 ? -23.438 -13.781 -8.492 1 83.44 239 SER A N 1
ATOM 1985 C CA . SER A 1 239 ? -23.797 -13.898 -9.898 1 83.44 239 SER A CA 1
ATOM 1986 C C . SER A 1 239 ? -23.828 -15.359 -10.344 1 83.44 239 SER A C 1
ATOM 1988 O O . SER A 1 239 ? -23.203 -15.719 -11.344 1 83.44 239 SER A O 1
ATOM 1990 N N . THR A 1 240 ? -24.641 -16.219 -9.648 1 89.25 240 THR A N 1
ATOM 1991 C CA . THR A 1 240 ? -24.812 -17.609 -10.078 1 89.25 240 THR A CA 1
ATOM 1992 C C . THR A 1 240 ? -25.812 -17.688 -11.227 1 89.25 240 THR A C 1
ATOM 1994 O O . THR A 1 240 ? -26.609 -16.766 -11.445 1 89.25 240 THR A O 1
ATOM 1997 N N . PRO A 1 241 ? -25.766 -18.797 -11.945 1 94.44 241 PRO A N 1
ATOM 1998 C CA . PRO A 1 241 ? -26.75 -18.938 -13.023 1 94.44 241 PRO A CA 1
ATOM 1999 C C . PRO A 1 241 ? -28.188 -18.875 -12.523 1 94.44 241 PRO A C 1
ATOM 2001 O O . PRO A 1 241 ? -29.047 -18.281 -13.18 1 94.44 241 PRO A O 1
ATOM 2004 N N . GLU A 1 242 ? -28.453 -19.438 -11.375 1 93.81 242 GLU A N 1
ATOM 2005 C CA . GLU A 1 242 ? -29.781 -19.406 -10.789 1 93.81 242 GLU A CA 1
ATOM 2006 C C . GLU A 1 242 ? -30.234 -17.969 -10.531 1 93.81 242 GLU A C 1
ATOM 2008 O O . GLU A 1 242 ? -31.375 -17.594 -10.836 1 93.81 242 GLU A O 1
ATOM 2013 N N . GLU A 1 243 ? -29.391 -17.156 -10.031 1 92.06 243 GLU A N 1
ATOM 2014 C CA . GLU A 1 243 ? -29.688 -15.773 -9.719 1 92.06 243 GLU A CA 1
ATOM 2015 C C . GLU A 1 243 ? -29.938 -14.961 -10.992 1 92.06 243 GLU A C 1
ATOM 2017 O O . GLU A 1 243 ? -30.797 -14.078 -11.008 1 92.06 243 GLU A O 1
ATOM 2022 N N . VAL A 1 244 ? -29.141 -15.289 -11.953 1 93.69 244 VAL A N 1
ATOM 2023 C CA . VAL A 1 244 ? -29.328 -14.609 -13.234 1 93.69 244 VAL A CA 1
ATOM 2024 C C . VAL A 1 244 ? -30.688 -14.969 -13.82 1 93.69 244 VAL A C 1
ATOM 2026 O O . VAL A 1 244 ? -31.406 -14.102 -14.336 1 93.69 244 VAL A O 1
ATOM 2029 N N . CYS A 1 245 ? -31.031 -16.219 -13.75 1 95.38 245 CYS A N 1
ATOM 2030 C CA . CYS A 1 245 ? -32.344 -16.656 -14.219 1 95.38 245 CYS A CA 1
ATOM 2031 C C . CYS A 1 245 ? -33.469 -15.938 -13.477 1 95.38 245 CYS A C 1
ATOM 2033 O O . CYS A 1 245 ? -34.406 -15.453 -14.094 1 95.38 245 CYS A O 1
ATOM 2035 N N . ASP A 1 246 ? -33.344 -15.852 -12.156 1 93.31 246 ASP A N 1
ATOM 2036 C CA . ASP A 1 246 ? -34.344 -15.164 -11.344 1 93.31 246 ASP A CA 1
ATOM 2037 C C . ASP A 1 246 ? -34.469 -13.695 -11.734 1 93.31 246 ASP A C 1
ATOM 2039 O O . ASP A 1 246 ? -35.562 -13.156 -11.82 1 93.31 246 ASP A O 1
ATOM 2043 N N . PHE A 1 247 ? -33.375 -13.133 -11.961 1 93.38 247 PHE A N 1
ATOM 2044 C CA . PHE A 1 247 ? -33.344 -11.727 -12.344 1 93.38 247 PHE A CA 1
ATOM 2045 C C . PHE A 1 247 ? -34.031 -11.516 -13.68 1 93.38 247 PHE A C 1
ATOM 2047 O O . PHE A 1 247 ? -34.844 -10.594 -13.828 1 93.38 247 PHE A O 1
ATOM 2054 N N . LEU A 1 248 ? -33.719 -12.336 -14.641 1 94.75 248 LEU A N 1
ATOM 2055 C CA . LEU A 1 248 ? -34.312 -12.234 -15.961 1 94.75 248 LEU A CA 1
ATOM 2056 C C . LEU A 1 248 ? -35.844 -12.461 -15.891 1 94.75 248 LEU A C 1
ATOM 2058 O O . LEU A 1 248 ? -36.594 -11.789 -16.594 1 94.75 248 LEU A O 1
ATOM 2062 N N . ASN A 1 249 ? -36.25 -13.391 -15.055 1 95.69 249 ASN A N 1
ATOM 2063 C CA . ASN A 1 249 ? -37.656 -13.625 -14.836 1 95.69 249 ASN A CA 1
ATOM 2064 C C . ASN A 1 249 ? -38.375 -12.375 -14.305 1 95.69 249 ASN A C 1
ATOM 2066 O O . ASN A 1 249 ? -39.469 -12.023 -14.758 1 95.69 249 ASN A O 1
ATOM 2070 N N . ASP A 1 250 ? -37.719 -11.758 -13.375 1 93.69 250 ASP A N 1
ATOM 2071 C CA . ASP A 1 250 ? -38.281 -10.539 -12.797 1 93.69 250 ASP A CA 1
ATOM 2072 C C . ASP A 1 250 ? -38.312 -9.414 -13.828 1 93.69 250 ASP A C 1
ATOM 2074 O O . ASP A 1 250 ? -39.281 -8.656 -13.906 1 93.69 250 ASP A O 1
ATOM 2078 N N . LEU A 1 251 ? -37.219 -9.305 -14.539 1 92.94 251 LEU A N 1
ATOM 2079 C CA . LEU A 1 251 ? -37.062 -8.234 -15.523 1 92.94 251 LEU A CA 1
ATOM 2080 C C . LEU A 1 251 ? -38.125 -8.32 -16.594 1 92.94 251 LEU A C 1
ATOM 2082 O O . LEU A 1 251 ? -38.656 -7.293 -17.016 1 92.94 251 LEU A O 1
ATOM 2086 N N . TRP A 1 252 ? -38.5 -9.539 -16.969 1 94.19 252 TRP A N 1
ATOM 2087 C CA . TRP A 1 252 ? -39.406 -9.695 -18.094 1 94.19 252 TRP A CA 1
ATOM 2088 C C . TRP A 1 252 ? -40.75 -10.312 -17.641 1 94.19 252 TRP A C 1
ATOM 2090 O O . TRP A 1 252 ? -41.562 -10.719 -18.469 1 94.19 252 TRP A O 1
ATOM 2100 N N . GLN A 1 253 ? -40.938 -10.445 -16.359 1 95.25 253 GLN A N 1
ATOM 2101 C CA . GLN A 1 253 ? -42.156 -10.953 -15.75 1 95.25 253 GLN A CA 1
ATOM 2102 C C . GLN A 1 253 ? -42.531 -12.305 -16.359 1 95.25 253 GLN A C 1
ATOM 2104 O O . GLN A 1 253 ? -43.656 -12.469 -16.844 1 95.25 253 GLN A O 1
ATOM 2109 N N . THR A 1 254 ? -41.594 -13.195 -16.297 1 95.25 254 THR A N 1
ATOM 2110 C CA . THR A 1 254 ? -41.781 -14.531 -16.844 1 95.25 254 THR A CA 1
ATOM 2111 C C . THR A 1 254 ? -41.281 -15.594 -15.875 1 95.25 254 THR A C 1
ATOM 2113 O O . THR A 1 254 ? -40.719 -15.258 -14.82 1 95.25 254 THR A O 1
ATOM 2116 N N . LYS A 1 255 ? -41.5 -16.844 -16.094 1 96.19 255 LYS A N 1
ATOM 2117 C CA . LYS A 1 255 ? -40.938 -17.969 -15.359 1 96.19 255 LYS A CA 1
ATOM 2118 C C . LYS A 1 255 ? -40.094 -18.844 -16.266 1 96.19 255 LYS A C 1
ATOM 2120 O O . LYS A 1 255 ? -39.656 -19.922 -15.859 1 96.19 255 LYS A O 1
ATOM 2125 N N . TYR A 1 256 ? -39.875 -18.344 -17.406 1 95.19 256 TYR A N 1
ATOM 2126 C CA . TYR A 1 256 ? -39.219 -19.109 -18.453 1 95.19 256 TYR A CA 1
ATOM 2127 C C . TYR A 1 256 ? -37.812 -19.531 -18 1 95.19 256 TYR A C 1
ATOM 2129 O O . TYR A 1 256 ? -37.469 -20.719 -18.109 1 95.19 256 TYR A O 1
ATOM 2137 N N . PHE A 1 257 ? -37.062 -18.719 -17.438 1 96.25 257 PHE A N 1
ATOM 2138 C CA . PHE A 1 257 ? -35.656 -18.984 -17.125 1 96.25 257 PHE A CA 1
ATOM 2139 C C . PHE A 1 257 ? -35.531 -19.891 -15.914 1 96.25 257 PHE A C 1
ATOM 2141 O O . PHE A 1 257 ? -34.625 -20.719 -15.844 1 96.25 257 PHE A O 1
ATOM 2148 N N . SER A 1 258 ? -36.375 -19.703 -14.953 1 95 258 SER A N 1
ATOM 2149 C CA . SER A 1 258 ? -36.406 -20.625 -13.828 1 95 258 SER A CA 1
ATOM 2150 C C . SER A 1 258 ? -36.688 -22.047 -14.289 1 95 258 SER A C 1
ATOM 2152 O O . SER A 1 258 ? -36.125 -23 -13.758 1 95 258 SER A O 1
ATOM 2154 N N . ASN A 1 259 ? -37.594 -22.156 -15.266 1 95.44 259 ASN A N 1
ATOM 2155 C CA . ASN A 1 259 ? -37.906 -23.469 -15.812 1 95.44 259 ASN A CA 1
ATOM 2156 C C . ASN A 1 259 ? -36.719 -24.062 -16.547 1 95.44 259 ASN A C 1
ATOM 2158 O O . ASN A 1 259 ? -36.438 -25.266 -16.422 1 95.44 259 ASN A O 1
ATOM 2162 N N . VAL A 1 260 ? -36.094 -23.25 -17.328 1 95.38 260 VAL A N 1
ATOM 2163 C CA . VAL A 1 260 ? -34.875 -23.703 -18.031 1 95.38 260 VAL A CA 1
ATOM 2164 C C . VAL A 1 260 ? -33.844 -24.188 -17.031 1 95.38 260 VAL A C 1
ATOM 2166 O O . VAL A 1 260 ? -33.219 -25.234 -17.219 1 95.38 260 VAL A O 1
ATOM 2169 N N . TYR A 1 261 ? -33.594 -23.453 -15.945 1 96.75 261 TYR A N 1
ATOM 2170 C CA . TYR A 1 261 ? -32.594 -23.797 -14.922 1 96.75 261 TYR A CA 1
ATOM 2171 C C . TYR A 1 261 ? -32.969 -25.109 -14.242 1 96.75 261 TYR A C 1
ATOM 2173 O O . TYR A 1 261 ? -32.125 -26 -14.102 1 96.75 261 TYR A O 1
ATOM 2181 N N . LYS A 1 262 ? -34.219 -25.266 -13.828 1 95.75 262 LYS A N 1
ATOM 2182 C CA . LYS A 1 262 ? -34.656 -26.453 -13.109 1 95.75 262 LYS A CA 1
ATOM 2183 C C . LYS A 1 262 ? -34.531 -27.703 -13.969 1 95.75 262 LYS A C 1
ATOM 2185 O O . LYS A 1 262 ? -34.156 -28.781 -13.469 1 95.75 262 LYS A O 1
ATOM 2190 N N . ALA A 1 263 ? -34.844 -27.547 -15.203 1 95.06 263 ALA A N 1
ATOM 2191 C CA . ALA A 1 263 ? -34.781 -28.672 -16.125 1 95.06 263 ALA A CA 1
ATOM 2192 C C . ALA A 1 263 ? -33.344 -29.109 -16.375 1 95.06 263 ALA A C 1
ATOM 2194 O O . ALA A 1 263 ? -33.094 -30.266 -16.719 1 95.06 263 ALA A O 1
ATOM 2195 N N . ASN A 1 264 ? -32.406 -28.203 -16.219 1 96.25 264 ASN A N 1
ATOM 2196 C CA . ASN A 1 264 ? -31.016 -28.484 -16.562 1 96.25 264 ASN A CA 1
ATOM 2197 C C . ASN A 1 264 ? -30.062 -28.141 -15.414 1 96.25 264 ASN A C 1
ATOM 2199 O O . ASN A 1 264 ? -28.922 -27.734 -15.648 1 96.25 264 ASN A O 1
ATOM 2203 N N . GLU A 1 265 ? -30.484 -28.094 -14.219 1 95.69 265 GLU A N 1
ATOM 2204 C CA . GLU A 1 265 ? -29.797 -27.578 -13.047 1 95.69 265 GLU A CA 1
ATOM 2205 C C . GLU A 1 265 ? -28.375 -28.141 -12.953 1 95.69 265 GLU A C 1
ATOM 2207 O O . GLU A 1 265 ? -27.406 -27.391 -12.859 1 95.69 265 GLU A O 1
ATOM 2212 N N . LYS A 1 266 ? -28.188 -29.391 -13.016 1 95.12 266 LYS A N 1
ATOM 2213 C CA . LYS A 1 266 ? -26.891 -30.047 -12.859 1 95.12 266 LYS A CA 1
ATOM 2214 C C . LYS A 1 266 ? -25.938 -29.656 -13.977 1 95.12 266 LYS A C 1
ATOM 2216 O O . LYS A 1 266 ? -24.766 -29.328 -13.719 1 95.12 266 LYS A O 1
ATOM 2221 N N . ASP A 1 267 ? -26.469 -29.656 -15.203 1 95.69 267 ASP A N 1
ATOM 2222 C CA . ASP A 1 267 ? -25.625 -29.344 -16.359 1 95.69 267 ASP A CA 1
ATOM 2223 C C . ASP A 1 267 ? -25.25 -27.859 -16.359 1 95.69 267 ASP A C 1
ATOM 2225 O O . ASP A 1 267 ? -24.109 -27.516 -16.703 1 95.69 267 ASP A O 1
ATOM 2229 N N . ILE A 1 268 ? -26.172 -27 -16 1 95.62 268 ILE A N 1
ATOM 2230 C CA . ILE A 1 268 ? -25.922 -25.562 -15.945 1 95.62 268 ILE A CA 1
ATOM 2231 C C . ILE A 1 268 ? -24.859 -25.281 -14.898 1 95.62 268 ILE A C 1
ATOM 2233 O O . ILE A 1 268 ? -23.875 -24.562 -15.172 1 95.62 268 ILE A O 1
ATOM 2237 N N . ASP A 1 269 ? -25.016 -25.828 -13.727 1 93.12 269 ASP A N 1
ATOM 2238 C CA . ASP A 1 269 ? -24.078 -25.594 -12.641 1 93.12 269 ASP A CA 1
ATOM 2239 C C . ASP A 1 269 ? -22.703 -26.156 -12.984 1 93.12 269 ASP A C 1
ATOM 2241 O O . ASP A 1 269 ? -21.672 -25.516 -12.695 1 93.12 269 ASP A O 1
ATOM 2245 N N . LYS A 1 270 ? -22.672 -27.266 -13.586 1 91.69 270 LYS A N 1
ATOM 2246 C CA . LYS A 1 270 ? -21.406 -27.875 -13.984 1 91.69 270 LYS A CA 1
ATOM 2247 C C . LYS A 1 270 ? -20.688 -27.031 -15.031 1 91.69 270 LYS A C 1
ATOM 2249 O O . LYS A 1 270 ? -19.484 -26.797 -14.938 1 91.69 270 LYS A O 1
ATOM 2254 N N . MET A 1 271 ? -21.453 -26.594 -16.016 1 93 271 MET A N 1
ATOM 2255 C CA . MET A 1 271 ? -20.859 -25.766 -17.062 1 93 271 MET A CA 1
ATOM 2256 C C . MET A 1 271 ? -20.312 -24.469 -16.484 1 93 271 MET A C 1
ATOM 2258 O O . MET A 1 271 ? -19.25 -24 -16.875 1 93 271 MET A O 1
ATOM 2262 N N . ALA A 1 272 ? -21.094 -23.844 -15.602 1 90.81 272 ALA A N 1
ATOM 2263 C CA . ALA A 1 272 ? -20.656 -22.609 -14.953 1 90.81 272 ALA A CA 1
ATOM 2264 C C . ALA A 1 272 ? -19.391 -22.844 -14.125 1 90.81 272 ALA A C 1
ATOM 2266 O O . ALA A 1 272 ? -18.453 -22.047 -14.164 1 90.81 272 ALA A O 1
ATOM 2267 N N . GLU A 1 273 ? -19.359 -23.891 -13.398 1 85.25 273 GLU A N 1
ATOM 2268 C CA . GLU A 1 273 ? -18.203 -24.25 -12.594 1 85.25 273 GLU A CA 1
ATOM 2269 C C . GLU A 1 273 ? -16.969 -24.484 -13.469 1 85.25 273 GLU A C 1
ATOM 2271 O O . GLU A 1 273 ? -15.875 -24.031 -13.141 1 85.25 273 GLU A O 1
ATOM 2276 N N . ASP A 1 274 ? -17.172 -25.156 -14.547 1 83.75 274 ASP A N 1
ATOM 2277 C CA . ASP A 1 274 ? -16.078 -25.453 -15.469 1 83.75 274 ASP A CA 1
ATOM 2278 C C . ASP A 1 274 ? -15.508 -24.172 -16.078 1 83.75 274 ASP A C 1
ATOM 2280 O O . ASP A 1 274 ? -14.289 -24.047 -16.234 1 83.75 274 ASP A O 1
ATOM 2284 N N . ARG A 1 275 ? -16.375 -23.344 -16.344 1 84.81 275 ARG A N 1
ATOM 2285 C CA . ARG A 1 275 ? -15.953 -22.094 -16.969 1 84.81 275 ARG A CA 1
ATOM 2286 C C . ARG A 1 275 ? -15.281 -21.188 -15.945 1 84.81 275 ARG A C 1
ATOM 2288 O O . ARG A 1 275 ? -14.453 -20.344 -16.312 1 84.81 275 ARG A O 1
ATOM 2295 N N . GLY A 1 276 ? -15.648 -21.359 -14.734 1 80.19 276 GLY A N 1
ATOM 2296 C CA . GLY A 1 276 ? -15.078 -20.531 -13.688 1 80.19 276 GLY A CA 1
ATOM 2297 C C . GLY A 1 276 ? -13.977 -21.234 -12.906 1 80.19 276 GLY A C 1
ATOM 2298 O O . GLY A 1 276 ? -13.609 -20.797 -11.812 1 80.19 276 GLY A O 1
ATOM 2299 N N . ARG A 1 277 ? -13.477 -22.281 -13.375 1 77.5 277 ARG A N 1
ATOM 2300 C CA . ARG A 1 277 ? -12.539 -23.125 -12.633 1 77.5 277 ARG A CA 1
ATOM 2301 C C . ARG A 1 277 ? -11.258 -22.359 -12.305 1 77.5 277 ARG A C 1
ATOM 2303 O O . ARG A 1 277 ? -10.594 -22.656 -11.312 1 77.5 277 ARG A O 1
ATOM 2310 N N . ILE A 1 278 ? -10.984 -21.391 -13.125 1 75.88 278 ILE A N 1
ATOM 2311 C CA . ILE A 1 278 ? -9.773 -20.594 -12.93 1 75.88 278 ILE A CA 1
ATOM 2312 C C . ILE A 1 278 ? -9.828 -19.906 -11.57 1 75.88 278 ILE A C 1
ATOM 2314 O O . ILE A 1 278 ? -8.789 -19.672 -10.945 1 75.88 278 ILE A O 1
ATOM 2318 N N . VAL A 1 279 ? -11 -19.688 -11.062 1 78.94 279 VAL A N 1
ATOM 2319 C CA . VAL A 1 279 ? -11.172 -19 -9.781 1 78.94 279 VAL A CA 1
ATOM 2320 C C . VAL A 1 279 ? -10.625 -19.859 -8.648 1 78.94 279 VAL A C 1
ATOM 2322 O O . VAL A 1 279 ? -10.148 -19.344 -7.641 1 78.94 279 VAL A O 1
ATOM 2325 N N . GLU A 1 280 ? -10.586 -21.094 -8.867 1 81.44 280 GLU A N 1
ATOM 2326 C CA . GLU A 1 280 ? -10.047 -22 -7.859 1 81.44 280 GLU A CA 1
ATOM 2327 C C . GLU A 1 280 ? -8.562 -21.766 -7.641 1 81.44 280 GLU A C 1
ATOM 2329 O O . GLU A 1 280 ? -8.055 -21.938 -6.527 1 81.44 280 GLU A O 1
ATOM 2334 N N . LEU A 1 281 ? -7.914 -21.391 -8.711 1 88.06 281 LEU A N 1
ATOM 2335 C CA . LEU A 1 281 ? -6.469 -21.188 -8.633 1 88.06 281 LEU A CA 1
ATOM 2336 C C . LEU A 1 281 ? -6.133 -20.047 -7.672 1 88.06 281 LEU A C 1
ATOM 2338 O O . LEU A 1 281 ? -5.047 -20.031 -7.086 1 88.06 281 LEU A O 1
ATOM 2342 N N . PHE A 1 282 ? -7.07 -19.188 -7.477 1 87.5 282 PHE A N 1
ATOM 2343 C CA . PHE A 1 282 ? -6.824 -18.031 -6.617 1 87.5 282 PHE A CA 1
ATOM 2344 C C . PHE A 1 282 ? -6.824 -18.438 -5.148 1 87.5 282 PHE A C 1
ATOM 2346 O O . PHE A 1 282 ? -6.375 -17.688 -4.289 1 87.5 282 PHE A O 1
ATOM 2353 N N . GLY A 1 283 ? -7.242 -19.641 -4.898 1 87.5 283 GLY A N 1
ATOM 2354 C CA . GLY A 1 283 ? -7.234 -20.172 -3.543 1 87.5 283 GLY A CA 1
ATOM 2355 C C . GLY A 1 283 ? -5.934 -20.859 -3.18 1 87.5 283 GLY A C 1
ATOM 2356 O O . GLY A 1 283 ? -5.766 -21.328 -2.053 1 87.5 283 GLY A O 1
ATOM 2357 N N . TYR A 1 284 ? -5.035 -20.906 -4.133 1 91.75 284 TYR A N 1
ATOM 2358 C CA . TYR A 1 284 ? -3.779 -21.625 -3.902 1 91.75 284 TYR A CA 1
ATOM 2359 C C . TYR A 1 284 ? -2.604 -20.656 -3.865 1 91.75 284 TYR A C 1
ATOM 2361 O O . TYR A 1 284 ? -2.572 -19.672 -4.617 1 91.75 284 TYR A O 1
ATOM 2369 N N . THR A 1 285 ? -1.709 -20.938 -2.996 1 93.38 285 THR A N 1
ATOM 2370 C CA . THR A 1 285 ? -0.466 -20.172 -2.934 1 93.38 285 THR A CA 1
ATOM 2371 C C . THR A 1 285 ? 0.731 -21.109 -2.773 1 93.38 285 THR A C 1
ATOM 2373 O O . THR A 1 285 ? 0.652 -22.109 -2.062 1 93.38 285 THR A O 1
ATOM 2376 N N . MET A 1 286 ? 1.773 -20.812 -3.453 1 94.94 286 MET A N 1
ATOM 2377 C CA . MET A 1 286 ? 3.014 -21.578 -3.346 1 94.94 286 MET A CA 1
ATOM 2378 C C . MET A 1 286 ? 4.125 -20.719 -2.746 1 94.94 286 MET A C 1
ATOM 2380 O O . MET A 1 286 ? 4.473 -19.672 -3.293 1 94.94 286 MET A O 1
ATOM 2384 N N . ARG A 1 287 ? 4.566 -21.172 -1.604 1 95.38 287 ARG A N 1
ATOM 2385 C CA . ARG A 1 287 ? 5.793 -20.594 -1.059 1 95.38 287 ARG A CA 1
ATOM 2386 C C . ARG A 1 287 ? 7.023 -21.281 -1.646 1 95.38 287 ARG A C 1
ATOM 2388 O O . ARG A 1 287 ? 7.363 -22.406 -1.252 1 95.38 287 ARG A O 1
ATOM 2395 N N . ASN A 1 288 ? 7.695 -20.578 -2.533 1 97.06 288 ASN A N 1
ATOM 2396 C CA . ASN A 1 288 ? 8.859 -21.125 -3.225 1 97.06 288 ASN A CA 1
ATOM 2397 C C . ASN A 1 288 ? 10.156 -20.703 -2.555 1 97.06 288 ASN A C 1
ATOM 2399 O O . ASN A 1 288 ? 10.539 -19.531 -2.615 1 97.06 288 ASN A O 1
ATOM 2403 N N . GLU A 1 289 ? 10.805 -21.672 -1.952 1 97.38 289 GLU A N 1
ATOM 2404 C CA . GLU A 1 289 ? 12.086 -21.422 -1.29 1 97.38 289 GLU A CA 1
ATOM 2405 C C . GLU A 1 289 ? 13.234 -22.047 -2.074 1 97.38 289 GLU A C 1
ATOM 2407 O O . GLU A 1 289 ? 13.211 -23.234 -2.387 1 97.38 289 GLU A O 1
ATOM 2412 N N . LEU A 1 290 ? 14.156 -21.266 -2.391 1 98.12 290 LEU A N 1
ATOM 2413 C CA . LEU A 1 290 ? 15.328 -21.719 -3.133 1 98.12 290 LEU A CA 1
ATOM 2414 C C . LEU A 1 290 ? 16.609 -21.469 -2.34 1 98.12 290 LEU A C 1
ATOM 2416 O O . LEU A 1 290 ? 16.875 -20.344 -1.917 1 98.12 290 LEU A O 1
ATOM 2420 N N . ILE A 1 291 ? 17.312 -22.531 -2.078 1 98.19 291 ILE A N 1
ATOM 2421 C CA . ILE A 1 291 ? 18.625 -22.422 -1.423 1 98.19 291 ILE A CA 1
ATOM 2422 C C . ILE A 1 291 ? 19.734 -22.578 -2.457 1 98.19 291 ILE A C 1
ATOM 2424 O O . ILE A 1 291 ? 19.922 -23.656 -3.027 1 98.19 291 ILE A O 1
ATOM 2428 N N . MET A 1 292 ? 20.391 -21.531 -2.697 1 97.88 292 MET A N 1
ATOM 2429 C CA . MET A 1 292 ? 21.438 -21.5 -3.713 1 97.88 292 MET A CA 1
ATOM 2430 C C . MET A 1 292 ? 22.797 -21.828 -3.109 1 97.88 292 MET A C 1
ATOM 2432 O O . MET A 1 292 ? 23 -21.641 -1.909 1 97.88 292 MET A O 1
ATOM 2436 N N . PRO A 1 293 ? 23.641 -22.312 -4.02 1 96.81 293 PRO A N 1
ATOM 2437 C CA . PRO A 1 293 ? 25 -22.484 -3.529 1 96.81 293 PRO A CA 1
ATOM 2438 C C . PRO A 1 293 ? 25.719 -21.156 -3.291 1 96.81 293 PRO A C 1
ATOM 2440 O O . PRO A 1 293 ? 25.625 -20.234 -4.121 1 96.81 293 PRO A O 1
ATOM 2443 N N . GLY A 1 294 ? 26.375 -21.047 -2.148 1 96.69 294 GLY A N 1
ATOM 2444 C CA . GLY A 1 294 ? 27.141 -19.859 -1.866 1 96.69 294 GLY A CA 1
ATOM 2445 C C . GLY A 1 294 ? 26.281 -18.656 -1.517 1 96.69 294 GLY A C 1
ATOM 2446 O O . GLY A 1 294 ? 25.266 -18.797 -0.829 1 96.69 294 GLY A O 1
ATOM 2447 N N . LYS A 1 295 ? 26.797 -17.453 -1.89 1 97.38 295 LYS A N 1
ATOM 2448 C CA . LYS A 1 295 ? 26.109 -16.219 -1.536 1 97.38 295 LYS A CA 1
ATOM 2449 C C . LYS A 1 295 ? 25.266 -15.703 -2.697 1 97.38 295 LYS A C 1
ATOM 2451 O O . LYS A 1 295 ? 25.766 -15.578 -3.822 1 97.38 295 LYS A O 1
ATOM 2456 N N . VAL A 1 296 ? 24.047 -15.43 -2.365 1 97.69 296 VAL A N 1
ATOM 2457 C CA . VAL A 1 296 ? 23.172 -14.844 -3.373 1 97.69 296 VAL A CA 1
ATOM 2458 C C . VAL A 1 296 ? 23.594 -13.398 -3.641 1 97.69 296 VAL A C 1
ATOM 2460 O O . VAL A 1 296 ? 23.734 -12.602 -2.709 1 97.69 296 VAL A O 1
ATOM 2463 N N . ILE A 1 297 ? 23.734 -13.016 -4.855 1 96.69 297 ILE A N 1
ATOM 2464 C CA . ILE A 1 297 ? 24.219 -11.68 -5.184 1 96.69 297 ILE A CA 1
ATOM 2465 C C . ILE A 1 297 ? 23.109 -10.883 -5.867 1 96.69 297 ILE A C 1
ATOM 2467 O O . ILE A 1 297 ? 23.156 -9.648 -5.895 1 96.69 297 ILE A O 1
ATOM 2471 N N . ALA A 1 298 ? 22.172 -11.523 -6.449 1 95.69 298 ALA A N 1
ATOM 2472 C CA . ALA A 1 298 ? 21.047 -10.859 -7.105 1 95.69 298 ALA A CA 1
ATOM 2473 C C . ALA A 1 298 ? 19.812 -11.758 -7.102 1 95.69 298 ALA A C 1
ATOM 2475 O O . ALA A 1 298 ? 19.922 -12.969 -7.289 1 95.69 298 ALA A O 1
ATOM 2476 N N . SER A 1 299 ? 18.719 -11.227 -6.816 1 95.12 299 SER A N 1
ATOM 2477 C CA . SER A 1 299 ? 17.453 -11.961 -6.855 1 95.12 299 SER A CA 1
ATOM 2478 C C . SER A 1 299 ? 16.266 -11.008 -6.914 1 95.12 299 SER A C 1
ATOM 2480 O O . SER A 1 299 ? 16.359 -9.852 -6.484 1 95.12 299 SER A O 1
ATOM 2482 N N . ASN A 1 300 ? 15.195 -11.398 -7.531 1 90.25 300 ASN A N 1
ATOM 2483 C CA . ASN A 1 300 ? 13.953 -10.633 -7.469 1 90.25 300 ASN A CA 1
ATOM 2484 C C . ASN A 1 300 ? 12.969 -11.234 -6.465 1 90.25 300 ASN A C 1
ATOM 2486 O O . ASN A 1 300 ? 11.758 -11.047 -6.578 1 90.25 300 ASN A O 1
ATOM 2490 N N . ALA A 1 301 ? 13.539 -12.023 -5.52 1 91.5 301 ALA A N 1
ATOM 2491 C CA . ALA A 1 301 ? 12.727 -12.688 -4.5 1 91.5 301 ALA A CA 1
ATOM 2492 C C . ALA A 1 301 ? 12.148 -11.672 -3.516 1 91.5 301 ALA A C 1
ATOM 2494 O O . ALA A 1 301 ? 12.672 -10.562 -3.377 1 91.5 301 ALA A O 1
ATOM 2495 N N . MET A 1 302 ? 11.062 -12.102 -2.893 1 84.5 302 MET A N 1
ATOM 2496 C CA . MET A 1 302 ? 10.383 -11.305 -1.877 1 84.5 302 MET A CA 1
ATOM 2497 C C . MET A 1 302 ? 11.234 -11.195 -0.613 1 84.5 302 MET A C 1
ATOM 2499 O O . MET A 1 302 ? 11.273 -10.148 0.028 1 84.5 302 MET A O 1
ATOM 2503 N N . PHE A 1 303 ? 11.852 -12.359 -0.293 1 85.31 303 PHE A N 1
ATOM 2504 C CA . PHE A 1 303 ? 12.656 -12.398 0.923 1 85.31 303 PHE A CA 1
ATOM 2505 C C . PHE A 1 303 ? 13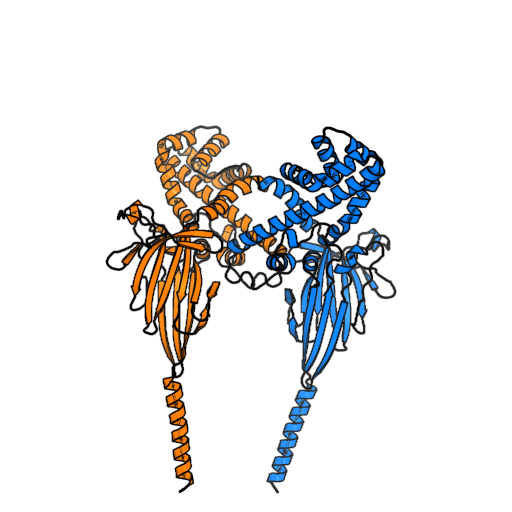.961 -13.148 0.685 1 85.31 303 PHE A C 1
ATOM 2507 O O . PHE A 1 303 ? 14.016 -14.062 -0.136 1 85.31 303 PHE A O 1
ATOM 2514 N N . GLN A 1 304 ? 14.891 -12.633 1.326 1 89.62 304 GLN A N 1
ATOM 2515 C CA . GLN A 1 304 ? 16.141 -13.359 1.404 1 89.62 304 GLN A CA 1
ATOM 2516 C C . GLN A 1 304 ? 16.469 -13.75 2.844 1 89.62 304 GLN A C 1
ATOM 2518 O O . GLN A 1 304 ? 16.391 -12.914 3.75 1 89.62 304 GLN A O 1
ATOM 2523 N N . GLN A 1 305 ? 16.609 -14.945 3.039 1 90.38 305 GLN A N 1
ATOM 2524 C CA . GLN A 1 305 ? 16.969 -15.469 4.355 1 90.38 305 GLN A CA 1
ATOM 2525 C C . GLN A 1 305 ? 18.438 -15.906 4.398 1 90.38 305 GLN A C 1
ATOM 2527 O O . GLN A 1 305 ? 18.812 -16.906 3.781 1 90.38 305 GLN A O 1
ATOM 2532 N N . GLY A 1 306 ? 19.109 -15.219 5.133 1 91.06 306 GLY A N 1
ATOM 2533 C CA . GLY A 1 306 ? 20.547 -15.508 5.141 1 91.06 306 GLY A CA 1
ATOM 2534 C C . GLY A 1 306 ? 21.234 -15.172 3.832 1 91.06 306 GLY A C 1
ATOM 2535 O O . GLY A 1 306 ? 20.797 -14.281 3.105 1 91.06 306 GLY A O 1
ATOM 2536 N N . ASP A 1 307 ? 22.297 -15.883 3.574 1 93.94 307 ASP A N 1
ATOM 2537 C CA . ASP A 1 307 ? 23.109 -15.562 2.412 1 93.94 307 ASP A CA 1
ATOM 2538 C C . ASP A 1 307 ? 22.703 -16.406 1.205 1 93.94 307 ASP A C 1
ATOM 2540 O O . ASP A 1 307 ? 23.047 -16.078 0.067 1 93.94 307 ASP A O 1
ATOM 2544 N N . SER A 1 308 ? 21.938 -17.422 1.48 1 96.62 308 SER A N 1
ATOM 2545 C CA . SER A 1 308 ? 21.828 -18.391 0.39 1 96.62 308 SER A CA 1
ATOM 2546 C C . SER A 1 308 ? 20.375 -18.625 0.015 1 96.62 308 SER A C 1
ATOM 2548 O O . SER A 1 308 ? 20.078 -19.172 -1.057 1 96.62 308 SER A O 1
ATOM 2550 N N . ALA A 1 309 ? 19.453 -18.297 0.893 1 97.06 309 ALA A N 1
ATOM 2551 C CA . ALA A 1 309 ? 18.062 -18.703 0.674 1 97.06 309 ALA A CA 1
ATOM 2552 C C . ALA A 1 309 ? 17.219 -17.516 0.201 1 97.06 309 ALA A C 1
ATOM 2554 O O . ALA A 1 309 ? 17.344 -16.406 0.724 1 97.06 309 ALA A O 1
ATOM 2555 N N . VAL A 1 310 ? 16.453 -17.734 -0.838 1 96.81 310 VAL A N 1
ATOM 2556 C CA . VAL A 1 310 ? 15.523 -16.734 -1.35 1 96.81 310 VAL A CA 1
ATOM 2557 C C . VAL A 1 310 ? 14.109 -17.312 -1.397 1 96.81 310 VAL A C 1
ATOM 2559 O O . VAL A 1 310 ? 13.938 -18.516 -1.628 1 96.81 310 VAL A O 1
ATOM 2562 N N . ILE A 1 311 ? 13.102 -16.531 -1.148 1 95.44 311 ILE A N 1
ATOM 2563 C CA . ILE A 1 311 ? 11.727 -17 -1.025 1 95.44 311 ILE A CA 1
ATOM 2564 C C . ILE A 1 311 ? 10.812 -16.156 -1.903 1 95.44 311 ILE A C 1
ATOM 2566 O O . ILE A 1 311 ? 10.859 -14.922 -1.855 1 95.44 311 ILE A O 1
ATOM 2570 N N . TRP A 1 312 ? 10.008 -16.812 -2.744 1 95.12 312 TRP A N 1
ATOM 2571 C CA . TRP A 1 312 ? 8.961 -16.156 -3.523 1 95.12 312 TRP A CA 1
ATOM 2572 C C . TRP A 1 312 ? 7.582 -16.625 -3.08 1 95.12 312 TRP A C 1
ATOM 2574 O O . TRP A 1 312 ? 7.43 -17.734 -2.572 1 95.12 312 TRP A O 1
ATOM 2584 N N . LYS A 1 313 ? 6.656 -15.773 -3.191 1 93 313 LYS A N 1
ATOM 2585 C CA . LYS A 1 313 ? 5.246 -16.156 -3.148 1 93 313 LYS A CA 1
ATOM 2586 C C . LYS A 1 313 ? 4.664 -16.266 -4.555 1 93 313 LYS A C 1
ATOM 2588 O O . LYS A 1 313 ? 4.734 -15.312 -5.34 1 93 313 LYS A O 1
ATOM 2593 N N . VAL A 1 314 ? 4.172 -17.375 -4.887 1 94.62 314 VAL A N 1
ATOM 2594 C CA . VAL A 1 314 ? 3.586 -17.578 -6.207 1 94.62 314 VAL A CA 1
ATOM 2595 C C . VAL A 1 314 ? 2.1 -17.906 -6.066 1 94.62 314 VAL A C 1
ATOM 2597 O O . VAL A 1 314 ? 1.726 -18.828 -5.355 1 94.62 314 VAL A O 1
ATOM 2600 N N . ASP A 1 315 ? 1.323 -17.109 -6.695 1 92.94 315 ASP A N 1
ATOM 2601 C CA . ASP A 1 315 ? -0.117 -17.359 -6.699 1 92.94 315 ASP A CA 1
ATOM 2602 C C . ASP A 1 315 ? -0.743 -16.906 -8.023 1 92.94 315 ASP A C 1
ATOM 2604 O O . ASP A 1 315 ? -0.054 -16.375 -8.891 1 92.94 315 ASP A O 1
ATOM 2608 N N . ALA A 1 316 ? -1.973 -17.25 -8.172 1 91.81 316 ALA A N 1
ATOM 2609 C CA . ALA A 1 316 ? -2.648 -17.016 -9.445 1 91.81 316 ALA A CA 1
ATOM 2610 C C . ALA A 1 316 ? -2.811 -15.531 -9.727 1 91.81 316 ALA A C 1
ATOM 2612 O O . ALA A 1 316 ? -2.889 -15.117 -10.883 1 91.81 316 ALA A O 1
ATOM 2613 N N . PHE A 1 317 ? -2.861 -14.703 -8.711 1 92.25 317 PHE A N 1
ATOM 2614 C CA . PHE A 1 317 ? -2.986 -13.266 -8.914 1 92.25 317 PHE A CA 1
ATOM 2615 C C . PHE A 1 317 ? -1.798 -12.727 -9.703 1 92.25 317 PHE A C 1
ATOM 2617 O O . PHE A 1 317 ? -1.969 -11.922 -10.625 1 92.25 317 PHE A O 1
ATOM 2624 N N . ARG A 1 318 ? -0.668 -13.164 -9.352 1 93.62 318 ARG A N 1
ATOM 2625 C CA . ARG A 1 318 ? 0.553 -12.711 -10.016 1 93.62 318 ARG A CA 1
ATOM 2626 C C . ARG A 1 318 ? 0.59 -13.164 -11.469 1 93.62 318 ARG A C 1
ATOM 2628 O O . ARG A 1 318 ? 1.252 -12.539 -12.305 1 93.62 318 ARG A O 1
ATOM 2635 N N . LEU A 1 319 ? -0.131 -14.211 -11.773 1 94.06 319 LEU A N 1
ATOM 2636 C CA . LEU A 1 319 ? -0.132 -14.781 -13.117 1 94.06 319 LEU A CA 1
ATOM 2637 C C . LEU A 1 319 ? -1.183 -14.102 -13.992 1 94.06 319 LEU A C 1
ATOM 2639 O O . LEU A 1 319 ? -1.242 -14.344 -15.195 1 94.06 319 LEU A O 1
ATOM 2643 N N . LEU A 1 320 ? -1.991 -13.266 -13.391 1 91 320 LEU A N 1
ATOM 2644 C CA . LEU A 1 320 ? -2.957 -12.484 -14.148 1 91 320 LEU A CA 1
ATOM 2645 C C . LEU A 1 320 ? -2.26 -11.383 -14.945 1 91 320 LEU A C 1
ATOM 2647 O O . LEU A 1 320 ? -2.762 -10.953 -15.984 1 91 320 LEU A O 1
ATOM 2651 N N . ALA A 1 321 ? -1.096 -10.938 -14.5 1 88.75 321 ALA A N 1
ATOM 2652 C CA . ALA A 1 321 ? -0.39 -9.82 -15.117 1 88.75 321 ALA A CA 1
ATOM 2653 C C . ALA A 1 321 ? 0.637 -10.312 -16.141 1 88.75 321 ALA A C 1
ATOM 2655 O O . ALA A 1 321 ? 1.385 -9.523 -16.703 1 88.75 321 ALA A O 1
ATOM 2656 N N . GLY A 1 322 ? 0.747 -11.594 -16.375 1 90.75 322 GLY A N 1
ATOM 2657 C CA . GLY A 1 322 ? 1.723 -12.164 -17.297 1 90.75 322 GLY A CA 1
ATOM 2658 C C . GLY A 1 322 ? 2.57 -13.25 -16.656 1 90.75 322 GLY A C 1
ATOM 2659 O O . GLY A 1 322 ? 2.273 -13.711 -15.562 1 90.75 322 GLY A O 1
ATOM 2660 N N . ASP A 1 323 ? 3.547 -13.562 -17.438 1 95.69 323 ASP A N 1
ATOM 2661 C CA . ASP A 1 323 ? 4.484 -14.555 -16.922 1 95.69 323 ASP A CA 1
ATOM 2662 C C . ASP A 1 323 ? 5.18 -14.039 -15.656 1 95.69 323 ASP A C 1
ATOM 2664 O O . ASP A 1 323 ? 5.504 -12.859 -15.555 1 95.69 323 ASP A O 1
ATOM 2668 N N . TYR A 1 324 ? 5.355 -14.93 -14.758 1 95.44 324 TYR A N 1
ATOM 2669 C CA . TYR A 1 324 ? 6.062 -14.594 -13.523 1 95.44 324 TYR A CA 1
ATOM 2670 C C . TYR A 1 324 ? 7.41 -15.297 -13.461 1 95.44 324 TYR A C 1
ATOM 2672 O O . TYR A 1 324 ? 7.477 -16.531 -13.352 1 95.44 324 TYR A O 1
ATOM 2680 N N . GLU A 1 325 ? 8.438 -14.492 -13.492 1 96.25 325 GLU A N 1
ATOM 2681 C CA . GLU A 1 325 ? 9.789 -15.023 -13.523 1 96.25 325 GLU A CA 1
ATOM 2682 C C . GLU A 1 325 ? 10.445 -14.953 -12.148 1 96.25 325 GLU A C 1
ATOM 2684 O O . GLU A 1 325 ? 10.477 -13.883 -11.531 1 96.25 325 GLU A O 1
ATOM 2689 N N . LEU A 1 326 ? 10.859 -16.078 -11.672 1 96.69 326 LEU A N 1
ATOM 2690 C CA . LEU A 1 326 ? 11.719 -16.156 -10.5 1 96.69 326 LEU A CA 1
ATOM 2691 C C . LEU A 1 326 ? 13.188 -16.219 -10.906 1 96.69 326 LEU A C 1
ATOM 2693 O O . LEU A 1 326 ? 13.578 -17.094 -11.695 1 96.69 326 LEU A O 1
ATOM 2697 N N . ALA A 1 327 ? 13.969 -15.312 -10.398 1 97.38 327 ALA A N 1
ATOM 2698 C CA . ALA A 1 327 ? 15.375 -15.289 -10.789 1 97.38 327 ALA A CA 1
ATOM 2699 C C . ALA A 1 327 ? 16.281 -15.07 -9.578 1 97.38 327 ALA A C 1
ATOM 2701 O O . ALA A 1 327 ? 15.969 -14.258 -8.703 1 97.38 327 ALA A O 1
ATOM 2702 N N . ALA A 1 328 ? 17.344 -15.844 -9.523 1 97.81 328 ALA A N 1
ATOM 2703 C CA . ALA A 1 328 ? 18.359 -15.695 -8.484 1 97.81 328 ALA A CA 1
ATOM 2704 C C . ALA A 1 328 ? 19.75 -16.047 -9.023 1 97.81 328 ALA A C 1
ATOM 2706 O O . ALA A 1 328 ? 19.891 -16.953 -9.852 1 97.81 328 ALA A O 1
ATOM 2707 N N . GLU A 1 329 ? 20.703 -15.312 -8.586 1 98.19 329 GLU A N 1
ATOM 2708 C CA . GLU A 1 329 ? 22.094 -15.547 -8.93 1 98.19 329 GLU A CA 1
ATOM 2709 C C . GLU A 1 329 ? 22.969 -15.617 -7.68 1 98.19 329 GLU A C 1
ATOM 2711 O O . GLU A 1 329 ? 22.812 -14.805 -6.766 1 98.19 329 GLU A O 1
ATOM 2716 N N . SER A 1 330 ? 23.781 -16.625 -7.621 1 98 330 SER A N 1
ATOM 2717 C CA . SER A 1 330 ? 24.703 -16.781 -6.508 1 98 330 SER A CA 1
ATOM 2718 C C . SER A 1 330 ? 26.125 -17.094 -7.004 1 98 330 SER A C 1
ATOM 2720 O O . SER A 1 330 ? 26.328 -17.328 -8.195 1 98 330 SER A O 1
ATOM 2722 N N . ARG A 1 331 ? 27.078 -17.016 -6.07 1 97.62 331 ARG A N 1
ATOM 2723 C CA . ARG A 1 331 ? 28.438 -17.344 -6.445 1 97.62 331 ARG A CA 1
ATOM 2724 C C . ARG A 1 331 ? 29.188 -18 -5.289 1 97.62 331 ARG A C 1
ATOM 2726 O O . ARG A 1 331 ? 28.859 -17.766 -4.121 1 97.62 331 ARG A O 1
ATOM 2733 N N . ILE A 1 332 ? 30.172 -18.828 -5.652 1 96.06 332 ILE A N 1
ATOM 2734 C CA . ILE A 1 332 ? 31.094 -19.469 -4.719 1 96.06 332 ILE A CA 1
ATOM 2735 C C . ILE A 1 332 ? 32.531 -19.094 -5.07 1 96.06 332 ILE A C 1
ATOM 2737 O O . ILE A 1 332 ? 32.938 -19.172 -6.234 1 96.06 332 ILE A O 1
ATOM 2741 N N . PRO A 1 333 ? 33.188 -18.688 -4.07 1 95.44 333 PRO A N 1
ATOM 2742 C CA . PRO A 1 333 ? 34.594 -18.422 -4.363 1 95.44 333 PRO A CA 1
ATOM 2743 C C . PRO A 1 333 ? 35.406 -19.703 -4.641 1 95.44 333 PRO A C 1
ATOM 2745 O O . PRO A 1 333 ? 35.156 -20.734 -3.994 1 95.44 333 PRO A O 1
ATOM 2748 N N . ASN A 1 334 ? 36.25 -19.578 -5.645 1 95 334 ASN A N 1
ATOM 2749 C CA . ASN A 1 334 ? 37.188 -20.641 -5.906 1 95 334 ASN A CA 1
ATOM 2750 C C . ASN A 1 334 ? 38.5 -20.406 -5.18 1 95 334 ASN A C 1
ATOM 2752 O O . ASN A 1 334 ? 39.469 -19.859 -5.758 1 95 334 ASN A O 1
ATOM 2756 N N . TYR A 1 335 ? 38.719 -20.984 -4.113 1 93.12 335 TYR A N 1
ATOM 2757 C CA . TYR A 1 335 ? 39.844 -20.703 -3.256 1 93.12 335 TYR A CA 1
ATOM 2758 C C . TYR A 1 335 ? 41.156 -21.156 -3.906 1 93.12 335 TYR A C 1
ATOM 2760 O O . TYR A 1 335 ? 42.188 -20.516 -3.738 1 93.12 335 TYR A O 1
ATOM 2768 N N . TRP A 1 336 ? 41.094 -22.25 -4.586 1 92 336 TRP A N 1
ATOM 2769 C CA . TRP A 1 336 ? 42.281 -22.766 -5.25 1 92 336 TRP A CA 1
ATOM 2770 C C . TRP A 1 336 ? 42.812 -21.766 -6.27 1 92 336 TRP A C 1
ATOM 2772 O O . TRP A 1 336 ? 44.031 -21.656 -6.469 1 92 336 TRP A O 1
ATOM 2782 N N . ALA A 1 337 ? 41.906 -21.094 -6.965 1 91.38 337 ALA A N 1
ATOM 2783 C CA . ALA A 1 337 ? 42.312 -20.109 -7.969 1 91.38 337 ALA A CA 1
ATOM 2784 C C . ALA A 1 337 ? 43.031 -18.922 -7.324 1 91.38 337 ALA A C 1
ATOM 2786 O O . ALA A 1 337 ? 44 -18.391 -7.891 1 91.38 337 ALA A O 1
ATOM 2787 N N . PHE A 1 338 ? 42.625 -18.562 -6.172 1 92.88 338 PHE A N 1
ATOM 2788 C CA . PHE A 1 338 ? 43.312 -17.484 -5.438 1 92.88 338 PHE A CA 1
ATOM 2789 C C . PHE A 1 338 ? 44.719 -17.906 -5.039 1 92.88 338 PHE A C 1
ATOM 2791 O O . PHE A 1 338 ? 45.656 -17.141 -5.203 1 92.88 338 PHE A O 1
ATOM 2798 N N . ALA A 1 339 ? 44.844 -19.078 -4.648 1 93.44 339 ALA A N 1
ATOM 2799 C CA . ALA A 1 339 ? 46.156 -19.609 -4.258 1 93.44 339 ALA A CA 1
ATOM 2800 C C . ALA A 1 339 ? 47.094 -19.719 -5.461 1 93.44 339 ALA A C 1
ATOM 2802 O O . ALA A 1 339 ? 48.25 -19.328 -5.387 1 93.44 339 ALA A O 1
ATOM 2803 N N . ALA A 1 340 ? 46.531 -20.297 -6.457 1 93.81 340 ALA A N 1
ATOM 2804 C CA . ALA A 1 340 ? 47.344 -20.469 -7.668 1 93.81 340 ALA A CA 1
ATOM 2805 C C . ALA A 1 340 ? 47.844 -19.125 -8.195 1 93.81 340 ALA A C 1
ATOM 2807 O O . ALA A 1 340 ? 49 -19.016 -8.633 1 93.81 340 ALA A O 1
ATOM 2808 N N . THR A 1 341 ? 47.062 -18.141 -8.172 1 92.94 341 THR A N 1
ATOM 2809 C CA . THR A 1 341 ? 47.438 -16.812 -8.641 1 92.94 341 THR A CA 1
ATOM 2810 C C . THR A 1 341 ? 48.5 -16.203 -7.746 1 92.94 341 THR A C 1
ATOM 2812 O O . THR A 1 341 ? 49.469 -15.602 -8.234 1 92.94 341 THR A O 1
ATOM 2815 N N . LEU A 1 342 ? 48.312 -16.391 -6.457 1 93.94 342 LEU A N 1
ATOM 2816 C CA . LEU A 1 342 ? 49.312 -15.906 -5.512 1 93.94 342 LEU A CA 1
ATOM 2817 C C . LEU A 1 342 ? 50.656 -16.562 -5.758 1 93.94 342 LEU A C 1
ATOM 2819 O O . LEU A 1 342 ? 51.719 -15.891 -5.746 1 93.94 342 LEU A O 1
ATOM 2823 N N . LEU A 1 343 ? 50.625 -17.828 -5.988 1 94.62 343 LEU A N 1
ATOM 2824 C CA . LEU A 1 343 ? 51.844 -18.562 -6.27 1 94.62 343 LEU A CA 1
ATOM 2825 C C . LEU A 1 343 ? 52.5 -18.078 -7.562 1 94.62 343 LEU A C 1
ATOM 2827 O O . LEU A 1 343 ? 53.719 -17.953 -7.641 1 94.62 343 LEU A O 1
ATOM 2831 N N . ALA A 1 344 ? 51.688 -17.859 -8.484 1 94.62 344 ALA A N 1
ATOM 2832 C CA . ALA A 1 344 ? 52.188 -17.359 -9.766 1 94.62 344 ALA A CA 1
ATOM 2833 C C . ALA A 1 344 ? 52.844 -16 -9.609 1 94.62 344 ALA A C 1
ATOM 2835 O O . ALA A 1 344 ? 53.906 -15.75 -10.195 1 94.62 344 ALA A O 1
ATOM 2836 N N . ILE A 1 345 ? 52.25 -15.188 -8.797 1 93.75 345 ILE A N 1
ATOM 2837 C CA . ILE A 1 345 ? 52.812 -13.859 -8.539 1 93.75 345 ILE A CA 1
ATOM 2838 C C . ILE A 1 345 ? 54.125 -13.992 -7.805 1 93.75 345 ILE A C 1
ATOM 2840 O O . ILE A 1 345 ? 55.125 -13.336 -8.172 1 93.75 345 ILE A O 1
ATOM 2844 N N . LEU A 1 346 ? 54.188 -14.867 -6.832 1 94.19 346 LEU A N 1
ATOM 2845 C CA . LEU A 1 346 ? 55.438 -15.078 -6.066 1 94.19 346 LEU A CA 1
ATOM 2846 C C . LEU A 1 346 ? 56.531 -15.656 -6.953 1 94.19 346 LEU A C 1
ATOM 2848 O O . LEU A 1 346 ? 57.688 -15.266 -6.828 1 94.19 346 LEU A O 1
ATOM 2852 N N . PHE A 1 347 ? 56.125 -16.5 -7.793 1 94.44 347 PHE A N 1
ATOM 2853 C CA . PHE A 1 347 ? 57.094 -17.094 -8.719 1 94.44 347 PHE A CA 1
ATOM 2854 C C . PHE A 1 347 ? 57.625 -16.047 -9.672 1 94.44 347 PHE A C 1
ATOM 2856 O O . PHE A 1 347 ? 58.844 -16.016 -9.938 1 94.44 347 PHE A O 1
ATOM 2863 N N . ALA A 1 348 ? 56.75 -15.25 -10.109 1 93.25 348 ALA A N 1
ATOM 2864 C CA . ALA A 1 348 ? 57.188 -14.172 -11 1 93.25 348 ALA A CA 1
ATOM 2865 C C . ALA A 1 348 ? 58.156 -13.219 -10.289 1 93.25 348 ALA A C 1
ATOM 2867 O O . ALA A 1 348 ? 59.156 -12.797 -10.867 1 93.25 348 ALA A O 1
ATOM 2868 N N . PHE A 1 349 ? 57.844 -12.977 -9.086 1 93.06 349 PHE A N 1
ATOM 2869 C CA . PHE A 1 349 ? 58.719 -12.125 -8.281 1 93.06 349 PHE A CA 1
ATOM 2870 C C . PHE A 1 349 ? 60.062 -12.789 -8.07 1 93.06 349 PHE A C 1
ATOM 2872 O O . PHE A 1 349 ? 61.094 -12.125 -8.117 1 93.06 349 PHE A O 1
ATOM 2879 N N . TRP A 1 350 ? 60.094 -14.008 -7.836 1 91.81 350 TRP A N 1
ATOM 2880 C CA . TRP A 1 350 ? 61.312 -14.758 -7.629 1 91.81 350 TRP A CA 1
ATOM 2881 C C . TRP A 1 350 ? 62.188 -14.758 -8.883 1 91.81 350 TRP A C 1
ATOM 2883 O O . TRP A 1 350 ? 63.406 -14.547 -8.812 1 91.81 350 TRP A O 1
ATOM 2893 N N . LEU A 1 351 ? 61.594 -14.961 -9.953 1 92.81 351 LEU A N 1
ATOM 2894 C CA . LEU A 1 351 ? 62.344 -14.953 -11.211 1 92.81 351 LEU A CA 1
ATOM 2895 C C . LEU A 1 351 ? 62.938 -13.578 -11.477 1 92.81 351 LEU A C 1
ATOM 2897 O O . LEU A 1 351 ? 64.062 -13.477 -11.93 1 92.81 351 LEU A O 1
ATOM 2901 N N . SER A 1 352 ? 62.188 -12.641 -11.18 1 92.31 352 SER A N 1
ATOM 2902 C CA . SER A 1 352 ? 62.656 -11.273 -11.383 1 92.31 352 SER A CA 1
ATOM 2903 C C . SER A 1 352 ? 63.812 -10.945 -10.445 1 92.31 352 SER A C 1
ATOM 2905 O O . SER A 1 352 ? 64.75 -10.281 -10.836 1 92.31 352 SER A O 1
ATOM 2907 N N . TRP A 1 353 ? 63.688 -11.422 -9.289 1 91.5 353 TRP A N 1
ATOM 2908 C CA . TRP A 1 353 ? 64.75 -11.219 -8.297 1 91.5 353 TRP A CA 1
ATOM 2909 C C . TRP A 1 353 ? 66 -11.945 -8.711 1 91.5 353 TRP A C 1
ATOM 2911 O O . TRP A 1 353 ? 67.125 -11.406 -8.578 1 91.5 353 TRP A O 1
ATOM 2921 N N . ARG A 1 354 ? 65.875 -13.039 -9.258 1 92 354 ARG A N 1
ATOM 2922 C CA . ARG A 1 354 ? 67 -13.82 -9.719 1 92 354 ARG A CA 1
ATOM 2923 C C . ARG A 1 354 ? 67.688 -13.164 -10.922 1 92 354 ARG A C 1
ATOM 2925 O O . ARG A 1 354 ? 68.938 -13.156 -11.039 1 92 354 ARG A O 1
ATOM 2932 N N . ALA A 1 355 ? 66.938 -12.656 -11.703 1 91.12 355 ALA A N 1
ATOM 2933 C CA . ALA A 1 355 ? 67.438 -11.984 -12.898 1 91.12 355 ALA A CA 1
ATOM 2934 C C . ALA A 1 355 ? 68.125 -10.695 -12.531 1 91.12 355 ALA A C 1
ATOM 2936 O O . ALA A 1 355 ? 69.125 -10.32 -13.18 1 91.12 355 ALA A O 1
ATOM 2937 N N . TYR A 1 356 ? 67.625 -10.172 -11.555 1 85.75 356 TYR A N 1
ATOM 2938 C CA . TYR A 1 356 ? 68.25 -8.938 -11.102 1 85.75 356 TYR A CA 1
ATOM 2939 C C . TYR A 1 356 ? 69.562 -9.227 -10.422 1 85.75 356 TYR A C 1
ATOM 2941 O O . TYR A 1 356 ? 70.5 -8.43 -10.531 1 85.75 356 TYR A O 1
ATOM 2949 N N . ARG A 1 357 ? 69.688 -10.273 -9.836 1 84.88 357 ARG A N 1
ATOM 2950 C CA . ARG A 1 357 ? 70.938 -10.625 -9.141 1 84.88 357 ARG A CA 1
ATOM 2951 C C . ARG A 1 357 ? 72 -11.164 -10.109 1 84.88 357 ARG A C 1
ATOM 2953 O O . ARG A 1 357 ? 73.188 -11.086 -9.844 1 84.88 357 ARG A O 1
ATOM 2960 N N . LYS A 1 358 ? 71.75 -11.375 -11.195 1 70.56 358 LYS A N 1
ATOM 2961 C CA . LYS A 1 358 ? 72.75 -11.703 -12.195 1 70.56 358 LYS A CA 1
ATOM 2962 C C . LYS A 1 358 ? 73.125 -10.461 -12.977 1 70.56 358 LYS A C 1
ATOM 2964 O O . LYS A 1 358 ? 72.312 -9.609 -13.289 1 70.56 358 LYS A O 1
ATOM 2969 N N . MET B 1 1 ? -21.406 -7.008 9.141 1 19.5 1 MET B N 1
ATOM 2970 C CA . MET B 1 1 ? -21.609 -6.004 10.18 1 19.5 1 MET B CA 1
ATOM 2971 C C . MET B 1 1 ? -20.562 -4.887 10.07 1 19.5 1 MET B C 1
ATOM 2973 O O . MET B 1 1 ? -20.609 -3.922 10.836 1 19.5 1 MET B O 1
ATOM 2977 N N . LYS B 1 2 ? -19.406 -5.355 9.367 1 25.88 2 LYS B N 1
ATOM 2978 C CA . LYS B 1 2 ? -18.281 -4.426 9.188 1 25.88 2 LYS B CA 1
ATOM 2979 C C . LYS B 1 2 ? -18.688 -3.254 8.297 1 25.88 2 LYS B C 1
ATOM 2981 O O . LYS B 1 2 ? -17.938 -2.279 8.172 1 25.88 2 LYS B O 1
ATOM 2986 N N . THR B 1 3 ? -19.734 -3.449 7.562 1 27.8 3 THR B N 1
ATOM 2987 C CA . THR B 1 3 ? -20.078 -2.623 6.406 1 27.8 3 THR B CA 1
ATOM 2988 C C . THR B 1 3 ? -20.625 -1.271 6.848 1 27.8 3 THR B C 1
ATOM 2990 O O . THR B 1 3 ? -20.312 -0.239 6.254 1 27.8 3 THR B O 1
ATOM 2993 N N . ASN B 1 4 ? -21.578 -1.365 7.832 1 28.84 4 ASN B N 1
ATOM 2994 C CA . ASN B 1 4 ? -22.359 -0.16 8.102 1 28.84 4 ASN B CA 1
ATOM 2995 C C . ASN B 1 4 ? -21.531 0.885 8.844 1 28.84 4 ASN B C 1
ATOM 2997 O O . ASN B 1 4 ? -21.641 2.08 8.57 1 28.84 4 ASN B O 1
ATOM 3001 N N . ASN B 1 5 ? -21 0.477 9.906 1 29.86 5 ASN B N 1
ATOM 3002 C CA . ASN B 1 5 ? -20.328 1.451 10.766 1 29.86 5 ASN B CA 1
ATOM 3003 C C . ASN B 1 5 ? -19.094 2.039 10.086 1 29.86 5 ASN B C 1
ATOM 3005 O O . ASN B 1 5 ? -18.641 3.123 10.453 1 29.86 5 ASN B O 1
ATOM 3009 N N . LEU B 1 6 ? -18.516 1.361 9.188 1 32.38 6 LEU B N 1
ATOM 3010 C CA . LEU B 1 6 ? -17.406 1.79 8.344 1 32.38 6 LEU B CA 1
ATOM 3011 C C . LEU B 1 6 ? -17.859 2.807 7.305 1 32.38 6 LEU B C 1
ATOM 3013 O O . LEU B 1 6 ? -17.125 3.723 6.953 1 32.38 6 LEU B O 1
ATOM 3017 N N . ILE B 1 7 ? -19.141 2.848 7.051 1 32.06 7 ILE B N 1
ATOM 3018 C CA . ILE B 1 7 ? -19.703 3.758 6.059 1 32.06 7 ILE B CA 1
ATOM 3019 C C . ILE B 1 7 ? -19.734 5.18 6.617 1 32.06 7 ILE B C 1
ATOM 3021 O O . ILE B 1 7 ? -19.359 6.129 5.926 1 32.06 7 ILE B O 1
ATOM 3025 N N . VAL B 1 8 ? -20.219 5.293 7.848 1 32.09 8 VAL B N 1
ATOM 3026 C CA . VAL B 1 8 ? -20.344 6.645 8.391 1 32.09 8 VAL B CA 1
ATOM 3027 C C . VAL B 1 8 ? -18.969 7.262 8.578 1 32.09 8 VAL B C 1
ATOM 3029 O O . VAL B 1 8 ? -18.75 8.438 8.25 1 32.09 8 VAL B O 1
ATOM 3032 N N . VAL B 1 9 ? -18.047 6.512 9.086 1 33.12 9 VAL B N 1
ATOM 3033 C CA . VAL B 1 9 ? -16.703 7.02 9.367 1 33.12 9 VAL B CA 1
ATOM 3034 C C . VAL B 1 9 ? -15.93 7.195 8.062 1 33.12 9 VAL B C 1
ATOM 3036 O O . VAL B 1 9 ? -15.133 8.125 7.93 1 33.12 9 VAL B O 1
ATOM 3039 N N . ILE B 1 10 ? -16.141 6.418 7.102 1 34.69 10 ILE B N 1
ATOM 3040 C CA . ILE B 1 10 ? -15.578 6.566 5.762 1 34.69 10 ILE B CA 1
ATOM 3041 C C . ILE B 1 10 ? -16.094 7.852 5.125 1 34.69 10 ILE B C 1
ATOM 3043 O O . ILE B 1 10 ? -15.344 8.555 4.441 1 34.69 10 ILE B O 1
ATOM 3047 N N . VAL B 1 11 ? -17.25 8.242 5.402 1 34.31 11 VAL B N 1
ATOM 3048 C CA . VAL B 1 11 ? -17.75 9.531 4.938 1 34.31 11 VAL B CA 1
ATOM 3049 C C . VAL B 1 11 ? -16.891 10.656 5.523 1 34.31 11 VAL B C 1
ATOM 3051 O O . VAL B 1 11 ? -16.578 11.625 4.832 1 34.31 11 VAL B O 1
ATOM 3054 N N . ILE B 1 12 ? -16.578 10.547 6.746 1 34.75 12 ILE B N 1
ATOM 3055 C CA . ILE B 1 12 ? -15.82 11.656 7.312 1 34.75 12 ILE B CA 1
ATOM 3056 C C . ILE B 1 12 ? -14.414 11.672 6.719 1 34.75 12 ILE B C 1
ATOM 3058 O O . ILE B 1 12 ? -13.906 12.734 6.332 1 34.75 12 ILE B O 1
ATOM 3062 N N . LEU B 1 13 ? -13.719 10.578 6.684 1 37.19 13 LEU B N 1
ATOM 3063 C CA . LEU B 1 13 ? -12.375 10.602 6.113 1 37.19 13 LEU B CA 1
ATOM 3064 C C . LEU B 1 13 ? -12.43 10.688 4.594 1 37.19 13 LEU B C 1
ATOM 3066 O O . LEU B 1 13 ? -11.602 11.359 3.973 1 37.19 13 LEU B O 1
ATOM 3070 N N . PHE B 1 14 ? -13.172 9.945 3.82 1 39.94 14 PHE B N 1
ATOM 3071 C CA . PHE B 1 14 ? -13.383 10.148 2.393 1 39.94 14 PHE B CA 1
ATOM 3072 C C . PHE B 1 14 ? -14.039 11.5 2.131 1 39.94 14 PHE B C 1
ATOM 3074 O O . PHE B 1 14 ? -13.766 12.141 1.112 1 39.94 14 PHE B O 1
ATOM 3081 N N . SER B 1 15 ? -15.016 11.883 2.82 1 37.22 15 SER B N 1
ATOM 3082 C CA . SER B 1 15 ? -15.422 13.281 2.797 1 37.22 15 SER B CA 1
ATOM 3083 C C . SER B 1 15 ? -14.266 14.203 3.166 1 37.22 15 SER B C 1
ATOM 3085 O O . SER B 1 15 ? -14.305 15.398 2.889 1 37.22 15 SER B O 1
ATOM 3087 N N . MET B 1 16 ? -13.477 13.797 3.883 1 39.16 16 MET B N 1
ATOM 3088 C CA . MET B 1 16 ? -12.336 14.648 4.219 1 39.16 16 MET B CA 1
ATOM 3089 C C . MET B 1 16 ? -11.438 14.867 3.004 1 39.16 16 MET B C 1
ATOM 3091 O O . MET B 1 16 ? -10.742 15.875 2.912 1 39.16 16 MET B O 1
ATOM 3095 N N . ALA B 1 17 ? -11.234 13.875 2.223 1 41.59 17 ALA B N 1
ATOM 3096 C CA . ALA B 1 17 ? -10.508 14.211 1.002 1 41.59 17 ALA B CA 1
ATOM 3097 C C . ALA B 1 17 ? -11.219 15.328 0.232 1 41.59 17 ALA B C 1
ATOM 3099 O O . ALA B 1 17 ? -10.57 16.172 -0.38 1 41.59 17 ALA B O 1
ATOM 3100 N N . SER B 1 18 ? -12.562 15.258 0.117 1 46.16 18 SER B N 1
ATOM 3101 C CA . SER B 1 18 ? -13.25 16.297 -0.648 1 46.16 18 SER B CA 1
ATOM 3102 C C . SER B 1 18 ? -13.148 17.641 0.043 1 46.16 18 SER B C 1
ATOM 3104 O O . SER B 1 18 ? -13.195 18.688 -0.614 1 46.16 18 SER B O 1
ATOM 3106 N N . CYS B 1 19 ? -12.883 17.625 1.409 1 62.56 19 CYS B N 1
ATOM 3107 C CA . CYS B 1 19 ? -12.875 18.938 2.045 1 62.56 19 CYS B CA 1
ATOM 3108 C C . CYS B 1 19 ? -11.477 19.312 2.514 1 62.56 19 CYS B C 1
ATOM 3110 O O . CYS B 1 19 ? -11.32 20.094 3.459 1 62.56 19 CYS B O 1
ATOM 3112 N N . GLN B 1 20 ? -10.523 18.719 1.831 1 80.31 20 GLN B N 1
ATOM 3113 C CA . GLN B 1 20 ? -9.148 19.031 2.217 1 80.31 20 GLN B CA 1
ATOM 3114 C C . GLN B 1 20 ? -8.711 20.391 1.648 1 80.31 20 GLN B C 1
ATOM 3116 O O . GLN B 1 20 ? -9.031 20.719 0.504 1 80.31 20 GLN B O 1
ATOM 3121 N N . THR B 1 21 ? -8.281 21.219 2.533 1 90.56 21 THR B N 1
ATOM 3122 C CA . THR B 1 21 ? -7.66 22.469 2.104 1 90.56 21 THR B CA 1
ATOM 3123 C C . THR B 1 21 ? -6.16 22.281 1.916 1 90.56 21 THR B C 1
ATOM 3125 O O . THR B 1 21 ? -5.449 21.906 2.852 1 90.56 21 THR B O 1
ATOM 3128 N N . SER B 1 22 ? -5.75 22.531 0.714 1 93.88 22 SER B N 1
ATOM 3129 C CA . SER B 1 22 ? -4.34 22.328 0.41 1 93.88 22 SER B CA 1
ATOM 3130 C C . SER B 1 22 ? -3.637 23.656 0.143 1 93.88 22 SER B C 1
ATOM 3132 O O . SER B 1 22 ? -4.23 24.578 -0.423 1 93.88 22 SER B O 1
ATOM 3134 N N . TYR B 1 23 ? -2.457 23.766 0.597 1 96.38 23 TYR B N 1
ATOM 3135 C CA . TYR B 1 23 ? -1.587 24.906 0.369 1 96.38 23 TYR B CA 1
ATOM 3136 C C . TYR B 1 23 ? -0.376 24.516 -0.469 1 96.38 23 TYR B C 1
ATOM 3138 O O . TYR B 1 23 ? 0.082 23.375 -0.412 1 96.38 23 TYR B O 1
ATOM 3146 N N . ARG B 1 24 ? 0.055 25.406 -1.276 1 96.88 24 ARG B N 1
ATOM 3147 C CA . ARG B 1 24 ? 1.284 25.219 -2.037 1 96.88 24 ARG B CA 1
ATOM 3148 C C . ARG B 1 24 ? 2.375 26.172 -1.57 1 96.88 24 ARG B C 1
ATOM 3150 O O . ARG B 1 24 ? 2.18 27.391 -1.568 1 96.88 24 ARG B O 1
ATOM 3157 N N . MET B 1 25 ? 3.436 25.703 -1.108 1 97.69 25 MET B N 1
ATOM 3158 C CA . MET B 1 25 ? 4.582 26.516 -0.706 1 97.69 25 MET B CA 1
ATOM 3159 C C . MET B 1 25 ? 5.781 26.25 -1.613 1 97.69 25 MET B C 1
ATOM 3161 O O . MET B 1 25 ? 6.242 25.109 -1.725 1 97.69 25 MET B O 1
ATOM 3165 N N . VAL B 1 26 ? 6.262 27.25 -2.271 1 97.38 26 VAL B N 1
ATOM 3166 C CA . VAL B 1 26 ? 7.426 27.156 -3.15 1 97.38 26 VAL B CA 1
ATOM 3167 C C . VAL B 1 26 ? 8.578 27.984 -2.582 1 97.38 26 VAL B C 1
ATOM 3169 O O . VAL B 1 26 ? 8.445 29.188 -2.4 1 97.38 26 VAL B O 1
ATOM 3172 N N . SER B 1 27 ? 9.602 27.328 -2.277 1 97.5 27 SER B N 1
ATOM 3173 C CA . SER B 1 27 ? 10.805 28 -1.789 1 97.5 27 SER B CA 1
ATOM 3174 C C . SER B 1 27 ? 11.969 27.828 -2.768 1 97.5 27 SER B C 1
ATOM 3176 O O . SER B 1 27 ? 12.273 26.703 -3.188 1 97.5 27 SER B O 1
ATOM 3178 N N . ARG B 1 28 ? 12.555 28.938 -3.094 1 97.56 28 ARG B N 1
ATOM 3179 C CA . ARG B 1 28 ? 13.719 28.922 -3.98 1 97.56 28 ARG B CA 1
ATOM 3180 C C . ARG B 1 28 ? 14.961 29.422 -3.262 1 97.56 28 ARG B C 1
ATOM 3182 O O . ARG B 1 28 ? 15.016 30.578 -2.832 1 97.56 28 ARG B O 1
ATOM 3189 N N . ILE B 1 29 ? 15.898 28.594 -3.184 1 97.25 29 ILE B N 1
ATOM 3190 C CA . ILE B 1 29 ? 17.172 28.969 -2.584 1 97.25 29 ILE B CA 1
ATOM 3191 C C . ILE B 1 29 ? 18.109 29.5 -3.666 1 97.25 29 ILE B C 1
ATOM 3193 O O . ILE B 1 29 ? 18.328 28.844 -4.684 1 97.25 29 ILE B O 1
ATOM 3197 N N . LYS B 1 30 ? 18.609 30.688 -3.4 1 95.31 30 LYS B N 1
ATOM 3198 C CA . LYS B 1 30 ? 19.547 31.297 -4.332 1 95.31 30 LYS B CA 1
ATOM 3199 C C . LYS B 1 30 ? 20.984 30.875 -4.016 1 95.31 30 LYS B C 1
ATOM 3201 O O . LYS B 1 30 ? 21.25 30.375 -2.93 1 95.31 30 LYS B O 1
ATOM 3206 N N . THR B 1 31 ? 21.844 31.125 -4.871 1 94.19 31 THR B N 1
ATOM 3207 C CA . THR B 1 31 ? 23.234 30.688 -4.738 1 94.19 31 THR B CA 1
ATOM 3208 C C . THR B 1 31 ? 23.922 31.438 -3.604 1 94.19 31 THR B C 1
ATOM 3210 O O . THR B 1 31 ? 24.922 30.953 -3.055 1 94.19 31 THR B O 1
ATOM 3213 N N . ASP B 1 32 ? 23.422 32.594 -3.178 1 92.38 32 ASP B N 1
ATOM 3214 C CA . ASP B 1 32 ? 24.047 33.375 -2.105 1 92.38 32 ASP B CA 1
ATOM 3215 C C . ASP B 1 32 ? 23.547 32.906 -0.738 1 92.38 32 ASP B C 1
ATOM 3217 O O . ASP B 1 32 ? 24 33.406 0.295 1 92.38 32 ASP B O 1
ATOM 3221 N N . GLY B 1 33 ? 22.641 32 -0.781 1 90.81 33 GLY B N 1
ATOM 3222 C CA . GLY B 1 33 ? 22.125 31.484 0.477 1 90.81 33 GLY B CA 1
ATOM 3223 C C . GLY B 1 33 ? 20.828 32.125 0.899 1 90.81 33 GLY B C 1
ATOM 3224 O O . GLY B 1 33 ? 20.219 31.719 1.9 1 90.81 33 GLY B O 1
ATOM 3225 N N . SER B 1 34 ? 20.422 33.062 0.17 1 93.56 34 SER B N 1
ATOM 3226 C CA . SER B 1 34 ? 19.109 33.656 0.459 1 93.56 34 SER B CA 1
ATOM 3227 C C . SER B 1 34 ? 17.984 32.812 -0.098 1 93.56 34 SER B C 1
ATOM 3229 O O . SER B 1 34 ? 18.219 31.906 -0.908 1 93.56 34 SER B O 1
ATOM 3231 N N . LEU B 1 35 ? 16.75 33.062 0.432 1 95.25 35 LEU B N 1
ATOM 3232 C CA . LEU B 1 35 ? 15.609 32.219 0.049 1 95.25 35 LEU B CA 1
ATOM 3233 C C . LEU B 1 35 ? 14.414 33.094 -0.298 1 95.25 35 LEU B C 1
ATOM 3235 O O . LEU B 1 35 ? 14.133 34.094 0.391 1 95.25 35 LEU B O 1
ATOM 3239 N N . TYR B 1 36 ? 13.82 32.812 -1.435 1 96.31 36 TYR B N 1
ATOM 3240 C CA . TYR B 1 36 ? 12.547 33.406 -1.817 1 96.31 36 TYR B CA 1
ATOM 3241 C C . TYR B 1 36 ? 11.406 32.406 -1.662 1 96.31 36 TYR B C 1
ATOM 3243 O O . TYR B 1 36 ? 11.461 31.297 -2.213 1 96.31 36 TYR B O 1
ATOM 3251 N N . ARG B 1 37 ? 10.375 32.844 -0.91 1 96.88 37 ARG B N 1
ATOM 3252 C CA . ARG B 1 37 ? 9.289 31.906 -0.615 1 96.88 37 ARG B CA 1
ATOM 3253 C C . ARG B 1 37 ? 7.945 32.469 -1.067 1 96.88 37 ARG B C 1
ATOM 3255 O O . ARG B 1 37 ? 7.684 33.656 -0.906 1 96.88 37 ARG B O 1
ATOM 3262 N N . GLU B 1 38 ? 7.184 31.594 -1.678 1 97.31 38 GLU B N 1
ATOM 3263 C CA . GLU B 1 38 ? 5.793 31.859 -2.033 1 97.31 38 GLU B CA 1
ATOM 3264 C C . GLU B 1 38 ? 4.855 30.828 -1.427 1 97.31 38 GLU B C 1
ATOM 3266 O O . GLU B 1 38 ? 5.152 29.625 -1.437 1 97.31 38 GLU B O 1
ATOM 3271 N N . VAL B 1 39 ? 3.793 31.297 -0.837 1 97.31 39 VAL B N 1
ATOM 3272 C CA . VAL B 1 39 ? 2.76 30.406 -0.329 1 97.31 39 VAL B CA 1
ATOM 3273 C C . VAL B 1 39 ? 1.419 30.75 -0.975 1 97.31 39 VAL B C 1
ATOM 3275 O O . VAL B 1 39 ? 0.968 31.891 -0.922 1 97.31 39 VAL B O 1
ATOM 3278 N N . TYR B 1 40 ? 0.825 29.719 -1.593 1 97.5 40 TYR B N 1
ATOM 3279 C CA . TYR B 1 40 ? -0.434 29.891 -2.311 1 97.5 40 TYR B CA 1
ATOM 3280 C C . TYR B 1 40 ? -1.602 29.344 -1.505 1 97.5 40 TYR B C 1
ATOM 3282 O O . TYR B 1 40 ? -1.479 28.297 -0.867 1 97.5 40 TYR B O 1
ATOM 3290 N N . ALA B 1 41 ? -2.768 30 -1.522 1 96.38 41 ALA B N 1
ATOM 3291 C CA . ALA B 1 41 ? -4.004 29.578 -0.868 1 96.38 41 ALA B CA 1
ATOM 3292 C C . ALA B 1 41 ? -5.227 30.062 -1.645 1 96.38 41 ALA B C 1
ATOM 3294 O O . ALA B 1 41 ? -5.094 30.672 -2.711 1 96.38 41 ALA B O 1
ATOM 3295 N N . TYR B 1 42 ? -6.359 29.672 -1.191 1 94.94 42 TYR B N 1
ATOM 3296 C CA . TYR B 1 42 ? -7.621 30.172 -1.721 1 94.94 42 TYR B CA 1
ATOM 3297 C C . TYR B 1 42 ? -8.289 31.125 -0.726 1 94.94 42 TYR B C 1
ATOM 3299 O O . TYR B 1 42 ? -8.656 30.703 0.376 1 94.94 42 TYR B O 1
ATOM 3307 N N . GLY B 1 43 ? -8.391 32.344 -1.089 1 91.88 43 GLY B N 1
ATOM 3308 C CA . GLY B 1 43 ? -9.102 33.344 -0.291 1 91.88 43 GLY B CA 1
ATOM 3309 C C . GLY B 1 43 ? -10.469 33.688 -0.851 1 91.88 43 GLY B C 1
ATOM 3310 O O . GLY B 1 43 ? -10.633 33.812 -2.068 1 91.88 43 GLY B O 1
ATOM 3311 N N . ASP B 1 44 ? -11.359 33.875 -0.01 1 89.56 44 ASP B N 1
ATOM 3312 C CA . ASP B 1 44 ? -12.703 34.25 -0.462 1 89.56 44 ASP B CA 1
ATOM 3313 C C . ASP B 1 44 ? -12.758 35.688 -0.934 1 89.56 44 ASP B C 1
ATOM 3315 O O . ASP B 1 44 ? -11.734 36.375 -0.929 1 89.56 44 ASP B O 1
ATOM 3319 N N . SER B 1 45 ? -13.977 36.125 -1.368 1 88 45 SER B N 1
ATOM 3320 C CA . SER B 1 45 ? -14.133 37.469 -1.958 1 88 45 SER B CA 1
ATOM 3321 C C . SER B 1 45 ? -13.883 38.562 -0.929 1 88 45 SER B C 1
ATOM 3323 O O . SER B 1 45 ? -13.328 39.594 -1.255 1 88 45 SER B O 1
ATOM 3325 N N . ALA B 1 46 ? -14.25 38.281 0.291 1 91.12 46 ALA B N 1
ATOM 3326 C CA . ALA B 1 46 ? -14.039 39.281 1.344 1 91.12 46 ALA B CA 1
ATOM 3327 C C . ALA B 1 46 ? -12.555 39.5 1.606 1 91.12 46 ALA B C 1
ATOM 3329 O O . ALA B 1 46 ? -12.102 40.625 1.741 1 91.12 46 ALA B O 1
ATOM 3330 N N . PHE B 1 47 ? -11.852 38.469 1.605 1 92 47 PHE B N 1
ATOM 3331 C CA . PHE B 1 47 ? -10.414 38.531 1.832 1 92 47 PHE B CA 1
ATOM 3332 C C . PHE B 1 47 ? -9.727 39.281 0.685 1 92 47 PHE B C 1
ATOM 3334 O O . PHE B 1 47 ? -8.859 40.125 0.911 1 92 47 PHE B O 1
ATOM 3341 N N . LEU B 1 48 ? -10.125 39 -0.482 1 88.5 48 LEU B N 1
ATOM 3342 C CA . LEU B 1 48 ? -9.508 39.594 -1.661 1 88.5 48 LEU B CA 1
ATOM 3343 C C . LEU B 1 48 ? -9.82 41.062 -1.736 1 88.5 48 LEU B C 1
ATOM 3345 O O . LEU B 1 48 ? -9.031 41.844 -2.291 1 88.5 48 LEU B O 1
ATOM 3349 N N . ALA B 1 49 ? -10.914 41.406 -1.102 1 88.06 49 ALA B N 1
ATOM 3350 C CA . ALA B 1 49 ? -11.336 42.812 -1.104 1 88.06 49 ALA B CA 1
ATOM 3351 C C . ALA B 1 49 ? -10.641 43.594 0.007 1 88.06 49 ALA B C 1
ATOM 3353 O O . ALA B 1 49 ? -10.75 44.812 0.074 1 88.06 49 ALA B O 1
ATOM 3354 N N . GLY B 1 50 ? -9.93 42.844 0.874 1 86.25 50 GLY B N 1
ATOM 3355 C CA . GLY B 1 50 ? -9.133 43.562 1.86 1 86.25 50 GLY B CA 1
ATOM 3356 C C . GLY B 1 50 ? -9.539 43.25 3.289 1 86.25 50 GLY B C 1
ATOM 3357 O O . GLY B 1 50 ? -8.891 43.719 4.234 1 86.25 50 GLY B O 1
ATOM 3358 N N . ASP B 1 51 ? -10.609 42.469 3.439 1 87.38 51 ASP B N 1
ATOM 3359 C CA . ASP B 1 51 ? -11.008 42.031 4.781 1 87.38 51 ASP B CA 1
ATOM 3360 C C . ASP B 1 51 ? -10.086 40.938 5.316 1 87.38 51 ASP B C 1
ATOM 3362 O O . ASP B 1 51 ? -10.102 39.812 4.816 1 87.38 51 ASP B O 1
ATOM 3366 N N . ARG B 1 52 ? -9.367 41.312 6.324 1 82.75 52 ARG B N 1
ATOM 3367 C CA . ARG B 1 52 ? -8.359 40.375 6.816 1 82.75 52 ARG B CA 1
ATOM 3368 C C . ARG B 1 52 ? -8.875 39.594 8.031 1 82.75 52 ARG B C 1
ATOM 3370 O O . ARG B 1 52 ? -8.102 38.938 8.734 1 82.75 52 ARG B O 1
ATOM 3377 N N . ALA B 1 53 ? -10.125 39.656 8.242 1 81.94 53 ALA B N 1
ATOM 3378 C CA . ALA B 1 53 ? -10.711 38.969 9.391 1 81.94 53 ALA B CA 1
ATOM 3379 C C . ALA B 1 53 ? -10.547 37.469 9.266 1 81.94 53 ALA B C 1
ATOM 3381 O O . ALA B 1 53 ? -10.227 36.781 10.25 1 81.94 53 ALA B O 1
ATOM 3382 N N . GLU B 1 54 ? -10.766 37.094 7.996 1 85.38 54 GLU B N 1
ATOM 3383 C CA . GLU B 1 54 ? -10.602 35.656 7.77 1 85.38 54 GLU B CA 1
ATOM 3384 C C . GLU B 1 54 ? -9.352 35.375 6.938 1 85.38 54 GLU B C 1
ATOM 3386 O O . GLU B 1 54 ? -9.414 35.375 5.707 1 85.38 54 GLU B O 1
ATOM 3391 N N . ASN B 1 55 ? -8.273 35.156 7.555 1 90.06 55 ASN B N 1
ATOM 3392 C CA . ASN B 1 55 ? -6.996 34.812 6.941 1 90.06 55 ASN B CA 1
ATOM 3393 C C . ASN B 1 55 ? -6.996 33.344 6.445 1 90.06 55 ASN B C 1
ATOM 3395 O O . ASN B 1 55 ? -7.148 32.406 7.234 1 90.06 55 ASN B O 1
ATOM 3399 N N . PRO B 1 56 ? -6.91 33.156 5.137 1 92.5 56 PRO B N 1
ATOM 3400 C CA . PRO B 1 56 ? -6.984 31.797 4.602 1 92.5 56 PRO B CA 1
ATOM 3401 C C . PRO B 1 56 ? -5.719 31 4.871 1 92.5 56 PRO B C 1
ATOM 3403 O O . PRO B 1 56 ? -5.707 29.781 4.672 1 92.5 56 PRO B O 1
ATOM 3406 N N . PHE B 1 57 ? -4.684 31.641 5.297 1 94.31 57 PHE B N 1
ATOM 3407 C CA . PHE B 1 57 ? -3.428 30.938 5.551 1 94.31 57 PHE B CA 1
ATOM 3408 C C . PHE B 1 57 ? -3.391 30.391 6.973 1 94.31 57 PHE B C 1
ATOM 3410 O O . PHE B 1 57 ? -4.102 30.891 7.852 1 94.31 57 PHE B O 1
ATOM 3417 N N . LEU B 1 58 ? -2.527 29.406 7.16 1 93.06 58 LEU B N 1
ATOM 3418 C CA . LEU B 1 58 ? -2.395 28.797 8.477 1 93.06 58 LEU B CA 1
ATOM 3419 C C . LEU B 1 58 ? -1.562 29.672 9.406 1 93.06 58 LEU B C 1
ATOM 3421 O O . LEU B 1 58 ? -1.572 29.469 10.625 1 93.06 58 LEU B O 1
ATOM 3425 N N . PHE B 1 59 ? -0.863 30.609 8.875 1 94.12 59 PHE B N 1
ATOM 3426 C CA . PHE B 1 59 ? 0.019 31.5 9.625 1 94.12 59 PHE B CA 1
ATOM 3427 C C . PHE B 1 59 ? -0.405 32.969 9.453 1 94.12 59 PHE B C 1
ATOM 3429 O O . PHE B 1 59 ? -1.261 33.281 8.617 1 94.12 59 PHE B O 1
ATOM 3436 N N . GLN B 1 60 ? 0.213 33.75 10.32 1 92.5 60 GLN B N 1
ATOM 3437 C CA . GLN B 1 60 ? -0.092 35.156 10.273 1 92.5 60 GLN B CA 1
ATOM 3438 C C . GLN B 1 60 ? 0.654 35.844 9.125 1 92.5 60 GLN B C 1
ATOM 3440 O O . GLN B 1 60 ? 1.82 35.531 8.867 1 92.5 60 GLN B O 1
ATOM 3445 N N . ILE B 1 61 ? -0.132 36.719 8.445 1 91.5 61 ILE B N 1
ATOM 3446 C CA . ILE B 1 61 ? 0.476 37.5 7.379 1 91.5 61 ILE B CA 1
ATOM 3447 C C . ILE B 1 61 ? 0.78 38.906 7.891 1 91.5 61 ILE B C 1
ATOM 3449 O O . ILE B 1 61 ? -0.115 39.75 7.977 1 91.5 61 ILE B O 1
ATOM 3453 N N . ASP B 1 62 ? 1.96 39.062 8.305 1 86.88 62 ASP B N 1
ATOM 3454 C CA . ASP B 1 62 ? 2.369 40.406 8.719 1 86.88 62 ASP B CA 1
ATOM 3455 C C . ASP B 1 62 ? 2.812 41.25 7.523 1 86.88 62 ASP B C 1
ATOM 3457 O O . ASP B 1 62 ? 3.67 40.812 6.746 1 86.88 62 ASP B O 1
ATOM 3461 N N . SER B 1 63 ? 2.279 42.438 7.383 1 82.88 63 SER B N 1
ATOM 3462 C CA . SER B 1 63 ? 2.545 43.281 6.234 1 82.88 63 SER B CA 1
ATOM 3463 C C . SER B 1 63 ? 4.02 43.688 6.164 1 82.88 63 SER B C 1
ATOM 3465 O O . SER B 1 63 ? 4.52 44.031 5.098 1 82.88 63 SER B O 1
ATOM 3467 N N . ASP B 1 64 ? 4.695 43.562 7.234 1 86.88 64 ASP B N 1
ATOM 3468 C CA . ASP B 1 64 ? 6.105 43.938 7.254 1 86.88 64 ASP B CA 1
ATOM 3469 C C . ASP B 1 64 ? 6.977 42.844 6.672 1 86.88 64 ASP B C 1
ATOM 3471 O O . ASP B 1 64 ? 8.078 43.094 6.184 1 86.88 64 ASP B O 1
ATOM 3475 N N . THR B 1 65 ? 6.461 41.656 6.703 1 89.62 65 THR B N 1
ATOM 3476 C CA . THR B 1 65 ? 7.312 40.531 6.332 1 89.62 65 THR B CA 1
ATOM 3477 C C . THR B 1 65 ? 6.805 39.844 5.059 1 89.62 65 THR B C 1
ATOM 3479 O O . THR B 1 65 ? 7.594 39.344 4.258 1 89.62 65 THR B O 1
ATOM 3482 N N . TRP B 1 66 ? 5.516 39.906 4.863 1 93.81 66 TRP B N 1
ATOM 3483 C CA . TRP B 1 66 ? 4.922 39.219 3.725 1 93.81 66 TRP B CA 1
ATOM 3484 C C . TRP B 1 66 ? 4.27 40.188 2.762 1 93.81 66 TRP B C 1
ATOM 3486 O O . TRP B 1 66 ? 3.645 41.156 3.189 1 93.81 66 TRP B O 1
ATOM 3496 N N . GLN B 1 67 ? 4.449 39.969 1.532 1 94.5 67 GLN B N 1
ATOM 3497 C CA . GLN B 1 67 ? 3.73 40.688 0.498 1 94.5 67 GLN B CA 1
ATOM 3498 C C . GLN B 1 67 ? 2.559 39.875 -0.042 1 94.5 67 GLN B C 1
ATOM 3500 O O . GLN B 1 67 ? 2.744 38.781 -0.546 1 94.5 67 GLN B O 1
ATOM 3505 N N . LEU B 1 68 ? 1.399 40.375 0.099 1 93.81 68 LEU B N 1
ATOM 3506 C CA . LEU B 1 68 ? 0.195 39.75 -0.408 1 93.81 68 LEU B CA 1
ATOM 3507 C C . LEU B 1 68 ? -0.025 40.062 -1.879 1 93.81 68 LEU B C 1
ATOM 3509 O O . LEU B 1 68 ? 0.027 41.25 -2.268 1 93.81 68 LEU B O 1
ATOM 3513 N N . VAL B 1 69 ? -0.184 39.062 -2.684 1 92.81 69 VAL B N 1
ATOM 3514 C CA . VAL B 1 69 ? -0.369 39.25 -4.117 1 92.81 69 VAL B CA 1
ATOM 3515 C C . VAL B 1 69 ? -1.618 38.5 -4.582 1 92.81 69 VAL B C 1
ATOM 3517 O O . VAL B 1 69 ? -1.711 37.281 -4.426 1 92.81 69 VAL B O 1
ATOM 3520 N N . GLY B 1 70 ? -2.598 39.188 -5.121 1 90.19 70 GLY B N 1
ATOM 3521 C CA . GLY B 1 70 ? -3.732 38.562 -5.777 1 90.19 70 GLY B CA 1
ATOM 3522 C C . GLY B 1 70 ? -3.402 38.031 -7.16 1 90.19 70 GLY B C 1
ATOM 3523 O O . GLY B 1 70 ? -2.732 38.688 -7.945 1 90.19 70 GLY B O 1
ATOM 3524 N N . LEU B 1 71 ? -3.736 36.812 -7.523 1 90.62 71 LEU B N 1
ATOM 3525 C CA . LEU B 1 71 ? -3.389 36.219 -8.805 1 90.62 71 LEU B CA 1
ATOM 3526 C C . LEU B 1 71 ? -4.355 36.656 -9.898 1 90.62 71 LEU B C 1
ATOM 3528 O O . LEU B 1 71 ? -4.156 36.344 -11.07 1 90.62 71 LEU B O 1
ATOM 3532 N N . GLY B 1 72 ? -5.23 37.625 -9.742 1 81.06 72 GLY B N 1
ATOM 3533 C CA . GLY B 1 72 ? -6.207 38.062 -10.719 1 81.06 72 GLY B CA 1
ATOM 3534 C C . GLY B 1 72 ? -7.25 37.031 -11.062 1 81.06 72 GLY B C 1
ATOM 3535 O O . GLY B 1 72 ? -8.445 37.312 -11.047 1 81.06 72 GLY B O 1
ATOM 3536 N N . SER B 1 73 ? -6.758 35.781 -11.57 1 86.62 73 SER B N 1
ATOM 3537 C CA . SER B 1 73 ? -7.648 34.656 -11.836 1 86.62 73 SER B CA 1
ATOM 3538 C C . SER B 1 73 ? -7.219 33.406 -11.047 1 86.62 73 SER B C 1
ATOM 3540 O O . SER B 1 73 ? -6.043 33.25 -10.719 1 86.62 73 SER B O 1
ATOM 3542 N N . SER B 1 74 ? -8.188 32.656 -10.703 1 89.56 74 SER B N 1
ATOM 3543 C CA . SER B 1 74 ? -7.898 31.438 -9.969 1 89.56 74 SER B CA 1
ATOM 3544 C C . SER B 1 74 ? -7.156 30.438 -10.844 1 89.56 74 SER B C 1
ATOM 3546 O O . SER B 1 74 ? -7.406 30.344 -12.047 1 89.56 74 SER B O 1
ATOM 3548 N N . ILE B 1 75 ? -6.199 29.875 -10.25 1 92.81 75 ILE B N 1
ATOM 3549 C CA . ILE B 1 75 ? -5.461 28.797 -10.914 1 92.81 75 ILE B CA 1
ATOM 3550 C C . ILE B 1 75 ? -5.855 27.453 -10.328 1 92.81 75 ILE B C 1
ATOM 3552 O O . ILE B 1 75 ? -5.988 27.312 -9.109 1 92.81 75 ILE B O 1
ATOM 3556 N N . LYS B 1 76 ? -6.188 26.531 -11.203 1 92.88 76 LYS B N 1
ATOM 3557 C CA . LYS B 1 76 ? -6.449 25.172 -10.758 1 92.88 76 LYS B CA 1
ATOM 3558 C C . LYS B 1 76 ? -5.148 24.391 -10.594 1 92.88 76 LYS B C 1
ATOM 3560 O O . LYS B 1 76 ? -4.32 24.359 -11.508 1 92.88 76 LYS B O 1
ATOM 3565 N N . PHE B 1 77 ? -4.949 23.891 -9.445 1 93.5 77 PHE B N 1
ATOM 3566 C CA . PHE B 1 77 ? -3.734 23.141 -9.148 1 93.5 77 PHE B CA 1
ATOM 3567 C C . PHE B 1 77 ? -4.07 21.734 -8.672 1 93.5 77 PHE B C 1
ATOM 3569 O O . PHE B 1 77 ? -5.023 21.547 -7.906 1 93.5 77 PHE B O 1
ATOM 3576 N N . ASN B 1 78 ? -3.262 20.766 -9.18 1 90.62 78 ASN B N 1
ATOM 3577 C CA . ASN B 1 78 ? -3.482 19.375 -8.812 1 90.62 78 ASN B CA 1
ATOM 3578 C C . ASN B 1 78 ? -2.652 18.969 -7.594 1 90.62 78 ASN B C 1
ATOM 3580 O O . ASN B 1 78 ? -1.424 18.922 -7.668 1 90.62 78 ASN B O 1
ATOM 3584 N N . PHE B 1 79 ? -3.297 18.75 -6.527 1 90.69 79 PHE B N 1
ATOM 3585 C CA . PHE B 1 79 ? -2.66 18.234 -5.32 1 90.69 79 PHE B CA 1
ATOM 3586 C C . PHE B 1 79 ? -2.818 16.719 -5.219 1 90.69 79 PHE B C 1
ATOM 3588 O O . PHE B 1 79 ? -3.725 16.234 -4.543 1 90.69 79 PHE B O 1
ATOM 3595 N N . TRP B 1 80 ? -1.909 16 -5.914 1 80.56 80 TRP B N 1
ATOM 3596 C CA . TRP B 1 80 ? -1.858 14.547 -5.883 1 80.56 80 TRP B CA 1
ATOM 3597 C C . TRP B 1 80 ? -3.211 13.945 -6.254 1 80.56 80 TRP B C 1
ATOM 3599 O O . TRP B 1 80 ? -3.725 13.078 -5.547 1 80.56 80 TRP B O 1
ATOM 3609 N N . GLY B 1 81 ? -3.896 14.523 -7.266 1 74.81 81 GLY B N 1
ATOM 3610 C CA . GLY B 1 81 ? -5.141 13.984 -7.789 1 74.81 81 GLY B CA 1
ATOM 3611 C C . GLY B 1 81 ? -6.352 14.828 -7.438 1 74.81 81 GLY B C 1
ATOM 3612 O O . GLY B 1 81 ? -7.43 14.633 -8 1 74.81 81 GLY B O 1
ATOM 3613 N N . ASN B 1 82 ? -6.176 15.742 -6.473 1 81.69 82 ASN B N 1
ATOM 3614 C CA . ASN B 1 82 ? -7.246 16.656 -6.082 1 81.69 82 ASN B CA 1
ATOM 3615 C C . ASN B 1 82 ? -6.996 18.062 -6.609 1 81.69 82 ASN B C 1
ATOM 3617 O O . ASN B 1 82 ? -6.082 18.75 -6.152 1 81.69 82 ASN B O 1
ATOM 3621 N N . GLU B 1 83 ? -7.879 18.422 -7.469 1 89.81 83 GLU B N 1
ATOM 3622 C CA . GLU B 1 83 ? -7.723 19.75 -8.047 1 89.81 83 GLU B CA 1
ATOM 3623 C C . GLU B 1 83 ? -8.359 20.812 -7.156 1 89.81 83 GLU B C 1
ATOM 3625 O O . GLU B 1 83 ? -9.516 20.672 -6.746 1 89.81 83 GLU B O 1
ATOM 3630 N N . GLN B 1 84 ? -7.598 21.766 -6.875 1 92.19 84 GLN B N 1
ATOM 3631 C CA . GLN B 1 84 ? -8.094 22.875 -6.074 1 92.19 84 GLN B CA 1
ATOM 3632 C C . GLN B 1 84 ? -7.703 24.219 -6.691 1 92.19 84 GLN B C 1
ATOM 3634 O O . GLN B 1 84 ? -6.734 24.297 -7.449 1 92.19 84 GLN B O 1
ATOM 3639 N N . GLU B 1 85 ? -8.5 25.156 -6.289 1 93 85 GLU B N 1
ATOM 3640 C CA . GLU B 1 85 ? -8.25 26.484 -6.816 1 93 85 GLU B CA 1
ATOM 3641 C C . GLU B 1 85 ? -7.395 27.312 -5.852 1 93 85 GLU B C 1
ATOM 3643 O O . GLU B 1 85 ? -7.574 27.234 -4.633 1 93 85 GLU B O 1
ATOM 3648 N N . LEU B 1 86 ? -6.477 27.969 -6.441 1 96.06 86 LEU B N 1
ATOM 3649 C CA . LEU B 1 86 ? -5.648 28.938 -5.742 1 96.06 86 LEU B CA 1
ATOM 3650 C C . LEU B 1 86 ? -5.801 30.328 -6.363 1 96.06 86 LEU B C 1
ATOM 3652 O O . LEU B 1 86 ? -5.824 30.469 -7.586 1 96.06 86 LEU B O 1
ATOM 3656 N N . ASN B 1 87 ? -5.996 31.391 -5.488 1 95.31 87 ASN B N 1
ATOM 3657 C CA . ASN B 1 87 ? -6.242 32.688 -6.094 1 95.31 87 ASN B CA 1
ATOM 3658 C C . ASN B 1 87 ? -5.465 33.812 -5.379 1 95.31 87 ASN B C 1
ATOM 3660 O O . ASN B 1 87 ? -5.559 34.969 -5.754 1 95.31 87 ASN B O 1
ATOM 3664 N N . VAL B 1 88 ? -4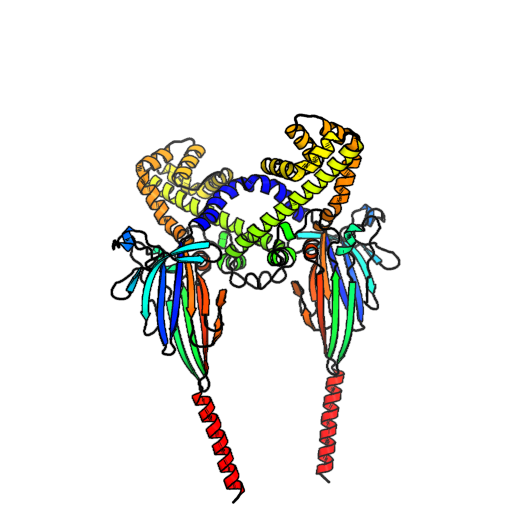.727 33.469 -4.383 1 95.81 88 VAL B N 1
ATOM 3665 C CA . VAL B 1 88 ? -3.908 34.469 -3.682 1 95.81 88 VAL B CA 1
ATOM 3666 C C . VAL B 1 88 ? -2.576 33.844 -3.279 1 95.81 88 VAL B C 1
ATOM 3668 O O . VAL B 1 88 ? -2.48 32.594 -3.127 1 95.81 88 VAL B O 1
ATOM 3671 N N . LYS B 1 89 ? -1.543 34.594 -3.178 1 96.44 89 LYS B N 1
ATOM 3672 C CA . LYS B 1 89 ? -0.263 34.125 -2.652 1 96.44 89 LYS B CA 1
ATOM 3673 C C . LYS B 1 89 ? 0.405 35.219 -1.799 1 96.44 89 LYS B C 1
ATOM 3675 O O . LYS B 1 89 ? 0.076 36.406 -1.909 1 96.44 89 LYS B O 1
ATOM 3680 N N . VAL B 1 90 ? 1.23 34.781 -0.925 1 96.12 90 VAL B N 1
ATOM 3681 C CA . VAL B 1 90 ? 2.102 35.688 -0.168 1 96.12 90 VAL B CA 1
ATOM 3682 C C . VAL B 1 90 ? 3.562 35.344 -0.471 1 96.12 90 VAL B C 1
ATOM 3684 O O . VAL B 1 90 ? 3.91 34.188 -0.718 1 96.12 90 VAL B O 1
ATOM 3687 N N . CYS B 1 91 ? 4.395 36.344 -0.519 1 96.62 91 CYS B N 1
ATOM 3688 C CA . CYS B 1 91 ? 5.801 36.188 -0.86 1 96.62 91 CYS B CA 1
ATOM 3689 C C . CYS B 1 91 ? 6.695 36.844 0.176 1 96.62 91 CYS B C 1
ATOM 3691 O O . CYS B 1 91 ? 6.301 37.844 0.802 1 96.62 91 CYS B O 1
ATOM 3693 N N . ARG B 1 92 ? 7.844 36.281 0.283 1 95.06 92 ARG B N 1
ATOM 3694 C CA . ARG B 1 92 ? 8.805 36.812 1.235 1 95.06 92 ARG B CA 1
ATOM 3695 C C . ARG B 1 92 ? 10.234 36.469 0.835 1 95.06 92 ARG B C 1
ATOM 3697 O O . ARG B 1 92 ? 10.492 35.344 0.368 1 95.06 92 ARG B O 1
ATOM 3704 N N . ASP B 1 93 ? 11.125 37.469 1.005 1 94 93 ASP B N 1
ATOM 3705 C CA . ASP B 1 93 ? 12.555 37.25 0.861 1 94 93 ASP B CA 1
ATOM 3706 C C . ASP B 1 93 ? 13.211 37 2.221 1 94 93 ASP B C 1
ATOM 3708 O O . ASP B 1 93 ? 13.023 37.781 3.152 1 94 93 ASP B O 1
ATOM 3712 N N . ILE B 1 94 ? 13.922 35.969 2.307 1 92.81 94 ILE B N 1
ATOM 3713 C CA . ILE B 1 94 ? 14.609 35.625 3.543 1 92.81 94 ILE B CA 1
ATOM 3714 C C . ILE B 1 94 ? 16.109 35.594 3.307 1 92.81 94 ILE B C 1
ATOM 3716 O O . ILE B 1 94 ? 16.625 34.75 2.57 1 92.81 94 ILE B O 1
ATOM 3720 N N . PRO B 1 95 ? 16.891 36.531 3.811 1 87.69 95 PRO B N 1
ATOM 3721 C CA . PRO B 1 95 ? 18.328 36.625 3.539 1 87.69 95 PRO B CA 1
ATOM 3722 C C . PRO B 1 95 ? 19.109 35.406 4.047 1 87.69 95 PRO B C 1
ATOM 3724 O O . PRO B 1 95 ? 20.141 35.062 3.477 1 87.69 95 PRO B O 1
ATOM 3727 N N . GLY B 1 96 ? 18.766 34.75 5.102 1 81.81 96 GLY B N 1
ATOM 3728 C CA . GLY B 1 96 ? 19.375 33.562 5.688 1 81.81 96 GLY B CA 1
ATOM 3729 C C . GLY B 1 96 ? 18.391 32.75 6.531 1 81.81 96 GLY B C 1
ATOM 3730 O O . GLY B 1 96 ? 17.531 33.312 7.207 1 81.81 96 GLY B O 1
ATOM 3731 N N . MET B 1 97 ? 18.547 31.562 6.238 1 79.69 97 MET B N 1
ATOM 3732 C CA . MET B 1 97 ? 17.562 30.75 6.949 1 79.69 97 MET B CA 1
ATOM 3733 C C . MET B 1 97 ? 18.188 30.078 8.156 1 79.69 97 MET B C 1
ATOM 3735 O O . MET B 1 97 ? 19.156 29.312 8.023 1 79.69 97 MET B O 1
ATOM 3739 N N . SER B 1 98 ? 17.812 30.469 9.43 1 84.44 98 SER B N 1
ATOM 3740 C CA . SER B 1 98 ? 18.172 29.781 10.672 1 84.44 98 SER B CA 1
ATOM 3741 C C . SER B 1 98 ? 17.094 29.984 11.742 1 84.44 98 SER B C 1
ATOM 3743 O O . SER B 1 98 ? 17.203 30.906 12.562 1 84.44 98 SER B O 1
ATOM 3745 N N . GLY B 1 99 ? 16.125 29.234 11.695 1 85.75 99 GLY B N 1
ATOM 3746 C CA . GLY B 1 99 ? 15.102 29.297 12.719 1 85.75 99 GLY B CA 1
ATOM 3747 C C . GLY B 1 99 ? 13.688 29.219 12.164 1 85.75 99 GLY B C 1
ATOM 3748 O O . GLY B 1 99 ? 13.422 28.422 11.25 1 85.75 99 GLY B O 1
ATOM 3749 N N . GLU B 1 100 ? 12.766 30 12.891 1 84.69 100 GLU B N 1
ATOM 3750 C CA . GLU B 1 100 ? 11.352 30.016 12.523 1 84.69 100 GLU B CA 1
ATOM 3751 C C . GLU B 1 100 ? 10.984 31.312 11.805 1 84.69 100 GLU B C 1
ATOM 3753 O O . GLU B 1 100 ? 11.398 32.406 12.219 1 84.69 100 GLU B O 1
ATOM 3758 N N . TYR B 1 101 ? 10.258 31.141 10.727 1 86.12 101 TYR B N 1
ATOM 3759 C CA . TYR B 1 101 ? 9.961 32.312 9.906 1 86.12 101 TYR B CA 1
ATOM 3760 C C . TYR B 1 101 ? 8.461 32.5 9.75 1 86.12 101 TYR B C 1
ATOM 3762 O O . TYR B 1 101 ? 8.016 33.312 8.93 1 86.12 101 TYR B O 1
ATOM 3770 N N . PHE B 1 102 ? 7.746 31.656 10.422 1 89.88 102 PHE B N 1
ATOM 3771 C CA . PHE B 1 102 ? 6.293 31.75 10.445 1 89.88 102 PHE B CA 1
ATOM 3772 C C . PHE B 1 102 ? 5.785 31.984 11.859 1 89.88 102 PHE B C 1
ATOM 3774 O O . PHE B 1 102 ? 6.457 31.625 12.836 1 89.88 102 PHE B O 1
ATOM 3781 N N . GLU B 1 103 ? 4.641 32.656 11.945 1 89.62 103 GLU B N 1
ATOM 3782 C CA . GLU B 1 103 ? 3.951 32.875 13.219 1 89.62 103 GLU B CA 1
ATOM 3783 C C . GLU B 1 103 ? 2.455 32.594 13.078 1 89.62 103 GLU B C 1
ATOM 3785 O O . GLU B 1 103 ? 1.855 32.906 12.055 1 89.62 103 GLU B O 1
ATOM 3790 N N . VAL B 1 104 ? 2.008 32 14.062 1 91.25 104 VAL B N 1
ATOM 3791 C CA . VAL B 1 104 ? 0.57 31.75 14.062 1 91.25 104 VAL B CA 1
ATOM 3792 C C . VAL B 1 104 ? -0.124 32.688 15.039 1 91.25 104 VAL B C 1
ATOM 3794 O O . VAL B 1 104 ? 0.478 33.156 16.016 1 91.25 104 VAL B O 1
ATOM 3797 N N . SER B 1 105 ? -1.339 33 14.695 1 85.38 1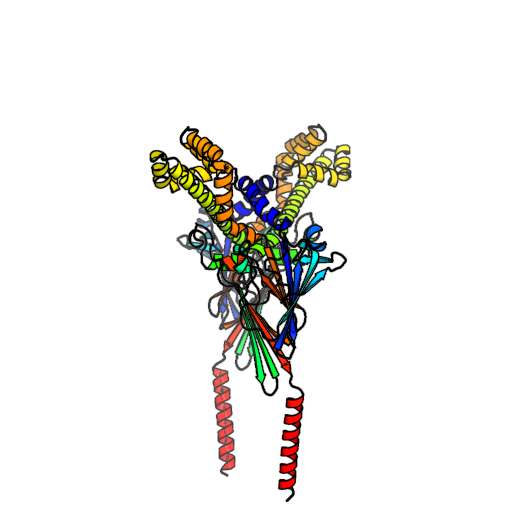05 SER B N 1
ATOM 3798 C CA . SER B 1 105 ? -2.125 33.844 15.609 1 85.38 105 SER B CA 1
ATOM 3799 C C . SER B 1 105 ? -2.592 33.031 16.812 1 85.38 105 SER B C 1
ATOM 3801 O O . SER B 1 105 ? -2.547 31.797 16.797 1 85.38 105 SER B O 1
ATOM 3803 N N . ASP B 1 106 ? -3.078 33.719 17.766 1 83.44 106 ASP B N 1
ATOM 3804 C CA . ASP B 1 106 ? -3.564 33.094 18.984 1 83.44 106 ASP B CA 1
ATOM 3805 C C . ASP B 1 106 ? -4.758 32.188 18.688 1 83.44 106 ASP B C 1
ATOM 3807 O O . ASP B 1 106 ? -4.898 31.109 19.297 1 83.44 106 ASP B O 1
ATOM 3811 N N . THR B 1 107 ? -5.496 32.594 17.719 1 79.38 107 THR B N 1
ATOM 3812 C CA . THR B 1 107 ? -6.711 31.844 17.406 1 79.38 107 THR B CA 1
ATOM 3813 C C . THR B 1 107 ? -6.379 30.594 16.594 1 79.38 107 THR B C 1
ATOM 3815 O O . THR B 1 107 ? -7.203 29.688 16.484 1 79.38 107 THR B O 1
ATOM 3818 N N . LYS B 1 108 ? -5.16 30.562 16.031 1 85.62 108 LYS B N 1
ATOM 3819 C CA . LYS B 1 108 ? -4.77 29.422 15.211 1 85.62 108 LYS B CA 1
ATOM 3820 C C . LYS B 1 108 ? -3.533 28.734 15.781 1 85.62 108 LYS B C 1
ATOM 3822 O O . LYS B 1 108 ? -2.717 28.203 15.031 1 85.62 108 LYS B O 1
ATOM 3827 N N . GLU B 1 109 ? -3.367 28.844 17.031 1 86.31 109 GLU B N 1
ATOM 3828 C CA . GLU B 1 109 ? -2.205 28.234 17.672 1 86.31 109 GLU B CA 1
ATOM 3829 C C . GLU B 1 109 ? -2.135 26.734 17.391 1 86.31 109 GLU B C 1
ATOM 3831 O O . GLU B 1 109 ? -1.045 26.156 17.297 1 86.31 109 GLU B O 1
ATOM 3836 N N . TYR B 1 110 ? -3.305 26.125 17.188 1 84.94 110 TYR B N 1
ATOM 3837 C CA . TYR B 1 110 ? -3.377 24.688 16.938 1 84.94 110 TYR B CA 1
ATOM 3838 C C . TYR B 1 110 ? -2.697 24.328 15.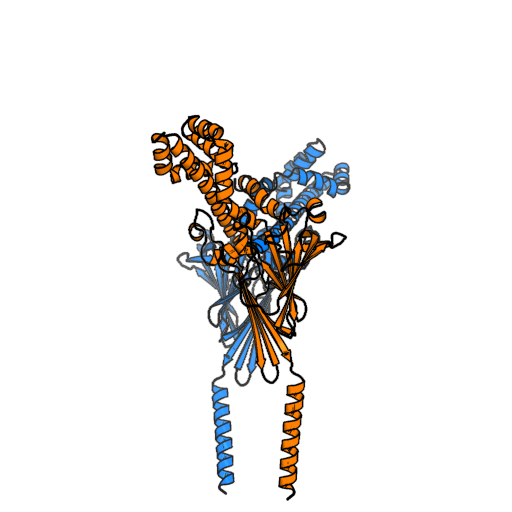617 1 84.94 110 TYR B C 1
ATOM 3840 O O . TYR B 1 110 ? -2.326 23.172 15.398 1 84.94 110 TYR B O 1
ATOM 3848 N N . ALA B 1 111 ? -2.449 25.312 14.711 1 90.12 111 ALA B N 1
ATOM 3849 C CA . ALA B 1 111 ? -1.91 25.062 13.375 1 90.12 111 ALA B CA 1
ATOM 3850 C C . ALA B 1 111 ? -0.386 25.125 13.383 1 90.12 111 ALA B C 1
ATOM 3852 O O . ALA B 1 111 ? 0.257 24.812 12.375 1 90.12 111 ALA B O 1
ATOM 3853 N N . ALA B 1 112 ? 0.218 25.453 14.492 1 92.44 112 ALA B N 1
ATOM 3854 C CA . ALA B 1 112 ? 1.649 25.719 14.586 1 92.44 112 ALA B CA 1
ATOM 3855 C C . ALA B 1 112 ? 2.471 24.531 14.102 1 92.44 112 ALA B C 1
ATOM 3857 O O . ALA B 1 112 ? 3.426 24.703 13.336 1 92.44 112 ALA B O 1
ATOM 3858 N N . PRO B 1 113 ? 2.088 23.359 14.438 1 92.5 113 PRO B N 1
ATOM 3859 C CA . PRO B 1 113 ? 2.92 22.234 14.016 1 92.5 113 PRO B CA 1
ATOM 3860 C C . PRO B 1 113 ? 3.002 22.094 12.5 1 92.5 113 PRO B C 1
ATOM 3862 O O . PRO B 1 113 ? 4.004 21.594 11.977 1 92.5 113 PRO B O 1
ATOM 3865 N N . LEU B 1 114 ? 1.998 22.5 11.812 1 93.5 114 LEU B N 1
ATOM 3866 C CA . LEU B 1 114 ? 1.946 22.359 10.359 1 93.5 114 LEU B CA 1
ATOM 3867 C C . LEU B 1 114 ? 2.412 23.641 9.672 1 93.5 114 LEU B C 1
ATOM 3869 O O . LEU B 1 114 ? 2.85 23.594 8.516 1 93.5 114 LEU B O 1
ATOM 3873 N N . ALA B 1 115 ? 2.383 24.734 10.422 1 93.5 115 ALA B N 1
ATOM 3874 C CA . ALA B 1 115 ? 2.582 26.047 9.789 1 93.5 115 ALA B CA 1
ATOM 3875 C C . ALA B 1 115 ? 3.982 26.578 10.07 1 93.5 115 ALA B C 1
ATOM 3877 O O . ALA B 1 115 ? 4.5 27.391 9.305 1 93.5 115 ALA B O 1
ATOM 3878 N N . VAL B 1 116 ? 4.594 26.109 11.141 1 93.94 116 VAL B N 1
ATOM 3879 C CA . VAL B 1 116 ? 5.809 26.781 11.594 1 93.94 116 VAL B CA 1
ATOM 3880 C C . VAL B 1 116 ? 6.953 25.766 11.688 1 93.94 116 VAL B C 1
ATOM 3882 O O . VAL B 1 116 ? 7.309 25.328 12.781 1 93.94 116 VAL B O 1
ATOM 3885 N N . PRO B 1 117 ? 7.562 25.469 10.648 1 95.94 117 PRO B N 1
ATOM 3886 C CA . PRO B 1 117 ? 8.742 24.609 10.719 1 95.94 117 PRO B CA 1
ATOM 3887 C C . PRO B 1 117 ? 9.992 25.344 11.18 1 95.94 117 PRO B C 1
ATOM 3889 O O . PRO B 1 117 ? 10.07 26.578 11.047 1 95.94 117 PRO B O 1
ATOM 3892 N N . GLN B 1 118 ? 10.875 24.609 11.836 1 96.12 118 GLN B N 1
ATOM 3893 C CA . GLN B 1 118 ? 12.227 25.094 12.086 1 96.12 118 GLN B CA 1
ATOM 3894 C C . GLN B 1 118 ? 13.141 24.797 10.898 1 96.12 118 GLN B C 1
ATOM 3896 O O . GLN B 1 118 ? 13.352 23.641 10.539 1 96.12 118 GLN B O 1
ATOM 3901 N N . GLU B 1 119 ? 13.703 25.859 10.336 1 96.31 119 GLU B N 1
ATOM 3902 C CA . GLU B 1 119 ? 14.453 25.688 9.094 1 96.31 119 GLU B CA 1
ATOM 3903 C C . GLU B 1 119 ? 15.898 26.125 9.25 1 96.31 119 GLU B C 1
ATOM 3905 O O . GLU B 1 119 ? 16.188 27.094 9.961 1 96.31 119 GLU B O 1
ATOM 3910 N N . ILE B 1 120 ? 16.781 25.359 8.641 1 95.56 120 ILE B N 1
ATOM 3911 C CA . ILE B 1 120 ? 18.203 25.688 8.633 1 95.56 120 ILE B CA 1
ATOM 3912 C C . ILE B 1 120 ? 18.781 25.453 7.234 1 95.56 120 ILE B C 1
ATOM 3914 O O . ILE B 1 120 ? 18.453 24.453 6.586 1 95.56 120 ILE B O 1
ATOM 3918 N N . LEU B 1 121 ? 19.516 26.375 6.742 1 96.19 121 LEU B N 1
ATOM 3919 C CA . LEU B 1 121 ? 20.25 26.266 5.492 1 96.19 121 LEU B CA 1
ATOM 3920 C C . LEU B 1 121 ? 21.75 26.453 5.727 1 96.19 121 LEU B C 1
ATOM 3922 O O . LEU B 1 121 ? 22.172 27.453 6.305 1 96.19 121 LEU B O 1
ATOM 3926 N N . GLU B 1 122 ? 22.531 25.484 5.332 1 95.31 122 GLU B N 1
ATOM 3927 C CA . GLU B 1 122 ? 23.984 25.562 5.445 1 95.31 122 GLU B CA 1
ATOM 3928 C C . GLU B 1 122 ? 24.656 25.562 4.07 1 95.31 122 GLU B C 1
ATOM 3930 O O . GLU B 1 122 ? 24.328 24.703 3.229 1 95.31 122 GLU B O 1
ATOM 3935 N N . LYS B 1 123 ? 25.453 26.5 3.885 1 94.19 123 LYS B N 1
ATOM 3936 C CA . LYS B 1 123 ? 26.281 26.594 2.684 1 94.19 123 LYS B CA 1
ATOM 3937 C C . LYS B 1 123 ? 27.734 26.281 2.994 1 94.19 123 LYS B C 1
ATOM 3939 O O . LYS B 1 123 ? 28.328 26.891 3.887 1 94.19 123 LYS B O 1
ATOM 3944 N N . LYS B 1 124 ? 28.297 25.312 2.236 1 95.25 124 LYS B N 1
ATOM 3945 C CA . LYS B 1 124 ? 29.672 24.906 2.475 1 95.25 124 LYS B CA 1
ATOM 3946 C C . LYS B 1 124 ? 30.469 24.891 1.174 1 95.25 124 LYS B C 1
ATOM 3948 O O . LYS B 1 124 ? 30.172 24.109 0.265 1 95.25 124 LYS B O 1
ATOM 3953 N N . PHE B 1 125 ? 31.484 25.656 1.148 1 94.62 125 PHE B N 1
ATOM 3954 C CA . PHE B 1 125 ? 32.375 25.688 0.006 1 94.62 125 PHE B CA 1
ATOM 3955 C C . PHE B 1 125 ? 33.438 24.594 0.11 1 94.62 125 PHE B C 1
ATOM 3957 O O . PHE B 1 125 ? 34.062 24.438 1.15 1 94.62 125 PHE B O 1
ATOM 3964 N N . ARG B 1 126 ? 33.406 23.812 -1.013 1 92.62 126 ARG B N 1
ATOM 3965 C CA . ARG B 1 126 ? 34.5 22.844 -1.202 1 92.62 126 ARG B CA 1
ATOM 3966 C C . ARG B 1 126 ? 35.188 23.047 -2.543 1 92.62 126 ARG B C 1
ATOM 3968 O O . ARG B 1 126 ? 34.531 23.359 -3.545 1 92.62 126 ARG B O 1
ATOM 3975 N N . TRP B 1 127 ? 36.469 23.188 -2.648 1 92.06 127 TRP B N 1
ATOM 3976 C CA . TRP B 1 127 ? 37.344 23.562 -3.764 1 92.06 127 TRP B CA 1
ATOM 3977 C C . TRP B 1 127 ? 36.625 23.344 -5.098 1 92.06 127 TRP B C 1
ATOM 3979 O O . TRP B 1 127 ? 36.344 24.297 -5.828 1 92.06 127 TRP B O 1
ATOM 3989 N N . PHE B 1 128 ? 36.031 22.172 -5.402 1 95.38 128 PHE B N 1
ATOM 3990 C CA . PHE B 1 128 ? 35.469 21.875 -6.715 1 95.38 128 PHE B CA 1
ATOM 3991 C C . PHE B 1 128 ? 33.969 22.078 -6.711 1 95.38 128 PHE B C 1
ATOM 3993 O O . PHE B 1 128 ? 33.344 22.266 -7.766 1 95.38 128 PHE B O 1
ATOM 4000 N N . TYR B 1 129 ? 33.406 22.016 -5.469 1 96.44 129 TYR B N 1
ATOM 4001 C CA . TYR B 1 129 ? 31.953 22.125 -5.395 1 96.44 129 TYR B CA 1
ATOM 4002 C C . TYR B 1 129 ? 31.531 22.969 -4.195 1 96.44 129 TYR B C 1
ATOM 4004 O O . TYR B 1 129 ? 32.25 23.047 -3.193 1 96.44 129 TYR B O 1
ATOM 4012 N N . THR B 1 130 ? 30.406 23.703 -4.32 1 96.69 130 THR B N 1
ATOM 4013 C CA . THR B 1 130 ? 29.719 24.328 -3.197 1 96.69 130 THR B CA 1
ATOM 4014 C C . THR B 1 130 ? 28.453 23.531 -2.846 1 96.69 130 THR B C 1
ATOM 4016 O O . THR B 1 130 ? 27.609 23.266 -3.713 1 96.69 130 THR B O 1
ATOM 4019 N N . TYR B 1 131 ? 28.391 23.172 -1.604 1 97.31 131 TYR B N 1
ATOM 4020 C CA . TYR B 1 131 ? 27.297 22.328 -1.15 1 97.31 131 TYR B CA 1
ATOM 4021 C C . TYR B 1 131 ? 26.266 23.156 -0.386 1 97.31 131 TYR B C 1
ATOM 4023 O O . TYR B 1 131 ? 26.625 24.078 0.348 1 97.31 131 TYR B O 1
ATOM 4031 N N . TYR B 1 132 ? 25.047 22.875 -0.598 1 97.12 132 TYR B N 1
ATOM 4032 C CA . TYR B 1 132 ? 23.922 23.469 0.123 1 97.12 132 TYR B CA 1
ATOM 4033 C C . TYR B 1 132 ? 23.109 22.391 0.844 1 97.12 132 TYR B C 1
ATOM 4035 O O . TYR B 1 132 ? 22.672 21.422 0.228 1 97.12 132 TYR B O 1
ATOM 4043 N N . SER B 1 133 ? 22.953 22.516 2.121 1 97.31 133 SER B N 1
ATOM 4044 C CA . SER B 1 133 ? 22.172 21.578 2.928 1 97.31 133 SER B CA 1
ATOM 4045 C C . SER B 1 133 ? 20.969 22.281 3.572 1 97.31 133 SER B C 1
ATOM 4047 O O . SER B 1 133 ? 21.141 23.203 4.375 1 97.31 133 SER B O 1
ATOM 4049 N N . TYR B 1 134 ? 19.812 21.844 3.189 1 97.25 134 TYR B N 1
ATOM 4050 C CA . TYR B 1 134 ? 18.578 22.391 3.736 1 97.25 134 TYR B CA 1
ATOM 4051 C C . TYR B 1 134 ? 17.891 21.375 4.645 1 97.25 134 TYR B C 1
ATOM 4053 O O . TYR B 1 134 ? 17.812 20.203 4.316 1 97.25 134 TYR B O 1
ATOM 4061 N N . LYS B 1 135 ? 17.422 21.875 5.793 1 97 135 LYS B N 1
ATOM 4062 C CA . LYS B 1 135 ? 16.641 21.062 6.727 1 97 135 LYS B CA 1
ATOM 4063 C C . LYS B 1 135 ? 15.469 21.844 7.305 1 97 135 LYS B C 1
ATOM 4065 O O . LYS B 1 135 ? 15.617 23 7.676 1 97 135 LYS B O 1
ATOM 4070 N N . ALA B 1 136 ? 14.359 21.281 7.246 1 97.38 136 ALA B N 1
ATOM 4071 C CA . ALA B 1 136 ? 13.164 21.812 7.902 1 97.38 136 ALA B CA 1
ATOM 4072 C C . ALA B 1 136 ? 12.516 20.766 8.797 1 97.38 136 ALA B C 1
ATOM 4074 O O . ALA B 1 136 ? 12.266 19.641 8.359 1 97.38 136 ALA B O 1
ATOM 4075 N N . ILE B 1 137 ? 12.211 21.141 10.023 1 97.44 137 ILE B N 1
ATOM 4076 C CA . ILE B 1 137 ? 11.617 20.203 10.969 1 97.44 137 ILE B CA 1
ATOM 4077 C C . ILE B 1 137 ? 10.227 20.688 11.375 1 97.44 137 ILE B C 1
ATOM 4079 O O . ILE B 1 137 ? 10.086 21.781 11.938 1 97.44 137 ILE B O 1
ATOM 4083 N N . TYR B 1 138 ? 9.25 19.969 10.992 1 97.06 138 TYR B N 1
ATOM 4084 C CA . TYR B 1 138 ? 7.906 20.156 11.516 1 97.06 138 TYR B CA 1
ATOM 4085 C C . TYR B 1 138 ? 7.711 19.375 12.812 1 97.06 138 TYR B C 1
ATOM 4087 O O . TYR B 1 138 ? 7.918 18.156 12.844 1 97.06 138 TYR B O 1
ATOM 4095 N N . SER B 1 139 ? 7.25 20.047 13.758 1 94.94 139 SER B N 1
ATOM 4096 C CA . SER B 1 139 ? 7.16 19.422 15.078 1 94.94 139 SER B CA 1
ATOM 4097 C C . SER B 1 139 ? 6 18.438 15.148 1 94.94 139 SER B C 1
ATOM 4099 O O . SER B 1 139 ? 4.953 18.656 14.531 1 94.94 139 SER B O 1
ATOM 4101 N N . GLU B 1 140 ? 6.199 17.469 15.93 1 94.38 140 GLU B N 1
ATOM 4102 C CA . GLU B 1 140 ? 5.137 16.516 16.25 1 94.38 140 GLU B CA 1
ATOM 4103 C C . GLU B 1 140 ? 3.936 17.234 16.875 1 94.38 140 GLU B C 1
ATOM 4105 O O . GLU B 1 140 ? 4.086 18.266 17.516 1 94.38 140 GLU B O 1
ATOM 4110 N N . LEU B 1 141 ? 2.77 16.656 16.641 1 91.44 141 LEU B N 1
ATOM 4111 C CA . LEU B 1 141 ? 1.581 17.219 17.266 1 91.44 141 LEU B CA 1
ATOM 4112 C C . LEU B 1 141 ? 1.688 17.172 18.781 1 91.44 141 LEU B C 1
ATOM 4114 O O . LEU B 1 141 ? 1.953 16.109 19.359 1 91.44 141 LEU B O 1
ATOM 4118 N N . PRO B 1 142 ? 1.505 18.328 19.391 1 85.81 142 PRO B N 1
ATOM 4119 C CA . PRO B 1 142 ? 1.641 18.344 20.844 1 85.81 142 PRO B CA 1
ATOM 4120 C C . PRO B 1 142 ? 0.529 17.578 21.547 1 85.81 142 PRO B C 1
ATOM 4122 O O . PRO B 1 142 ? 0.758 17 22.609 1 85.81 142 PRO B O 1
ATOM 4125 N N . ASP B 1 143 ? -0.625 17.641 21.031 1 83.38 143 ASP B N 1
ATOM 4126 C CA . ASP B 1 143 ? -1.773 16.906 21.562 1 83.38 143 ASP B CA 1
ATOM 4127 C C . ASP B 1 143 ? -2.322 15.914 20.547 1 83.38 143 ASP B C 1
ATOM 4129 O O . ASP B 1 143 ? -2.893 16.312 19.531 1 83.38 143 ASP B O 1
ATOM 4133 N N . LYS B 1 144 ? -2.213 14.641 20.859 1 83.69 144 LYS B N 1
ATOM 4134 C CA . LYS B 1 144 ? -2.637 13.594 19.938 1 83.69 144 LYS B CA 1
ATOM 4135 C C . LYS B 1 144 ? -3.957 12.969 20.375 1 83.69 144 LYS B C 1
ATOM 4137 O O . LYS B 1 144 ? -4.371 11.938 19.844 1 83.69 144 LYS B O 1
ATOM 4142 N N . GLY B 1 145 ? -4.539 13.641 21.328 1 81.81 145 GLY B N 1
ATOM 4143 C CA . GLY B 1 145 ? -5.789 13.109 21.844 1 81.81 145 GLY B CA 1
ATOM 4144 C C . GLY B 1 145 ? -5.629 12.383 23.156 1 81.81 145 GLY B C 1
ATOM 4145 O O . GLY B 1 145 ? -4.508 12.195 23.641 1 81.81 145 GLY B O 1
ATOM 4146 N N . PRO B 1 146 ? -6.77 11.984 23.656 1 89.19 146 PRO B N 1
ATOM 4147 C CA . PRO B 1 146 ? -6.758 11.391 25 1 89.19 146 PRO B CA 1
ATOM 4148 C C . PRO B 1 146 ? -6.312 9.93 25 1 89.19 146 PRO B C 1
ATOM 4150 O O . PRO B 1 146 ? -5.922 9.398 26.031 1 89.19 146 PRO B O 1
ATOM 4153 N N . VAL B 1 147 ? -6.371 9.32 23.922 1 92.19 147 VAL B N 1
ATOM 4154 C CA . VAL B 1 147 ? -6.012 7.906 23.844 1 92.19 147 VAL B CA 1
ATOM 4155 C C . VAL B 1 147 ? -4.645 7.758 23.188 1 92.19 147 VAL B C 1
ATOM 4157 O O . VAL B 1 147 ? -4.441 8.203 22.047 1 92.19 147 VAL B O 1
ATOM 4160 N N . PRO B 1 148 ? -3.744 7.16 23.844 1 93.5 148 PRO B N 1
ATOM 4161 C CA . PRO B 1 148 ? -2.412 6.988 23.266 1 93.5 148 PRO B CA 1
ATOM 4162 C C . PRO B 1 148 ? -2.418 6.086 22.031 1 93.5 148 PRO B C 1
ATOM 4164 O O . PRO B 1 148 ? -3.131 5.078 22.016 1 93.5 148 PRO B O 1
ATOM 4167 N N . LEU B 1 149 ? -1.57 6.41 21.078 1 93.19 149 LEU B N 1
ATOM 4168 C CA . LEU B 1 149 ? -1.491 5.668 19.812 1 93.19 149 LEU B CA 1
ATOM 4169 C C . LEU B 1 149 ? -0.943 4.266 20.047 1 93.19 149 LEU B C 1
ATOM 4171 O O . LEU B 1 149 ? -1.313 3.324 19.344 1 93.19 149 LEU B O 1
ATOM 4175 N N . ASP B 1 150 ? -0.11 4.094 21.094 1 93.06 150 ASP B N 1
ATOM 4176 C CA . ASP B 1 150 ? 0.597 2.838 21.312 1 93.06 150 ASP B CA 1
ATOM 4177 C C . ASP B 1 150 ? -0.354 1.76 21.828 1 93.06 150 ASP B C 1
ATOM 4179 O O . ASP B 1 150 ? -0.005 0.578 21.859 1 93.06 150 ASP B O 1
ATOM 4183 N N . ARG B 1 151 ? -1.589 2.143 22.188 1 93.88 151 ARG B N 1
ATOM 4184 C CA . ARG B 1 151 ? -2.6 1.173 22.609 1 93.88 151 ARG B CA 1
ATOM 4185 C C . ARG B 1 151 ? -3.154 0.418 21.406 1 93.88 151 ARG B C 1
ATOM 4187 O O . ARG B 1 151 ? -3.695 -0.68 21.547 1 93.88 151 ARG B O 1
ATOM 4194 N N . TYR B 1 152 ? -2.971 1.029 20.266 1 94.62 152 TYR B N 1
ATOM 4195 C CA . TYR B 1 152 ? -3.623 0.451 19.094 1 94.62 152 TYR B CA 1
ATOM 4196 C C . TYR B 1 152 ? -2.6 0.058 18.031 1 94.62 152 TYR B C 1
ATOM 4198 O O . TYR B 1 152 ? -2.844 -0.845 17.234 1 94.62 152 TYR B O 1
ATOM 4206 N N . PHE B 1 153 ? -1.417 0.777 18 1 95 153 PHE B N 1
ATOM 4207 C CA . PHE B 1 153 ? -0.428 0.562 16.953 1 95 153 PHE B CA 1
ATOM 4208 C C . PHE B 1 153 ? 0.888 0.07 17.547 1 95 153 PHE B C 1
ATOM 4210 O O . PHE B 1 153 ? 1.324 0.551 18.594 1 95 153 PHE B O 1
ATOM 4217 N N . SER B 1 154 ? 1.47 -0.886 16.797 1 94.25 154 SER B N 1
ATOM 4218 C CA . SER B 1 154 ? 2.895 -1.109 17.016 1 94.25 154 SER B CA 1
ATOM 4219 C C . SER B 1 154 ? 3.734 0.011 16.422 1 94.25 154 SER B C 1
ATOM 4221 O O . SER B 1 154 ? 3.229 0.819 15.633 1 94.25 154 SER B O 1
ATOM 4223 N N . ASP B 1 155 ? 5.008 0.11 16.797 1 92.62 155 ASP B N 1
ATOM 4224 C CA . ASP B 1 155 ? 5.898 1.127 16.25 1 92.62 155 ASP B CA 1
ATOM 4225 C C . ASP B 1 155 ? 6.012 0.999 14.734 1 92.62 155 ASP B C 1
ATOM 4227 O O . ASP B 1 155 ? 6.012 2.004 14.016 1 92.62 155 ASP B O 1
ATOM 4231 N N . GLU B 1 156 ? 6.039 -0.18 14.281 1 92.12 156 GLU B N 1
ATOM 4232 C CA . GLU B 1 156 ? 6.137 -0.438 12.844 1 92.12 156 GLU B CA 1
ATOM 4233 C C . GLU B 1 156 ? 4.883 0.027 12.117 1 92.12 156 GLU B C 1
ATOM 4235 O O . GLU B 1 156 ? 4.969 0.672 11.07 1 92.12 156 GLU B O 1
ATOM 4240 N N . GLU B 1 157 ? 3.791 -0.323 12.727 1 94.44 157 GLU B N 1
ATOM 4241 C CA . GLU B 1 157 ? 2.523 0.061 12.117 1 94.44 157 GLU B CA 1
ATOM 4242 C C . GLU B 1 157 ? 2.377 1.579 12.055 1 94.44 157 GLU B C 1
ATOM 4244 O O . GLU B 1 157 ? 1.883 2.123 11.07 1 94.44 157 GLU B O 1
ATOM 4249 N N . ARG B 1 158 ? 2.811 2.23 13.094 1 93.88 158 ARG B N 1
ATOM 4250 C CA . ARG B 1 158 ? 2.758 3.688 13.125 1 93.88 158 ARG B CA 1
ATOM 4251 C C . ARG B 1 158 ? 3.617 4.293 12.023 1 93.88 158 ARG B C 1
ATOM 4253 O O . ARG B 1 158 ? 3.182 5.211 11.32 1 93.88 158 ARG B O 1
ATOM 4260 N N . GLN B 1 159 ? 4.758 3.754 11.906 1 92.62 159 GLN B N 1
ATOM 4261 C CA . GLN B 1 159 ? 5.664 4.238 10.867 1 92.62 159 GLN B CA 1
ATOM 4262 C C . GLN B 1 159 ? 5.074 4.031 9.477 1 92.62 159 GLN B C 1
ATOM 4264 O O . GLN B 1 159 ? 5.066 4.949 8.656 1 92.62 159 GLN B O 1
ATOM 4269 N N . ILE B 1 160 ? 4.52 2.9 9.227 1 93 160 ILE B N 1
ATOM 4270 C CA . ILE B 1 160 ? 3.951 2.555 7.93 1 93 160 ILE B CA 1
ATOM 4271 C C . ILE B 1 160 ? 2.756 3.457 7.629 1 93 160 ILE B C 1
ATOM 4273 O O . ILE B 1 160 ? 2.658 4.027 6.539 1 93 160 ILE B O 1
ATOM 4277 N N . TRP B 1 161 ? 1.966 3.621 8.602 1 95.06 161 TRP B N 1
ATOM 4278 C CA . TRP B 1 161 ? 0.681 4.277 8.375 1 95.06 161 TRP B CA 1
ATOM 4279 C C . TRP B 1 161 ? 0.856 5.785 8.227 1 95.06 161 TRP B C 1
ATOM 4281 O O . TRP B 1 161 ? 0.28 6.398 7.328 1 95.06 161 TRP B O 1
ATOM 4291 N N . PHE B 1 162 ? 1.71 6.398 9.031 1 94.38 162 PHE B N 1
ATOM 4292 C CA . PHE B 1 162 ? 1.736 7.855 9.109 1 94.38 162 PHE B CA 1
ATOM 4293 C C . PHE B 1 162 ? 2.898 8.422 8.305 1 94.38 162 PHE B C 1
ATOM 4295 O O . PHE B 1 162 ? 2.814 9.531 7.781 1 94.38 162 PHE B O 1
ATOM 4302 N N . ARG B 1 163 ? 3.961 7.695 8.219 1 90.31 163 ARG B N 1
ATOM 4303 C CA . ARG B 1 163 ? 5.16 8.227 7.578 1 90.31 163 ARG B CA 1
ATOM 4304 C C . ARG B 1 163 ? 5.473 7.469 6.293 1 90.31 163 ARG B C 1
ATOM 4306 O O . ARG B 1 163 ? 5.965 8.047 5.324 1 90.31 163 ARG B O 1
ATOM 4313 N N . GLY B 1 164 ? 5.172 6.273 6.273 1 88.38 164 GLY B N 1
ATOM 4314 C CA . GLY B 1 164 ? 5.562 5.422 5.16 1 88.38 164 GLY B CA 1
ATOM 4315 C C . GLY B 1 164 ? 6.848 4.656 5.418 1 88.38 164 GLY B C 1
ATOM 4316 O O . GLY B 1 164 ? 7.688 5.09 6.207 1 88.38 164 GLY B O 1
ATOM 4317 N N . ASP B 1 165 ? 6.898 3.502 4.898 1 83.88 165 ASP B N 1
ATOM 4318 C CA . ASP B 1 165 ? 8.086 2.658 4.93 1 83.88 165 ASP B CA 1
ATOM 4319 C C . ASP B 1 165 ? 8.289 1.934 3.602 1 83.88 165 ASP B C 1
ATOM 4321 O O . ASP B 1 165 ? 7.574 0.973 3.299 1 83.88 165 ASP B O 1
ATOM 4325 N N . GLU B 1 166 ? 9.273 2.336 2.906 1 74.94 166 GLU B N 1
ATOM 4326 C CA . GLU B 1 166 ? 9.5 1.811 1.563 1 74.94 166 GLU B CA 1
ATOM 4327 C C . GLU B 1 166 ? 9.922 0.345 1.607 1 74.94 166 GLU B C 1
ATOM 4329 O O . GLU B 1 166 ? 9.656 -0.41 0.668 1 74.94 166 GLU B O 1
ATOM 4334 N N . ASN B 1 167 ? 10.508 -0.064 2.637 1 76.81 167 ASN B N 1
ATOM 4335 C CA . ASN B 1 167 ? 11.086 -1.402 2.688 1 76.81 167 ASN B CA 1
ATOM 4336 C C . ASN B 1 167 ? 10.125 -2.404 3.322 1 76.81 167 ASN B C 1
ATOM 4338 O O . ASN B 1 167 ? 10.328 -3.615 3.221 1 76.81 167 ASN B O 1
ATOM 4342 N N . ALA B 1 168 ? 9.094 -1.845 3.926 1 75.19 168 ALA B N 1
ATOM 4343 C CA . ALA B 1 168 ? 8.219 -2.717 4.703 1 75.19 168 ALA B CA 1
ATOM 4344 C C . ALA B 1 168 ? 7.453 -3.678 3.799 1 75.19 168 ALA B C 1
ATOM 4346 O O . ALA B 1 168 ? 7.051 -4.762 4.234 1 75.19 168 ALA B O 1
ATOM 4347 N N . PHE B 1 169 ? 7.398 -3.348 2.51 1 76.5 169 PHE B N 1
ATOM 4348 C CA . PHE B 1 169 ? 6.523 -4.176 1.688 1 76.5 169 PHE B CA 1
ATOM 4349 C C . PHE B 1 169 ? 7.238 -4.625 0.42 1 76.5 169 PHE B C 1
ATOM 4351 O O . PHE B 1 169 ? 6.605 -4.84 -0.616 1 76.5 169 PHE B O 1
ATOM 4358 N N . ALA B 1 170 ? 8.477 -4.691 0.599 1 75.31 170 ALA B N 1
ATOM 4359 C CA . ALA B 1 170 ? 9.258 -5.172 -0.535 1 75.31 170 ALA B CA 1
ATOM 4360 C C . ALA B 1 170 ? 8.781 -6.551 -0.986 1 75.31 170 ALA B C 1
ATOM 4362 O O . ALA B 1 170 ? 8.602 -7.453 -0.164 1 75.31 170 ALA B O 1
ATOM 4363 N N . GLY B 1 171 ? 8.453 -6.691 -2.324 1 76.12 171 GLY B N 1
ATOM 4364 C CA . GLY B 1 171 ? 8.086 -7.977 -2.898 1 76.12 171 GLY B CA 1
ATOM 4365 C C . GLY B 1 171 ? 6.594 -8.242 -2.838 1 76.12 171 GLY B C 1
ATOM 4366 O O . GLY B 1 171 ? 6.105 -9.203 -3.439 1 76.12 171 GLY B O 1
ATOM 4367 N N . TRP B 1 172 ? 5.859 -7.387 -2.08 1 85.19 172 TRP B N 1
ATOM 4368 C CA . TRP B 1 172 ? 4.418 -7.582 -1.968 1 85.19 172 TRP B CA 1
ATOM 4369 C C . TRP B 1 172 ? 3.697 -7.031 -3.193 1 85.19 172 TRP B C 1
ATOM 4371 O O . TRP B 1 172 ? 4.145 -6.055 -3.799 1 85.19 172 TRP B O 1
ATOM 4381 N N . ASN B 1 173 ? 2.682 -7.688 -3.564 1 89.69 173 ASN B N 1
ATOM 4382 C CA . ASN B 1 173 ? 1.841 -7.086 -4.594 1 89.69 173 ASN B CA 1
ATOM 4383 C C . ASN B 1 173 ? 0.744 -6.219 -3.982 1 89.69 173 ASN B C 1
ATOM 4385 O O . ASN B 1 173 ? 0.681 -6.055 -2.762 1 89.69 173 ASN B O 1
ATOM 4389 N N . GLY B 1 174 ? -0.068 -5.594 -4.797 1 91.44 174 GLY B N 1
ATOM 4390 C CA . GLY B 1 174 ? -1.084 -4.66 -4.344 1 91.44 174 GLY B CA 1
ATOM 4391 C C . GLY B 1 174 ? -2.129 -5.301 -3.451 1 91.44 174 GLY B C 1
ATOM 4392 O O . GLY B 1 174 ? -2.637 -4.668 -2.521 1 91.44 174 GLY B O 1
ATOM 4393 N N . ILE B 1 175 ? -2.447 -6.547 -3.691 1 91.12 175 ILE B N 1
ATOM 4394 C CA . ILE B 1 175 ? -3.461 -7.258 -2.92 1 91.12 175 ILE B CA 1
ATOM 4395 C C . ILE B 1 175 ? -2.969 -7.465 -1.489 1 91.12 175 ILE B C 1
ATOM 4397 O O . ILE B 1 175 ? -3.688 -7.172 -0.531 1 91.12 175 ILE B O 1
ATOM 4401 N N . GLU B 1 176 ? -1.808 -7.969 -1.39 1 88.75 176 GLU B N 1
ATOM 4402 C CA . GLU B 1 176 ? -1.206 -8.219 -0.084 1 88.75 176 GLU B CA 1
ATOM 4403 C C . GLU B 1 176 ? -1.035 -6.926 0.705 1 88.75 176 GLU B C 1
ATOM 4405 O O . GLU B 1 176 ? -1.343 -6.875 1.896 1 88.75 176 GLU B O 1
ATOM 4410 N N . LEU B 1 177 ? -0.571 -5.965 0.013 1 90.56 177 LEU B N 1
ATOM 4411 C CA . LEU B 1 177 ? -0.383 -4.656 0.633 1 90.56 177 LEU B CA 1
ATOM 4412 C C . LEU B 1 177 ? -1.713 -4.09 1.118 1 90.56 177 LEU B C 1
ATOM 4414 O O . LEU B 1 177 ? -1.805 -3.582 2.238 1 90.56 177 LEU B O 1
ATOM 4418 N N . ASN B 1 178 ? -2.666 -4.133 0.279 1 91.56 178 ASN B N 1
ATOM 4419 C CA . ASN B 1 178 ? -3.99 -3.623 0.62 1 91.56 178 ASN B CA 1
ATOM 4420 C C . ASN B 1 178 ? -4.555 -4.312 1.858 1 91.56 178 ASN B C 1
ATOM 4422 O O . ASN B 1 178 ? -5.141 -3.66 2.727 1 91.56 178 ASN B O 1
ATOM 4426 N N . ASN B 1 179 ? -4.379 -5.613 1.917 1 88.12 179 ASN B N 1
ATOM 4427 C CA . ASN B 1 179 ? -4.855 -6.367 3.072 1 88.12 179 ASN B CA 1
ATOM 4428 C C . ASN B 1 179 ? -4.184 -5.906 4.359 1 88.12 179 ASN B C 1
ATOM 4430 O O . ASN B 1 179 ? -4.848 -5.715 5.379 1 88.12 179 ASN B O 1
ATOM 4434 N N . ARG B 1 180 ? -2.943 -5.777 4.281 1 89.25 180 ARG B N 1
ATOM 4435 C CA . ARG B 1 180 ? -2.197 -5.332 5.453 1 89.25 180 ARG B CA 1
ATOM 4436 C C . ARG B 1 180 ? -2.613 -3.924 5.863 1 89.25 180 ARG B C 1
ATOM 4438 O O . ARG B 1 180 ? -2.789 -3.643 7.051 1 89.25 180 ARG B O 1
ATOM 4445 N N . LEU B 1 181 ? -2.707 -3.09 4.926 1 92.75 181 LEU B N 1
ATOM 4446 C CA . LEU B 1 181 ? -3.064 -1.704 5.207 1 92.75 181 LEU B CA 1
ATOM 4447 C C . LEU B 1 181 ? -4.496 -1.606 5.723 1 92.75 181 LEU B C 1
ATOM 4449 O O . LEU B 1 181 ? -4.805 -0.749 6.555 1 92.75 181 LEU B O 1
ATOM 4453 N N . ASP B 1 182 ? -5.348 -2.471 5.25 1 89.12 182 ASP B N 1
ATOM 4454 C CA . ASP B 1 182 ? -6.715 -2.523 5.766 1 89.12 182 ASP B CA 1
ATOM 4455 C C . ASP B 1 182 ? -6.727 -2.824 7.262 1 89.12 182 ASP B C 1
ATOM 4457 O O . ASP B 1 182 ? -7.512 -2.24 8.016 1 89.12 182 ASP B O 1
ATOM 4461 N N . ASP B 1 183 ? -5.871 -3.75 7.574 1 89.88 183 ASP B N 1
ATOM 4462 C CA . ASP B 1 183 ? -5.75 -4.086 8.992 1 89.88 183 ASP B CA 1
ATOM 4463 C C . ASP B 1 183 ? -5.32 -2.869 9.805 1 89.88 183 ASP B C 1
ATOM 4465 O O . ASP B 1 183 ? -5.871 -2.605 10.875 1 89.88 183 ASP B O 1
ATOM 4469 N N . ILE B 1 184 ? -4.375 -2.186 9.336 1 93.69 184 ILE B N 1
ATOM 4470 C CA . ILE B 1 184 ? -3.865 -1.011 10.031 1 93.69 184 ILE B CA 1
ATOM 4471 C C . ILE B 1 184 ? -4.926 0.087 10.039 1 93.69 184 ILE B C 1
ATOM 4473 O O . ILE B 1 184 ? -5.105 0.782 11.039 1 93.69 184 ILE B O 1
ATOM 4477 N N . GLU B 1 185 ? -5.59 0.25 8.938 1 92.56 185 GLU B N 1
ATOM 4478 C CA . GLU B 1 185 ? -6.66 1.238 8.844 1 92.56 185 GLU B CA 1
ATOM 4479 C C . GLU B 1 185 ? -7.734 0.988 9.898 1 92.56 185 GLU B C 1
ATOM 4481 O O . GLU B 1 185 ? -8.234 1.929 10.523 1 92.56 185 GLU B O 1
ATOM 4486 N N . ASN B 1 186 ? -8.125 -0.269 10.062 1 90.69 186 ASN B N 1
ATOM 4487 C CA . ASN B 1 186 ? -9.109 -0.619 11.078 1 90.69 186 ASN B CA 1
ATOM 4488 C C . ASN B 1 186 ? -8.664 -0.18 12.469 1 90.69 186 ASN B C 1
ATOM 4490 O O . ASN B 1 186 ? -9.461 0.357 13.242 1 90.69 186 ASN B O 1
ATOM 4494 N N . LYS B 1 187 ? -7.449 -0.423 12.75 1 93.31 187 LYS B N 1
ATOM 4495 C CA . LYS B 1 187 ? -6.898 0.011 14.031 1 93.31 187 LYS B CA 1
ATOM 4496 C C . LYS B 1 187 ? -6.941 1.53 14.164 1 93.31 187 LYS B C 1
ATOM 4498 O O . LYS B 1 187 ? -7.223 2.059 15.242 1 93.31 187 LYS B O 1
ATOM 4503 N N . PHE B 1 188 ? -6.648 2.215 13.125 1 92.56 188 PHE B N 1
ATOM 4504 C CA . PHE B 1 188 ? -6.688 3.672 13.094 1 92.56 188 PHE B CA 1
ATOM 4505 C C . PHE B 1 188 ? -8.078 4.184 13.438 1 92.56 188 PHE B C 1
ATOM 4507 O O . PHE B 1 188 ? -8.234 5.078 14.273 1 92.56 188 PHE B O 1
ATOM 4514 N N . TRP B 1 189 ? -8.984 3.582 12.875 1 88.81 189 TRP B N 1
ATOM 4515 C CA . TRP B 1 189 ? -10.359 4.031 13.102 1 88.81 189 TRP B CA 1
ATOM 4516 C C . TRP B 1 189 ? -10.812 3.684 14.516 1 88.81 189 TRP B C 1
ATOM 4518 O O . TRP B 1 189 ? -11.562 4.441 15.133 1 88.81 189 TRP B O 1
ATOM 4528 N N . GLU B 1 190 ? -10.43 2.535 14.945 1 90.06 190 GLU B N 1
ATOM 4529 C CA . GLU B 1 190 ? -10.734 2.199 16.328 1 90.06 190 GLU B CA 1
ATOM 4530 C C . GLU B 1 190 ? -10.156 3.236 17.281 1 90.06 190 GLU B C 1
ATOM 4532 O O . GLU B 1 190 ? -10.844 3.688 18.203 1 90.06 190 GLU B O 1
ATOM 4537 N N . TRP B 1 191 ? -8.938 3.578 17.062 1 91.75 191 TRP B N 1
ATOM 4538 C CA . TRP B 1 191 ? -8.273 4.59 17.875 1 91.75 191 TRP B CA 1
ATOM 4539 C C . TRP B 1 191 ? -8.992 5.93 17.766 1 91.75 191 TRP B C 1
ATOM 4541 O O . TRP B 1 191 ? -9.266 6.574 18.781 1 91.75 191 TRP B O 1
ATOM 4551 N N . TYR B 1 192 ? -9.219 6.355 16.594 1 88 192 TYR B N 1
ATOM 4552 C CA . TYR B 1 192 ? -9.859 7.637 16.344 1 88 192 TYR B CA 1
ATOM 4553 C C . TYR B 1 192 ? -11.219 7.707 17.016 1 88 192 TYR B C 1
ATOM 4555 O O . TYR B 1 192 ? -11.531 8.688 17.703 1 88 192 TYR B O 1
ATOM 4563 N N . ASN B 1 193 ? -11.984 6.691 16.844 1 87.94 193 ASN B N 1
ATOM 4564 C CA . ASN B 1 193 ? -13.32 6.648 17.438 1 87.94 193 ASN B CA 1
ATOM 4565 C C . ASN B 1 193 ? -13.273 6.637 18.953 1 87.94 193 ASN B C 1
ATOM 4567 O O . ASN B 1 193 ? -14.078 7.297 19.609 1 87.94 193 ASN B O 1
ATOM 4571 N N . ARG B 1 194 ? -12.398 5.871 19.438 1 92.38 194 ARG B N 1
ATOM 4572 C CA . ARG B 1 194 ? -12.234 5.852 20.891 1 92.38 194 ARG B CA 1
ATOM 4573 C C . ARG B 1 194 ? -11.844 7.23 21.422 1 92.38 194 ARG B C 1
ATOM 4575 O O . ARG B 1 194 ? -12.352 7.676 22.453 1 92.38 194 ARG B O 1
ATOM 4582 N N . SER B 1 195 ? -10.969 7.844 20.719 1 90.62 195 SER B N 1
ATOM 4583 C CA . SER B 1 195 ? -10.523 9.172 21.109 1 90.62 195 SER B CA 1
ATOM 4584 C C . SER B 1 195 ? -11.672 10.172 21.094 1 90.62 195 SER B C 1
ATOM 4586 O O . SER B 1 195 ? -11.836 10.961 22.031 1 90.62 195 SER B O 1
ATOM 4588 N N . GLN B 1 196 ? -12.445 10.133 20.062 1 88.75 196 GLN B N 1
ATOM 4589 C CA . GLN B 1 196 ? -13.594 11.023 19.969 1 88.75 196 GLN B CA 1
ATOM 4590 C C . GLN B 1 196 ? -14.602 10.75 21.078 1 88.75 196 GLN B C 1
ATOM 4592 O O . GLN B 1 196 ? -15.148 11.688 21.672 1 88.75 196 GLN B O 1
ATOM 4597 N N . TYR B 1 197 ? -14.766 9.523 21.312 1 92.19 197 TYR B N 1
ATOM 4598 C CA . TYR B 1 197 ? -15.648 9.141 22.406 1 92.19 197 TYR B CA 1
ATOM 4599 C C . TYR B 1 197 ? -15.141 9.68 23.734 1 92.19 197 TYR B C 1
ATOM 4601 O O . TYR B 1 197 ? -15.906 10.234 24.516 1 92.19 197 TYR B O 1
ATOM 4609 N N . GLU B 1 198 ? -13.891 9.477 23.984 1 93.75 198 GLU B N 1
ATOM 4610 C CA . GLU B 1 198 ? -13.312 9.898 25.25 1 93.75 198 GLU B CA 1
ATOM 4611 C C . GLU B 1 198 ? -13.445 11.406 25.438 1 93.75 198 GLU B C 1
ATOM 4613 O O . GLU B 1 198 ? -13.695 11.883 26.547 1 93.75 198 GLU B O 1
ATOM 4618 N N . ILE B 1 199 ? -13.242 12.117 24.422 1 92.5 199 ILE B N 1
ATOM 4619 C CA . ILE B 1 199 ? -13.406 13.562 24.484 1 92.5 199 ILE B CA 1
ATOM 4620 C C . ILE B 1 199 ? -14.828 13.906 24.906 1 92.5 199 ILE B C 1
ATOM 4622 O O . ILE B 1 199 ? -15.039 14.641 25.875 1 92.5 199 ILE B O 1
ATOM 4626 N N . SER B 1 200 ? -15.773 13.352 24.219 1 93.62 200 SER B N 1
ATOM 4627 C CA . SER B 1 200 ? -17.172 13.625 24.516 1 93.62 200 SER B CA 1
ATOM 4628 C C . SER B 1 200 ? -17.547 13.164 25.922 1 93.62 200 SER B C 1
ATOM 4630 O O . SER B 1 200 ? -18.25 13.867 26.641 1 93.62 200 SER B O 1
ATOM 4632 N N . PHE B 1 201 ? -17.062 11.977 26.266 1 94.81 201 PHE B N 1
ATOM 4633 C CA . PHE B 1 201 ? -17.344 11.406 27.578 1 94.81 201 PHE B CA 1
ATOM 4634 C C . PHE B 1 201 ? -16.812 12.305 28.688 1 94.81 201 PHE B C 1
ATOM 4636 O O . PHE B 1 201 ? -17.5 12.57 29.672 1 94.81 201 PHE B O 1
ATOM 4643 N N . GLU B 1 202 ? -15.625 12.789 28.531 1 94.19 202 GLU B N 1
ATOM 4644 C CA . GLU B 1 202 ? -15 13.641 29.531 1 94.19 202 GLU B CA 1
ATOM 4645 C C . GLU B 1 202 ? -15.727 14.977 29.656 1 94.19 202 GLU B C 1
ATOM 4647 O O . GLU B 1 202 ? -15.852 15.523 30.75 1 94.19 202 GLU B O 1
ATOM 4652 N N . VAL B 1 203 ? -16.094 15.477 28.5 1 95.19 203 VAL B N 1
ATOM 4653 C CA . VAL B 1 203 ? -16.828 16.734 28.516 1 95.19 203 VAL B CA 1
ATOM 4654 C C . VAL B 1 203 ? -18.156 16.547 29.266 1 95.19 203 VAL B C 1
ATOM 4656 O O . VAL B 1 203 ? -18.516 17.359 30.109 1 95.19 203 VAL B O 1
ATOM 4659 N N . VAL B 1 204 ? -18.859 15.461 28.953 1 95 204 VAL B N 1
ATOM 4660 C CA . VAL B 1 204 ? -20.141 15.156 29.609 1 95 204 VAL B CA 1
ATOM 4661 C C . VAL B 1 204 ? -19.906 14.961 31.109 1 95 204 VAL B C 1
ATOM 4663 O O . VAL B 1 204 ? -20.672 15.469 31.938 1 95 204 VAL B O 1
ATOM 4666 N N . ALA B 1 205 ? -18.906 14.227 31.438 1 94.69 205 ALA B N 1
ATOM 4667 C CA . ALA B 1 205 ? -18.562 14 32.844 1 94.69 205 ALA B CA 1
ATOM 4668 C C . ALA B 1 205 ? -18.266 15.312 33.562 1 94.69 205 ALA B C 1
ATOM 4670 O O . ALA B 1 205 ? -18.672 15.508 34.719 1 94.69 205 ALA B O 1
ATOM 4671 N N . HIS B 1 206 ? -17.531 16.156 32.906 1 94.75 206 HIS B N 1
ATOM 4672 C CA . HIS B 1 206 ? -17.188 17.453 33.469 1 94.75 206 HIS B CA 1
ATOM 4673 C C . HIS B 1 206 ? -18.438 18.266 33.812 1 94.75 206 HIS B C 1
ATOM 4675 O O . HIS B 1 206 ? -18.578 18.766 34.938 1 94.75 206 HIS B O 1
ATOM 4681 N N . PHE B 1 207 ? -19.359 18.375 32.906 1 95.38 207 PHE B N 1
ATOM 4682 C CA . PHE B 1 207 ? -20.547 19.203 33.125 1 95.38 207 PHE B CA 1
ATOM 4683 C C . PHE B 1 207 ? -21.516 18.531 34.094 1 95.38 207 PHE B C 1
ATOM 4685 O O . PHE B 1 207 ? -22.297 19.188 34.75 1 95.38 207 PHE B O 1
ATOM 4692 N N . THR B 1 208 ? -21.438 17.188 34.125 1 94.25 208 THR B N 1
ATOM 4693 C CA . THR B 1 208 ? -22.188 16.453 35.125 1 94.25 208 THR B CA 1
ATOM 4694 C C . THR B 1 208 ? -21.672 16.797 36.531 1 94.25 208 THR B C 1
ATOM 4696 O O . THR B 1 208 ? -22.453 16.969 37.469 1 94.25 208 THR B O 1
ATOM 4699 N N . SER B 1 209 ? -20.438 16.875 36.625 1 93.31 209 SER B N 1
ATOM 4700 C CA . SER B 1 209 ? -19.828 17.188 37.906 1 93.31 209 SER B CA 1
ATOM 4701 C C . SER B 1 209 ? -20.203 18.594 38.375 1 93.31 209 SER B C 1
ATOM 4703 O O . SER B 1 209 ? -20.297 18.859 39.562 1 93.31 209 SER B O 1
ATOM 4705 N N . LEU B 1 210 ? -20.453 19.5 37.469 1 92.69 210 LEU B N 1
ATOM 4706 C CA . LEU B 1 210 ? -20.797 20.875 37.781 1 92.69 210 LEU B CA 1
ATOM 4707 C C . LEU B 1 210 ? -22.203 20.969 38.312 1 92.69 210 LEU B C 1
ATOM 4709 O O . LEU B 1 210 ? -22.562 21.953 38.969 1 92.69 210 LEU B O 1
ATOM 4713 N N . GLN B 1 211 ? -23.031 19.938 38 1 88.62 211 GLN B N 1
ATOM 4714 C CA . GLN B 1 211 ? -24.422 19.953 38.469 1 88.62 211 GLN B CA 1
ATOM 4715 C C . GLN B 1 211 ? -24.516 19.594 39.938 1 88.62 211 GLN B C 1
ATOM 4717 O O . GLN B 1 211 ? -25.562 19.766 40.562 1 88.62 211 GLN B O 1
ATOM 4722 N N . GLY B 1 212 ? -23.547 19.078 40.562 1 82.25 212 GLY B N 1
ATOM 4723 C CA . GLY B 1 212 ? -23.531 18.766 41.969 1 82.25 212 GLY B CA 1
ATOM 4724 C C . GLY B 1 212 ? -23.922 17.328 42.281 1 82.25 212 GLY B C 1
ATOM 4725 O O . GLY B 1 212 ? -23.875 16.891 43.438 1 82.25 212 GLY B O 1
ATOM 4726 N N . ASP B 1 213 ? -24.453 16.672 41.25 1 75.62 213 ASP B N 1
ATOM 4727 C CA . ASP B 1 213 ? -24.844 15.289 41.469 1 75.62 213 ASP B CA 1
ATOM 4728 C C . ASP B 1 213 ? -23.609 14.375 41.531 1 75.62 213 ASP B C 1
ATOM 4730 O O . ASP B 1 213 ? -23 14.094 40.5 1 75.62 213 ASP B O 1
ATOM 4734 N N . THR B 1 214 ? -23.312 13.805 42.625 1 83.75 214 THR B N 1
ATOM 4735 C CA . THR B 1 214 ? -22.109 13 42.844 1 83.75 214 THR B CA 1
ATOM 4736 C C . THR B 1 214 ? -22.375 11.539 42.469 1 83.75 214 THR B C 1
ATOM 4738 O O . THR B 1 214 ? -21.422 10.781 42.219 1 83.75 214 THR B O 1
ATOM 4741 N N . SER B 1 215 ? -23.578 11.188 42.344 1 89.12 215 SER B N 1
ATOM 4742 C CA . SER B 1 215 ? -23.891 9.789 42.094 1 89.12 215 SER B CA 1
ATOM 4743 C C . SER B 1 215 ? -23.531 9.398 40.656 1 89.12 215 SER B C 1
ATOM 4745 O O . SER B 1 215 ? -22.859 8.391 40.438 1 89.12 215 SER B O 1
ATOM 4747 N N . TYR B 1 216 ? -23.922 10.227 39.75 1 91.62 216 TYR B N 1
ATOM 4748 C CA . TYR B 1 216 ? -23.688 9.898 38.344 1 91.62 216 TYR B CA 1
ATOM 4749 C C . TYR B 1 216 ? -22.203 10.016 38 1 91.62 216 TYR B C 1
ATOM 4751 O O . TYR B 1 216 ? -21.672 9.234 37.219 1 91.62 216 TYR B O 1
ATOM 4759 N N . ILE B 1 217 ? -21.531 10.945 38.656 1 91.38 217 ILE B N 1
ATOM 4760 C CA . ILE B 1 217 ? -20.109 11.117 38.375 1 91.38 217 ILE B CA 1
ATOM 4761 C C . ILE B 1 217 ? -19.328 9.891 38.844 1 91.38 217 ILE B C 1
ATOM 4763 O O . ILE B 1 217 ? -18.391 9.445 38.156 1 91.38 217 ILE B O 1
ATOM 4767 N N . ARG B 1 218 ? -19.688 9.359 39.969 1 92.06 218 ARG B N 1
ATOM 4768 C CA . ARG B 1 218 ? -19.062 8.148 40.5 1 92.06 218 ARG B CA 1
ATOM 4769 C C . ARG B 1 218 ? -19.312 6.965 39.562 1 92.06 218 ARG B C 1
ATOM 4771 O O . ARG B 1 218 ? -18.391 6.195 39.25 1 92.06 218 ARG B O 1
ATOM 4778 N N . ARG B 1 219 ? -20.484 6.883 39.094 1 91.75 219 ARG B N 1
ATOM 4779 C CA . ARG B 1 219 ? -20.828 5.793 38.188 1 91.75 219 ARG B CA 1
ATOM 4780 C C . ARG B 1 219 ? -20.078 5.906 36.875 1 91.75 219 ARG B C 1
ATOM 4782 O O . ARG B 1 219 ? -19.609 4.902 36.344 1 91.75 219 ARG B O 1
ATOM 4789 N N . LEU B 1 220 ? -19.969 7.141 36.375 1 94.44 220 LEU B N 1
ATOM 4790 C CA . LEU B 1 220 ? -19.25 7.387 35.125 1 94.44 220 LEU B CA 1
ATOM 4791 C C . LEU B 1 220 ? -17.797 6.988 35.25 1 94.44 220 LEU B C 1
ATOM 4793 O O . LEU B 1 220 ? -17.234 6.371 34.344 1 94.44 220 LEU B O 1
ATOM 4797 N N . GLN B 1 221 ? -17.203 7.273 36.438 1 91.31 221 GLN B N 1
ATOM 4798 C CA . GLN B 1 221 ? -15.781 7.008 36.625 1 91.31 221 GLN B CA 1
ATOM 4799 C C . GLN B 1 221 ? -15.523 5.523 36.875 1 91.31 221 GLN B C 1
ATOM 4801 O O . GLN B 1 221 ? -14.57 4.953 36.344 1 91.31 221 GLN B O 1
ATOM 4806 N N . GLU B 1 222 ? -16.391 4.855 37.562 1 92.19 222 GLU B N 1
ATOM 4807 C CA . GLU B 1 222 ? -16.219 3.457 37.938 1 92.19 222 GLU B CA 1
ATOM 4808 C C . GLU B 1 222 ? -16.516 2.521 36.781 1 92.19 222 GLU B C 1
ATOM 4810 O O . GLU B 1 222 ? -15.93 1.441 36.688 1 92.19 222 GLU B O 1
ATOM 4815 N N . SER B 1 223 ? -17.328 2.941 35.906 1 93.19 223 SER B N 1
ATOM 4816 C CA . SER B 1 223 ? -17.781 2.027 34.844 1 93.19 223 SER B CA 1
ATOM 4817 C C . SER B 1 223 ? -17.391 2.533 33.469 1 93.19 223 SER B C 1
ATOM 4819 O O . SER B 1 223 ? -18.078 2.264 32.469 1 93.19 223 SER B O 1
ATOM 4821 N N . LYS B 1 224 ? -16.375 3.352 33.406 1 94 224 LYS B N 1
ATOM 4822 C CA . LYS B 1 224 ? -16 4.008 32.188 1 94 224 LYS B CA 1
ATOM 4823 C C . LYS B 1 224 ? -15.805 2.99 31.047 1 94 224 LYS B C 1
ATOM 4825 O O . LYS B 1 224 ? -16.391 3.123 29.969 1 94 224 LYS B O 1
ATOM 4830 N N . GLU B 1 225 ? -15.055 1.919 31.328 1 93.5 225 GLU B N 1
ATOM 4831 C CA . GLU B 1 225 ? -14.727 0.931 30.312 1 93.5 225 GLU B CA 1
ATOM 4832 C C . GLU B 1 225 ? -15.945 0.074 29.969 1 93.5 225 GLU B C 1
ATOM 4834 O O . GLU B 1 225 ? -16.125 -0.309 28.812 1 93.5 225 GLU B O 1
ATOM 4839 N N . ASP B 1 226 ? -16.719 -0.191 30.969 1 93.56 226 ASP B N 1
ATOM 4840 C CA . ASP B 1 226 ? -17.938 -0.952 30.734 1 93.56 226 ASP B CA 1
ATOM 4841 C C . ASP B 1 226 ? -18.922 -0.159 29.875 1 93.56 226 ASP B C 1
ATOM 4843 O O . ASP B 1 226 ? -19.594 -0.719 29 1 93.56 226 ASP B O 1
ATOM 4847 N N . ILE B 1 227 ? -19 1.07 30.172 1 93.25 227 ILE B N 1
ATOM 4848 C CA . ILE B 1 227 ? -19.875 1.94 29.406 1 93.25 227 ILE B CA 1
ATOM 4849 C C . ILE B 1 227 ? -19.422 1.979 27.953 1 93.25 227 ILE B C 1
ATOM 4851 O O . ILE B 1 227 ? -20.234 1.864 27.031 1 93.25 227 ILE B O 1
ATOM 4855 N N . TYR B 1 228 ? -18.141 2.135 27.797 1 93 228 TYR B N 1
ATOM 4856 C CA . TYR B 1 228 ? -17.609 2.197 26.438 1 93 228 TYR B CA 1
ATOM 4857 C C . TYR B 1 228 ? -17.891 0.909 25.672 1 93 228 TYR B C 1
ATOM 4859 O O . TYR B 1 228 ? -18.266 0.944 24.5 1 93 228 TYR B O 1
ATOM 4867 N N . SER B 1 229 ? -17.688 -0.253 26.266 1 91.56 229 SER B N 1
ATOM 4868 C CA . SER B 1 229 ? -17.922 -1.543 25.625 1 91.56 229 SER B CA 1
ATOM 4869 C C . SER B 1 229 ? -19.359 -1.658 25.141 1 91.56 229 SER B C 1
ATOM 4871 O O . SER B 1 229 ? -19.625 -2.174 24.047 1 91.56 229 SER B O 1
ATOM 4873 N N . LYS B 1 230 ? -20.266 -1.149 25.906 1 90.06 230 LYS B N 1
ATOM 4874 C CA . LYS B 1 230 ? -21.672 -1.173 25.531 1 90.06 230 LYS B CA 1
ATOM 4875 C C . LYS B 1 230 ? -21.969 -0.156 24.422 1 90.06 230 LYS B C 1
ATOM 4877 O O . LYS B 1 230 ? -22.828 -0.388 23.562 1 90.06 230 LYS B O 1
ATOM 4882 N N . TYR B 1 231 ? -21.234 0.947 24.547 1 90.12 231 TYR B N 1
ATOM 4883 C CA . TYR B 1 231 ? -21.406 2.014 23.562 1 90.12 231 TYR B CA 1
ATOM 4884 C C . TYR B 1 231 ? -21 1.551 22.172 1 90.12 231 TYR B C 1
ATOM 4886 O O . TYR B 1 231 ? -21.734 1.787 21.203 1 90.12 231 TYR B O 1
ATOM 4894 N N . VAL B 1 232 ? -19.875 0.909 22.016 1 86 232 VAL B N 1
ATOM 4895 C CA . VAL B 1 232 ? -19.312 0.5 20.734 1 86 232 VAL B CA 1
ATOM 4896 C C . VAL B 1 232 ? -20.156 -0.61 20.125 1 86 232 VAL B C 1
ATOM 4898 O O . VAL B 1 232 ? -20.281 -0.711 18.891 1 86 232 VAL B O 1
ATOM 4901 N N . SER B 1 233 ? -20.703 -1.449 20.891 1 80.69 233 SER B N 1
ATOM 4902 C CA . SER B 1 233 ? -21.516 -2.564 20.406 1 80.69 233 SER B CA 1
ATOM 4903 C C . SER B 1 233 ? -22.781 -2.072 19.719 1 80.69 233 SER B C 1
ATOM 4905 O O . SER B 1 233 ? -23.359 -2.781 18.891 1 80.69 233 SER B O 1
ATOM 4907 N N . LYS B 1 234 ? -23.141 -0.931 20.047 1 66.5 234 LYS B N 1
ATOM 4908 C CA . LYS B 1 234 ? -24.391 -0.41 19.5 1 66.5 234 LYS B CA 1
ATOM 4909 C C . LYS B 1 234 ? -24.141 0.557 18.344 1 66.5 234 LYS B C 1
ATOM 4911 O O . LYS B 1 234 ? -25.062 0.972 17.656 1 66.5 234 LYS B O 1
ATOM 4916 N N . LYS B 1 235 ? -22.922 0.964 18.156 1 60.03 235 LYS B N 1
ATOM 4917 C CA . LYS B 1 235 ? -22.453 2.234 17.609 1 60.03 235 LYS B CA 1
ATOM 4918 C C . LYS B 1 235 ? -22.719 2.311 16.109 1 60.03 235 LYS B C 1
ATOM 4920 O O . LYS B 1 235 ? -22.031 1.649 15.328 1 60.03 235 LYS B O 1
ATOM 4925 N N . GLU B 1 236 ? -23.953 2.738 15.953 1 53.56 236 GLU B N 1
ATOM 4926 C CA . GLU B 1 236 ? -24.375 3.189 14.633 1 53.56 236 GLU B CA 1
ATOM 4927 C C . GLU B 1 236 ? -23.844 4.594 14.336 1 53.56 236 GLU B C 1
ATOM 4929 O O . GLU B 1 236 ? -23.875 5.047 13.188 1 53.56 236 GLU B O 1
ATOM 4934 N N . LYS B 1 237 ? -23.406 5.461 15.461 1 57.75 237 LYS B N 1
ATOM 4935 C CA . LYS B 1 237 ? -23.391 6.883 15.141 1 57.75 237 LYS B CA 1
ATOM 4936 C C . LYS B 1 237 ? -22.078 7.531 15.57 1 57.75 237 LYS B C 1
ATOM 4938 O O . LYS B 1 237 ? -21.203 6.863 16.125 1 57.75 237 LYS B O 1
ATOM 4943 N N . GLU B 1 238 ? -22 8.852 15.375 1 66.88 238 GLU B N 1
ATOM 4944 C CA . GLU B 1 238 ? -20.906 9.75 15.719 1 66.88 238 GLU B CA 1
ATOM 4945 C C . GLU B 1 238 ? -20.812 9.961 17.234 1 66.88 238 GLU B C 1
ATOM 4947 O O . GLU B 1 238 ? -21.828 9.883 17.938 1 66.88 238 GLU B O 1
ATOM 4952 N N . SER B 1 239 ? -19.609 10.07 17.812 1 83.12 239 SER B N 1
ATOM 4953 C CA . SER B 1 239 ? -19.375 10.18 19.25 1 83.12 239 SER B CA 1
ATOM 4954 C C . SER B 1 239 ? -19.438 11.625 19.703 1 83.12 239 SER B C 1
ATOM 4956 O O . SER B 1 239 ? -18.516 12.109 20.375 1 83.12 239 SER B O 1
ATOM 4958 N N . THR B 1 240 ? -20.594 12.336 19.422 1 89.12 240 THR B N 1
ATOM 4959 C CA . THR B 1 240 ? -20.781 13.688 19.938 1 89.12 240 THR B CA 1
ATOM 4960 C C . THR B 1 240 ? -21.234 13.648 21.406 1 89.12 240 THR B C 1
ATOM 4962 O O . THR B 1 240 ? -21.719 12.625 21.875 1 89.12 240 THR B O 1
ATOM 4965 N N . PRO B 1 241 ? -21.047 14.773 22.078 1 94.44 241 PRO B N 1
ATOM 4966 C CA . PRO B 1 241 ? -21.516 14.805 23.469 1 94.44 241 PRO B CA 1
ATOM 4967 C C . PRO B 1 241 ? -23 14.516 23.594 1 94.44 241 PRO B C 1
ATOM 4969 O O . PRO B 1 241 ? -23.422 13.82 24.531 1 94.44 241 PRO B O 1
ATOM 4972 N N . GLU B 1 242 ? -23.797 15.008 22.688 1 93.81 242 GLU B N 1
ATOM 4973 C CA . GLU B 1 242 ? -25.234 14.766 22.688 1 93.81 242 GLU B CA 1
ATOM 4974 C C . GLU B 1 242 ? -25.531 13.273 22.594 1 93.81 242 GLU B C 1
ATOM 4976 O O . GLU B 1 242 ? -26.391 12.75 23.312 1 93.81 242 GLU B O 1
ATOM 4981 N N . GLU B 1 243 ? -24.859 12.586 21.75 1 92 243 GLU B N 1
ATOM 4982 C CA . GLU B 1 243 ? -25.062 11.148 21.547 1 92 243 GLU B CA 1
ATOM 4983 C C . GLU B 1 243 ? -24.641 10.352 22.781 1 92 243 GLU B C 1
ATOM 4985 O O . GLU B 1 243 ? -25.281 9.352 23.109 1 92 243 GLU B O 1
ATOM 4990 N N . VAL B 1 244 ? -23.578 10.82 23.344 1 93.62 244 VAL B N 1
ATOM 4991 C CA . VAL B 1 244 ? -23.125 10.156 24.562 1 93.62 244 VAL B CA 1
ATOM 4992 C C . VAL B 1 244 ? -24.156 10.328 25.672 1 93.62 244 VAL B C 1
ATOM 4994 O O . VAL B 1 244 ? -24.469 9.383 26.406 1 93.62 244 VAL B O 1
ATOM 4997 N N . CYS B 1 245 ? -24.672 11.508 25.797 1 95.31 245 CYS B N 1
ATOM 4998 C CA . CYS B 1 245 ? -25.734 11.766 26.781 1 95.31 245 CYS B CA 1
ATOM 4999 C C . CYS B 1 245 ? -26.938 10.867 26.531 1 95.31 245 CYS B C 1
ATOM 5001 O O . CYS B 1 245 ? -27.469 10.266 27.469 1 95.31 245 CYS B O 1
ATOM 5003 N N . ASP B 1 246 ? -27.375 10.766 25.281 1 93.25 246 ASP B N 1
ATOM 5004 C CA . ASP B 1 246 ? -28.5 9.922 24.922 1 93.25 246 ASP B CA 1
ATOM 5005 C C . ASP B 1 246 ? -28.234 8.461 25.266 1 93.25 246 ASP B C 1
ATOM 5007 O O . ASP B 1 246 ? -29.109 7.77 25.781 1 93.25 246 ASP B O 1
ATOM 5011 N N . PHE B 1 247 ? -27.078 8.07 25 1 93.38 247 PHE B N 1
ATOM 5012 C CA . PHE B 1 247 ? -26.688 6.691 25.297 1 93.38 247 PHE B CA 1
ATOM 5013 C C . PHE B 1 247 ? -26.75 6.418 26.797 1 93.38 247 PHE B C 1
ATOM 5015 O O . PHE B 1 247 ? -27.266 5.391 27.219 1 93.38 247 PHE B O 1
ATOM 5022 N N . LEU B 1 248 ? -26.172 7.309 27.578 1 94.69 248 LEU B N 1
ATOM 5023 C CA . LEU B 1 248 ? -26.156 7.152 29.031 1 94.69 248 LEU B CA 1
ATOM 5024 C C . LEU B 1 248 ? -27.578 7.148 29.578 1 94.69 248 LEU B C 1
ATOM 5026 O O . LEU B 1 248 ? -27.875 6.395 30.516 1 94.69 248 LEU B O 1
ATOM 5030 N N . ASN B 1 249 ? -28.422 7.984 29.031 1 95.69 249 ASN B N 1
ATOM 5031 C CA . ASN B 1 249 ? -29.828 7.996 29.422 1 95.69 249 ASN B CA 1
ATOM 5032 C C . ASN B 1 249 ? -30.5 6.645 29.172 1 95.69 249 ASN B C 1
ATOM 5034 O O . ASN B 1 249 ? -31.234 6.152 30.016 1 95.69 249 ASN B O 1
ATOM 5038 N N . ASP B 1 250 ? -30.219 6.105 28.031 1 93.62 250 ASP B N 1
ATOM 5039 C CA . ASP B 1 250 ? -30.781 4.801 27.688 1 93.62 250 ASP B CA 1
ATOM 5040 C C . ASP B 1 250 ? -30.203 3.707 28.594 1 93.62 250 ASP B C 1
ATOM 5042 O O . ASP B 1 250 ? -30.938 2.818 29.031 1 93.62 250 ASP B O 1
ATOM 5046 N N . LEU B 1 251 ? -28.906 3.775 28.797 1 92.75 251 LEU B N 1
ATOM 5047 C CA . LEU B 1 251 ? -28.203 2.773 29.594 1 92.75 251 LEU B CA 1
ATOM 5048 C C . LEU B 1 251 ? -28.75 2.723 31.016 1 92.75 251 LEU B C 1
ATOM 5050 O O . LEU B 1 251 ? -28.906 1.642 31.578 1 92.75 251 LEU B O 1
ATOM 5054 N N . TRP B 1 252 ? -29.109 3.891 31.547 1 94.06 252 TRP B N 1
ATOM 5055 C CA . TRP B 1 252 ? -29.5 3.939 32.969 1 94.06 252 TRP B CA 1
ATOM 5056 C C . TRP B 1 252 ? -30.969 4.348 33.094 1 94.06 252 TRP B C 1
ATOM 5058 O O . TRP B 1 252 ? -31.422 4.656 34.188 1 94.06 252 TRP B O 1
ATOM 5068 N N . GLN B 1 253 ? -31.688 4.422 32 1 95.25 253 GLN B N 1
ATOM 5069 C CA . GLN B 1 253 ? -33.125 4.734 31.984 1 95.25 253 GLN B CA 1
ATOM 5070 C C . GLN B 1 253 ? -33.406 6.027 32.75 1 95.25 253 GLN B C 1
ATOM 5072 O O . GLN B 1 253 ? -34.25 6.047 33.656 1 95.25 253 GLN B O 1
ATOM 5077 N N . THR B 1 254 ? -32.719 7.039 32.344 1 95.06 254 THR B N 1
ATOM 5078 C CA . THR B 1 254 ? -32.875 8.352 32.969 1 95.06 254 THR B CA 1
ATOM 5079 C C . THR B 1 254 ? -32.938 9.445 31.906 1 95.06 254 THR B C 1
ATOM 5081 O O . THR B 1 254 ? -32.844 9.172 30.719 1 95.06 254 THR B O 1
ATOM 5084 N N . LYS B 1 255 ? -33.25 10.656 32.25 1 96.12 255 LYS B N 1
ATOM 5085 C CA . LYS B 1 255 ? -33.188 11.828 31.391 1 96.12 255 LYS B CA 1
ATOM 5086 C C . LYS B 1 255 ? -32.188 12.852 31.891 1 96.12 255 LYS B C 1
ATOM 5088 O O . LYS B 1 255 ? -32.125 13.969 31.375 1 96.12 255 LYS B O 1
ATOM 5093 N N . TYR B 1 256 ? -31.453 12.422 32.812 1 95 256 TYR B N 1
ATOM 5094 C CA . TYR B 1 256 ? -30.531 13.305 33.531 1 95 256 TYR B CA 1
ATOM 5095 C C . TYR B 1 256 ? -29.531 13.922 32.562 1 95 256 TYR B C 1
ATOM 5097 O O . TYR B 1 256 ? -29.328 15.141 32.562 1 95 256 TYR B O 1
ATOM 5105 N N . PHE B 1 257 ? -28.953 13.195 31.719 1 96.06 257 PHE B N 1
ATOM 5106 C CA . PHE B 1 257 ? -27.859 13.648 30.859 1 96.06 257 PHE B CA 1
ATOM 5107 C C . PHE B 1 257 ? -28.375 14.531 29.734 1 96.06 257 PHE B C 1
ATOM 5109 O O . PHE B 1 257 ? -27.703 15.477 29.312 1 96.06 257 PHE B O 1
ATOM 5116 N N . SER B 1 258 ? -29.516 14.188 29.203 1 94.94 258 SER B N 1
ATOM 5117 C CA . SER B 1 258 ? -30.109 15.078 28.219 1 94.94 258 SER B CA 1
ATOM 5118 C C . SER B 1 258 ? -30.391 16.453 28.797 1 94.94 258 SER B C 1
ATOM 5120 O O . SER B 1 258 ? -30.234 17.469 28.109 1 94.94 258 SER B O 1
ATOM 5122 N N . ASN B 1 259 ? -30.812 16.453 30.062 1 95.25 259 ASN B N 1
ATOM 5123 C CA . ASN B 1 259 ? -31.062 17.719 30.734 1 95.25 259 ASN B CA 1
ATOM 5124 C C . ASN B 1 259 ? -29.766 18.516 30.938 1 95.25 259 ASN B C 1
ATOM 5126 O O . ASN B 1 259 ? -29.75 19.734 30.766 1 95.25 259 ASN B O 1
ATOM 5130 N N . VAL B 1 260 ? -28.766 17.812 31.375 1 95.25 260 VAL B N 1
ATOM 5131 C CA . VAL B 1 260 ? -27.469 18.453 31.547 1 95.25 260 VAL B CA 1
ATOM 5132 C C . VAL B 1 260 ? -27 19.047 30.219 1 95.25 260 VAL B C 1
ATOM 5134 O O . VAL B 1 260 ? -26.531 20.188 30.188 1 95.25 260 VAL B O 1
ATOM 5137 N N . TYR B 1 261 ? -27.109 18.344 29.109 1 96.62 261 TYR B N 1
ATOM 5138 C CA . TYR B 1 261 ? -26.703 18.797 27.781 1 96.62 261 TYR B CA 1
ATOM 5139 C C . TYR B 1 261 ? -27.5 20.016 27.359 1 96.62 261 TYR B C 1
ATOM 5141 O O . TYR B 1 261 ? -26.922 21.016 26.906 1 96.62 261 TYR B O 1
ATOM 5149 N N . LYS B 1 262 ? -28.812 19.984 27.5 1 95.69 262 LYS B N 1
ATOM 5150 C CA . LYS B 1 262 ? -29.688 21.078 27.062 1 95.69 262 LYS B CA 1
ATOM 5151 C C . LYS B 1 262 ? -29.391 22.359 27.844 1 95.69 262 LYS B C 1
ATOM 5153 O O . LYS B 1 262 ? -29.422 23.453 27.281 1 95.69 262 LYS B O 1
ATOM 5158 N N . ALA B 1 263 ? -29.125 22.188 29.078 1 94.94 263 ALA B N 1
ATOM 5159 C CA . ALA B 1 263 ? -28.859 23.328 29.938 1 94.94 263 ALA B CA 1
ATOM 5160 C C . ALA B 1 263 ? -27.516 23.984 29.594 1 94.94 263 ALA B C 1
ATOM 5162 O O . ALA B 1 263 ? -27.312 25.172 29.844 1 94.94 263 ALA B O 1
ATOM 5163 N N . ASN B 1 264 ? -26.625 23.219 29.031 1 96.19 264 ASN B N 1
ATOM 5164 C CA . ASN B 1 264 ? -25.266 23.703 28.781 1 96.19 264 ASN B CA 1
ATOM 5165 C C . ASN B 1 264 ? -24.844 23.484 27.344 1 96.19 264 ASN B C 1
ATOM 5167 O O . ASN B 1 264 ? -23.656 23.25 27.062 1 96.19 264 ASN B O 1
ATOM 5171 N N . GLU B 1 265 ? -25.703 23.359 26.422 1 95.62 265 GLU B N 1
ATOM 5172 C CA . GLU B 1 265 ? -25.484 22.906 25.047 1 95.62 265 GLU B CA 1
ATOM 5173 C C . GLU B 1 265 ? -24.328 23.672 24.406 1 95.62 265 GLU B C 1
ATOM 5175 O O . GLU B 1 265 ? -23.391 23.078 23.891 1 95.62 265 GLU B O 1
ATOM 5180 N N . LYS B 1 266 ? -24.312 24.938 24.438 1 95 266 LYS B N 1
ATOM 5181 C CA . LYS B 1 266 ? -23.312 25.766 23.781 1 95 266 LYS B CA 1
ATOM 5182 C C . LYS B 1 266 ? -21.922 25.547 24.391 1 95 266 LYS B C 1
ATOM 5184 O O . LYS B 1 266 ? -20.938 25.406 23.672 1 95 266 LYS B O 1
ATOM 5189 N N . ASP B 1 267 ? -21.906 25.5 25.734 1 95.69 267 ASP B N 1
ATOM 5190 C CA . ASP B 1 267 ? -20.641 25.328 26.422 1 95.69 267 ASP B CA 1
ATOM 5191 C C . ASP B 1 267 ? -20.078 23.938 26.219 1 95.69 267 ASP B C 1
ATOM 5193 O O . ASP B 1 267 ? -18.859 23.766 26.047 1 95.69 267 ASP B O 1
ATOM 5197 N N . ILE B 1 268 ? -20.938 22.938 26.234 1 95.56 268 ILE B N 1
ATOM 5198 C CA . ILE B 1 268 ? -20.516 21.562 26.031 1 95.56 268 ILE B CA 1
ATOM 5199 C C . ILE B 1 268 ? -19.953 21.391 24.625 1 95.56 268 ILE B C 1
ATOM 5201 O O . ILE B 1 268 ? -18.859 20.844 24.453 1 95.56 268 ILE B O 1
ATOM 5205 N N . ASP B 1 269 ? -20.672 21.891 23.656 1 93.06 269 ASP B N 1
ATOM 5206 C CA . ASP B 1 269 ? -20.234 21.766 22.266 1 93.06 269 ASP B CA 1
ATOM 5207 C C . ASP B 1 269 ? -18.922 22.516 22.031 1 93.06 269 ASP B C 1
ATOM 5209 O O . ASP B 1 269 ? -18.031 22.031 21.328 1 93.06 269 ASP B O 1
ATOM 5213 N N . LYS B 1 270 ? -18.812 23.656 22.609 1 91.56 270 LYS B N 1
ATOM 5214 C CA . LYS B 1 270 ? -17.594 24.438 22.469 1 91.56 270 LYS B CA 1
ATOM 5215 C C . LYS B 1 270 ? -16.406 23.734 23.109 1 91.56 270 LYS B C 1
ATOM 5217 O O . LYS B 1 270 ? -15.32 23.688 22.516 1 91.56 270 LYS B O 1
ATOM 5222 N N . MET B 1 271 ? -16.625 23.219 24.281 1 93.06 271 MET B N 1
ATOM 5223 C CA . MET B 1 271 ? -15.539 22.531 24.969 1 93.06 271 MET B CA 1
ATOM 5224 C C . MET B 1 271 ? -15.102 21.297 24.172 1 93.06 271 MET B C 1
ATOM 5226 O O . MET B 1 271 ? -13.906 21.016 24.078 1 93.06 271 MET B O 1
ATOM 5230 N N . ALA B 1 272 ? -16.062 20.531 23.672 1 90.94 272 ALA B N 1
ATOM 5231 C CA . ALA B 1 272 ? -15.75 19.375 22.859 1 90.94 272 ALA B CA 1
ATOM 5232 C C . ALA B 1 272 ? -14.992 19.766 21.594 1 90.94 272 ALA B C 1
ATOM 5234 O O . ALA B 1 272 ? -14.031 19.094 21.203 1 90.94 272 ALA B O 1
ATOM 5235 N N . GLU B 1 273 ? -15.422 20.781 20.969 1 85.38 273 GLU B N 1
ATOM 5236 C CA . GLU B 1 273 ? -14.758 21.281 19.766 1 85.38 273 GLU B CA 1
ATOM 5237 C C . GLU B 1 273 ? -13.328 21.719 20.078 1 85.38 273 GLU B C 1
ATOM 5239 O O . GLU B 1 273 ? -12.406 21.422 19.312 1 85.38 273 GLU B O 1
ATOM 5244 N N . ASP B 1 274 ? -13.148 22.375 21.156 1 83.88 274 ASP B N 1
ATOM 5245 C CA . ASP B 1 274 ? -11.828 22.859 21.547 1 83.88 274 ASP B CA 1
ATOM 5246 C C . ASP B 1 274 ? -10.883 21.703 21.844 1 83.88 274 ASP B C 1
ATOM 5248 O O . ASP B 1 274 ? -9.703 21.734 21.469 1 83.88 274 ASP B O 1
ATOM 5252 N N . ARG B 1 275 ? -11.438 20.766 22.391 1 85 275 ARG B N 1
ATOM 5253 C CA . ARG B 1 275 ? -10.625 19.609 22.75 1 85 275 ARG B CA 1
ATOM 5254 C C . ARG B 1 275 ? -10.305 18.766 21.516 1 85 275 ARG B C 1
ATOM 5256 O O . ARG B 1 275 ? -9.297 18.062 21.469 1 85 275 ARG B O 1
ATOM 5263 N N . GLY B 1 276 ? -11.164 18.859 20.562 1 80.44 276 GLY B N 1
ATOM 5264 C CA . GLY B 1 276 ? -10.961 18.094 19.344 1 80.44 276 GLY B CA 1
ATOM 5265 C C . GLY B 1 276 ? -10.383 18.922 18.203 1 80.44 276 GLY B C 1
ATOM 5266 O O . GLY B 1 276 ? -10.445 18.516 17.047 1 80.44 276 GLY B O 1
ATOM 5267 N N . ARG B 1 277 ? -9.891 20.047 18.469 1 77.69 277 ARG B N 1
ATOM 5268 C CA . ARG B 1 277 ? -9.461 20.984 17.438 1 77.69 277 ARG B CA 1
ATOM 5269 C C . ARG B 1 277 ? -8.344 20.406 16.594 1 77.69 277 ARG B C 1
ATOM 5271 O O . ARG B 1 277 ? -8.18 20.766 15.422 1 77.69 277 ARG B O 1
ATOM 5278 N N . ILE B 1 278 ? -7.633 19.484 17.172 1 76.31 278 ILE B N 1
ATOM 5279 C CA . ILE B 1 278 ? -6.52 18.859 16.469 1 76.31 278 ILE B CA 1
ATOM 5280 C C . ILE B 1 278 ? -7.035 18.156 15.211 1 76.31 278 ILE B C 1
ATOM 5282 O O . ILE B 1 278 ? -6.324 18.047 14.211 1 76.31 278 ILE B O 1
ATOM 5286 N N . VAL B 1 279 ? -8.266 17.766 15.219 1 79.06 279 VAL B N 1
ATOM 5287 C CA . VAL B 1 279 ? -8.859 17.047 14.094 1 79.06 279 VAL B CA 1
ATOM 5288 C C . VAL B 1 279 ? -8.945 17.969 12.875 1 79.06 279 VAL B C 1
ATOM 5290 O O . VAL B 1 279 ? -8.852 17.5 11.734 1 79.06 279 VAL B O 1
ATOM 5293 N N . GLU B 1 280 ? -8.992 19.203 13.117 1 81.75 280 GLU B N 1
ATOM 5294 C CA . GLU B 1 280 ? -9.031 20.156 12.016 1 81.75 280 GLU B CA 1
ATOM 5295 C C . GLU B 1 280 ? -7.742 20.125 11.203 1 81.75 280 GLU B C 1
ATOM 5297 O O . GLU B 1 280 ? -7.762 20.344 9.992 1 81.75 280 GLU B O 1
ATOM 5302 N N . LEU B 1 281 ? -6.664 19.859 11.906 1 88.25 281 LEU B N 1
ATOM 5303 C CA . LEU B 1 281 ? -5.363 19.859 11.242 1 88.25 281 LEU B CA 1
ATOM 5304 C C . LEU B 1 281 ? -5.293 18.766 10.188 1 88.25 281 LEU B C 1
ATOM 5306 O O . LEU B 1 281 ? -4.543 18.891 9.211 1 88.25 281 LEU B O 1
ATOM 5310 N N . PHE B 1 282 ? -6.094 17.766 10.352 1 87.44 282 PHE B N 1
ATOM 5311 C CA . PHE B 1 282 ? -6.059 16.641 9.422 1 87.44 282 PHE B CA 1
ATOM 5312 C C . PHE B 1 282 ? -6.707 17.016 8.094 1 87.44 282 PHE B C 1
ATOM 5314 O O . PHE B 1 282 ? -6.543 16.312 7.098 1 87.44 282 PHE B O 1
ATOM 5321 N N . GLY B 1 283 ? -7.359 18.141 8.094 1 87.38 283 GLY B N 1
ATOM 5322 C CA . GLY B 1 283 ? -7.98 18.625 6.871 1 87.38 283 GLY B CA 1
ATOM 5323 C C . GLY B 1 283 ? -7.055 19.484 6.035 1 87.38 283 GLY B C 1
ATOM 5324 O O . GLY B 1 283 ? -7.43 19.953 4.953 1 87.38 283 GLY B O 1
ATOM 5325 N N . TYR B 1 284 ? -5.848 19.688 6.527 1 91.81 284 TYR B N 1
ATOM 5326 C CA . TYR B 1 284 ? -4.914 20.562 5.832 1 91.81 284 TYR B CA 1
ATOM 5327 C C . TYR B 1 284 ? -3.73 19.781 5.285 1 91.81 284 TYR B C 1
ATOM 5329 O O . TYR B 1 284 ? -3.262 18.828 5.918 1 91.81 284 TYR B O 1
ATOM 5337 N N . THR B 1 285 ? -3.32 20.172 4.137 1 93.38 285 THR B N 1
ATOM 5338 C CA . THR B 1 285 ? -2.117 19.594 3.549 1 93.38 285 THR B CA 1
ATOM 5339 C C . THR B 1 285 ? -1.238 20.688 2.943 1 93.38 285 THR B C 1
ATOM 5341 O O . THR B 1 285 ? -1.744 21.641 2.354 1 93.38 285 THR B O 1
ATOM 5344 N N . MET B 1 286 ? 0.029 20.578 3.127 1 94.94 286 MET B N 1
ATOM 5345 C CA . MET B 1 286 ? 0.994 21.5 2.545 1 94.94 286 MET B CA 1
ATOM 5346 C C . MET B 1 286 ? 1.873 20.797 1.517 1 94.94 286 MET B C 1
ATOM 5348 O O . MET B 1 286 ? 2.559 19.828 1.84 1 94.94 286 MET B O 1
ATOM 5352 N N . ARG B 1 287 ? 1.737 21.25 0.31 1 95.38 287 ARG B N 1
ATOM 5353 C CA . ARG B 1 287 ? 2.703 20.859 -0.708 1 95.38 287 ARG B CA 1
ATOM 5354 C C . ARG B 1 287 ? 3.951 21.734 -0.656 1 95.38 287 ARG B C 1
ATOM 5356 O O . ARG B 1 287 ? 3.939 22.859 -1.136 1 95.38 287 ARG B O 1
ATOM 5363 N N . ASN B 1 288 ? 5.016 21.172 -0.148 1 97.12 288 ASN B N 1
ATOM 5364 C CA . ASN B 1 288 ? 6.266 21.906 0.02 1 97.12 288 ASN B CA 1
ATOM 5365 C C . ASN B 1 288 ? 7.227 21.641 -1.137 1 97.12 288 ASN B C 1
ATOM 5367 O O . ASN B 1 288 ? 7.754 20.531 -1.276 1 97.12 288 ASN B O 1
ATOM 5371 N N . GLU B 1 289 ? 7.434 22.672 -1.91 1 97.44 289 GLU B N 1
ATOM 5372 C CA . GLU B 1 289 ? 8.344 22.594 -3.045 1 97.44 289 GLU B CA 1
ATOM 5373 C C . GLU B 1 289 ? 9.617 23.406 -2.785 1 97.44 289 GLU B C 1
ATOM 5375 O O . GLU B 1 289 ? 9.547 24.594 -2.451 1 97.44 289 GLU B O 1
ATOM 5380 N N . LEU B 1 290 ? 10.695 22.766 -2.91 1 98.19 290 LEU B N 1
ATOM 5381 C CA . LEU B 1 290 ? 11.984 23.422 -2.699 1 98.19 290 LEU B CA 1
ATOM 5382 C C . LEU B 1 290 ? 12.852 23.328 -3.953 1 98.19 290 LEU B C 1
ATOM 5384 O O . LEU B 1 290 ? 13.078 22.234 -4.48 1 98.19 290 LEU B O 1
ATOM 5388 N N . ILE B 1 291 ? 13.234 24.469 -4.445 1 98.19 291 ILE B N 1
ATOM 5389 C CA . ILE B 1 291 ? 14.156 24.531 -5.574 1 98.19 291 ILE B CA 1
ATOM 5390 C C . ILE B 1 291 ? 15.555 24.859 -5.082 1 98.19 291 ILE B C 1
ATOM 5392 O O . ILE B 1 291 ? 15.812 25.969 -4.609 1 98.19 291 ILE B O 1
ATOM 5396 N N . MET B 1 292 ? 16.391 23.938 -5.164 1 97.88 292 MET B N 1
ATOM 5397 C CA . MET B 1 292 ? 17.766 24.078 -4.664 1 97.88 292 MET B CA 1
ATOM 5398 C C . MET B 1 292 ? 18.688 24.578 -5.758 1 97.88 292 MET B C 1
ATOM 5400 O O . MET B 1 292 ? 18.422 24.406 -6.945 1 97.88 292 MET B O 1
ATOM 5404 N N . PRO B 1 293 ? 19.75 25.219 -5.25 1 96.88 293 PRO B N 1
ATOM 5405 C CA . PRO B 1 293 ? 20.75 25.578 -6.246 1 96.88 293 PRO B CA 1
ATOM 5406 C C . PRO B 1 293 ? 21.5 24.359 -6.797 1 96.88 293 PRO B C 1
ATOM 5408 O O . PRO B 1 293 ? 21.891 23.469 -6.035 1 96.88 293 PRO B O 1
ATOM 5411 N N . GLY B 1 294 ? 21.625 24.312 -8.102 1 96.62 294 GLY B N 1
ATOM 5412 C CA . GLY B 1 294 ? 22.375 23.234 -8.719 1 96.62 294 GLY B CA 1
ATOM 5413 C C . GLY B 1 294 ? 21.625 21.906 -8.719 1 96.62 294 GLY B C 1
ATOM 5414 O O . GLY B 1 294 ? 20.406 21.875 -8.922 1 96.62 294 GLY B O 1
ATOM 5415 N N . LYS B 1 295 ? 22.438 20.812 -8.625 1 97.44 295 LYS B N 1
ATOM 5416 C CA . LYS B 1 295 ? 21.859 19.469 -8.711 1 97.44 295 LYS B CA 1
ATOM 5417 C C . LYS B 1 295 ? 21.641 18.875 -7.324 1 97.44 295 LYS B C 1
ATOM 5419 O O . LYS B 1 295 ? 22.562 18.875 -6.5 1 97.44 295 LYS B O 1
ATOM 5424 N N . VAL B 1 296 ? 20.453 18.406 -7.133 1 97.69 296 VAL B N 1
ATOM 5425 C CA . VAL B 1 296 ? 20.156 17.734 -5.875 1 97.69 296 VAL B CA 1
ATOM 5426 C C . VAL B 1 296 ? 20.844 16.375 -5.84 1 97.69 296 VAL B C 1
ATOM 5428 O O . VAL B 1 296 ? 20.719 15.586 -6.77 1 97.69 296 VAL B O 1
ATOM 5431 N N . ILE B 1 297 ? 21.531 16.078 -4.809 1 96.62 297 ILE B N 1
ATOM 5432 C CA . ILE B 1 297 ? 22.297 14.844 -4.746 1 96.62 297 ILE B CA 1
ATOM 5433 C C . ILE B 1 297 ? 21.703 13.914 -3.695 1 96.62 297 ILE B C 1
ATOM 5435 O O . ILE B 1 297 ? 21.922 12.703 -3.727 1 96.62 297 ILE B O 1
ATOM 5439 N N . ALA B 1 298 ? 21 14.422 -2.75 1 95.62 298 ALA B N 1
ATOM 5440 C CA . ALA B 1 298 ? 20.344 13.633 -1.711 1 95.62 298 ALA B CA 1
ATOM 5441 C C . ALA B 1 298 ? 19.094 14.336 -1.185 1 95.62 298 ALA B C 1
ATOM 5443 O O . ALA B 1 298 ? 19.094 15.562 -1.024 1 95.62 298 ALA B O 1
ATOM 5444 N N . SER B 1 299 ? 18.078 13.633 -1.02 1 95.06 299 SER B N 1
ATOM 5445 C CA . SER B 1 299 ? 16.844 14.18 -0.45 1 95.06 299 SER B CA 1
ATOM 5446 C C . SER B 1 299 ? 15.93 13.07 0.06 1 95.06 299 SER B C 1
ATOM 5448 O O . SER B 1 299 ? 16.016 11.93 -0.396 1 95.06 299 SER B O 1
ATOM 5450 N N . ASN B 1 300 ? 15.133 13.336 1.072 1 90.25 300 ASN B N 1
ATOM 5451 C CA . ASN B 1 300 ? 14.102 12.406 1.501 1 90.25 300 ASN B CA 1
ATOM 5452 C C . ASN B 1 300 ? 12.719 12.828 1.001 1 90.25 300 ASN B C 1
ATOM 5454 O O . ASN B 1 300 ? 11.703 12.477 1.6 1 90.25 300 ASN B O 1
ATOM 5458 N N . ALA B 1 301 ? 12.742 13.656 -0.074 1 91.56 301 ALA B N 1
ATOM 5459 C CA . ALA B 1 301 ? 11.5 14.164 -0.653 1 91.56 301 ALA B CA 1
ATOM 5460 C C . ALA B 1 301 ? 10.727 13.039 -1.34 1 91.56 301 ALA B C 1
ATOM 5462 O O . ALA B 1 301 ? 11.297 12.016 -1.713 1 91.56 301 ALA B O 1
ATOM 5463 N N . MET B 1 302 ? 9.422 13.281 -1.459 1 84.75 302 MET B N 1
ATOM 5464 C CA . MET B 1 302 ? 8.516 12.359 -2.131 1 84.75 302 MET B CA 1
ATOM 5465 C C . MET B 1 302 ? 8.773 12.336 -3.633 1 84.75 302 MET B C 1
ATOM 5467 O O . MET B 1 302 ? 8.688 11.281 -4.266 1 84.75 302 MET B O 1
ATOM 5471 N N . PHE B 1 303 ? 9.047 13.562 -4.145 1 85.44 303 PHE B N 1
ATOM 5472 C CA . PHE B 1 303 ? 9.266 13.68 -5.582 1 85.44 303 PHE B CA 1
ATOM 5473 C C . PHE B 1 303 ? 10.438 14.617 -5.875 1 85.44 303 PHE B C 1
ATOM 5475 O O . PHE B 1 303 ? 10.688 15.562 -5.125 1 85.44 303 PHE B O 1
ATOM 5482 N N . GLN B 1 304 ? 11.07 14.219 -6.867 1 89.75 304 GLN B N 1
ATOM 5483 C CA . GLN B 1 304 ? 12.07 15.117 -7.43 1 89.75 304 GLN B CA 1
ATOM 5484 C C . GLN B 1 304 ? 11.711 15.508 -8.867 1 89.75 304 GLN B C 1
ATOM 5486 O O . GLN B 1 304 ? 11.391 14.641 -9.68 1 89.75 304 GLN B O 1
ATOM 5491 N N . GLN B 1 305 ? 11.594 16.703 -9.055 1 90.44 305 GLN B N 1
ATOM 5492 C CA . GLN B 1 305 ? 11.305 17.219 -10.383 1 90.44 305 GLN B CA 1
ATOM 5493 C C . GLN B 1 305 ? 12.539 17.859 -11.008 1 90.44 305 GLN B C 1
ATOM 5495 O O . GLN B 1 305 ? 12.969 18.938 -10.578 1 90.44 305 GLN B O 1
ATOM 5500 N N . GLY B 1 306 ? 12.969 17.266 -11.977 1 91.12 306 GLY B N 1
ATOM 5501 C CA . GLY B 1 306 ? 14.203 17.75 -12.562 1 91.12 306 GLY B CA 1
ATOM 5502 C C . GLY B 1 306 ? 15.406 17.562 -11.656 1 91.12 306 GLY B C 1
ATOM 5503 O O . GLY B 1 306 ? 15.445 16.625 -10.852 1 91.12 306 GLY B O 1
ATOM 5504 N N . ASP B 1 307 ? 16.375 18.422 -11.828 1 94 307 ASP B N 1
ATOM 5505 C CA . ASP B 1 307 ? 17.641 18.266 -11.117 1 94 307 ASP B CA 1
ATOM 5506 C C . ASP B 1 307 ? 17.641 19.078 -9.82 1 94 307 ASP B C 1
ATOM 5508 O O . ASP B 1 307 ? 18.469 18.828 -8.93 1 94 307 ASP B O 1
ATOM 5512 N N . SER B 1 308 ? 16.703 19.953 -9.727 1 96.56 308 SER B N 1
ATOM 5513 C CA . SER B 1 308 ? 16.891 20.922 -8.648 1 96.56 308 SER B CA 1
ATOM 5514 C C . SER B 1 308 ? 15.703 20.969 -7.711 1 96.56 308 SER B C 1
ATOM 5516 O O . SER B 1 308 ? 15.797 21.484 -6.594 1 96.56 308 SER B O 1
ATOM 5518 N N . ALA B 1 309 ? 14.562 20.484 -8.156 1 97.12 309 ALA B N 1
ATOM 5519 C CA . ALA B 1 309 ? 13.336 20.688 -7.383 1 97.12 309 ALA B CA 1
ATOM 5520 C C . ALA B 1 309 ? 12.938 19.422 -6.645 1 97.12 309 ALA B C 1
ATOM 5522 O O . ALA B 1 309 ? 13 18.312 -7.203 1 97.12 309 ALA B O 1
ATOM 5523 N N . VAL B 1 310 ? 12.625 19.562 -5.375 1 96.81 310 VAL B N 1
ATOM 5524 C CA . VAL B 1 310 ? 12.141 18.453 -4.559 1 96.81 310 VAL B CA 1
ATOM 5525 C C . VAL B 1 310 ? 10.805 18.828 -3.922 1 96.81 310 VAL B C 1
ATOM 5527 O O . VAL B 1 310 ? 10.57 20 -3.602 1 96.81 310 VAL B O 1
ATOM 5530 N N . ILE B 1 311 ? 9.914 17.891 -3.766 1 95.44 311 ILE B N 1
ATOM 5531 C CA . ILE B 1 311 ? 8.555 18.156 -3.299 1 95.44 311 ILE B CA 1
ATOM 5532 C C . ILE B 1 311 ? 8.219 17.203 -2.148 1 95.44 311 ILE B C 1
ATOM 5534 O O . ILE B 1 311 ? 8.422 16 -2.25 1 95.44 311 ILE B O 1
ATOM 5538 N N . TRP B 1 312 ? 7.738 17.766 -1.027 1 95.12 312 TRP B N 1
ATOM 5539 C CA . TRP B 1 312 ? 7.207 17 0.091 1 95.12 312 TRP B CA 1
ATOM 5540 C C . TRP B 1 312 ? 5.715 17.25 0.266 1 95.12 312 TRP B C 1
ATOM 5542 O O . TRP B 1 312 ? 5.207 18.312 -0.103 1 95.12 312 TRP B O 1
ATOM 5552 N N . LYS B 1 313 ? 5.043 16.266 0.725 1 92.94 313 LYS B N 1
ATOM 5553 C CA . LYS B 1 313 ? 3.701 16.438 1.274 1 92.94 313 LYS B CA 1
ATOM 5554 C C . LYS B 1 313 ? 3.734 16.5 2.799 1 92.94 313 LYS B C 1
ATOM 5556 O O . LYS B 1 313 ? 4.258 15.602 3.453 1 92.94 313 LYS B O 1
ATOM 5561 N N . VAL B 1 314 ? 3.268 17.547 3.348 1 94.62 314 VAL B N 1
ATOM 5562 C CA . VAL B 1 314 ? 3.246 17.719 4.797 1 94.62 314 VAL B CA 1
ATOM 5563 C C . VAL B 1 314 ? 1.802 17.797 5.285 1 94.62 314 VAL B C 1
ATOM 5565 O O . VAL B 1 314 ? 1.035 18.656 4.82 1 94.62 314 VAL B O 1
ATOM 5568 N N . ASP B 1 315 ? 1.474 16.938 6.148 1 92.94 315 ASP B N 1
ATOM 5569 C CA . ASP B 1 315 ? 0.142 16.953 6.746 1 92.94 315 ASP B CA 1
ATOM 5570 C C . ASP B 1 315 ? 0.181 16.469 8.195 1 92.94 315 ASP B C 1
ATOM 5572 O O . ASP B 1 315 ? 1.235 16.062 8.688 1 92.94 315 ASP B O 1
ATOM 5576 N N . ALA B 1 316 ? -0.92 16.625 8.844 1 91.94 316 ALA B N 1
ATOM 5577 C CA . ALA B 1 316 ? -0.977 16.328 10.273 1 91.94 316 ALA B CA 1
ATOM 5578 C C . ALA B 1 316 ? -0.792 14.844 10.547 1 91.94 316 ALA B C 1
ATOM 5580 O O . ALA B 1 316 ? -0.324 14.461 11.617 1 91.94 316 ALA B O 1
ATOM 5581 N N . PHE B 1 317 ? -1.13 14 9.617 1 92.19 317 PHE B N 1
ATOM 5582 C CA . PHE B 1 317 ? -0.949 12.562 9.812 1 92.19 317 PHE B CA 1
ATOM 5583 C C . PHE B 1 317 ? 0.522 12.227 10.016 1 92.19 317 PHE B C 1
ATOM 5585 O O . PHE B 1 317 ? 0.864 11.43 10.898 1 92.19 317 PHE B O 1
ATOM 5592 N N . ARG B 1 318 ? 1.328 12.812 9.25 1 93.62 318 ARG B N 1
ATOM 5593 C CA . ARG B 1 318 ? 2.764 12.562 9.336 1 93.62 318 ARG B CA 1
ATOM 5594 C C . ARG B 1 318 ? 3.328 13.055 10.664 1 93.62 318 ARG B C 1
ATOM 5596 O O . ARG B 1 318 ? 4.355 12.562 11.133 1 93.62 318 ARG B O 1
ATOM 5603 N N . LEU B 1 319 ? 2.65 14.008 11.258 1 94.06 319 LEU B N 1
ATOM 5604 C CA . LEU B 1 319 ? 3.121 14.609 12.5 1 94.06 319 LEU B CA 1
ATOM 5605 C C . LEU B 1 319 ? 2.631 13.812 13.711 1 94.06 319 LEU B C 1
ATOM 5607 O O . LEU B 1 319 ? 3.039 14.086 14.844 1 94.06 319 LEU B O 1
ATOM 5611 N N . LEU B 1 320 ? 1.77 12.852 13.469 1 91.06 320 LEU B N 1
ATOM 5612 C CA . LEU B 1 320 ? 1.323 11.969 14.539 1 91.06 320 LEU B CA 1
ATOM 5613 C C . LEU B 1 320 ? 2.436 11.008 14.945 1 91.06 320 LEU B C 1
ATOM 5615 O O . LEU B 1 320 ? 2.473 10.547 16.094 1 91.06 320 LEU B O 1
ATOM 5619 N N . ALA B 1 321 ? 3.367 10.711 14.047 1 88.75 321 ALA B N 1
ATOM 5620 C CA . ALA B 1 321 ? 4.418 9.727 14.289 1 88.75 321 ALA B CA 1
ATOM 5621 C C . ALA B 1 321 ? 5.676 10.391 14.844 1 88.75 321 ALA B C 1
ATOM 5623 O O . ALA B 1 321 ? 6.656 9.719 15.164 1 88.75 321 ALA B O 1
ATOM 5624 N N . GLY B 1 322 ? 5.715 11.688 14.992 1 90.69 322 GLY B N 1
ATOM 5625 C CA . GLY B 1 322 ? 6.879 12.43 15.461 1 90.69 322 GLY B CA 1
ATOM 5626 C C . GLY B 1 322 ? 7.223 13.617 14.586 1 90.69 322 GLY B C 1
ATOM 5627 O O . GLY B 1 322 ? 6.438 14 13.711 1 90.69 322 GLY B O 1
ATOM 5628 N N . ASP B 1 323 ? 8.359 14.094 14.914 1 95.69 323 ASP B N 1
ATOM 5629 C CA . ASP B 1 323 ? 8.852 15.195 14.086 1 95.69 323 ASP B CA 1
ATOM 5630 C C . ASP B 1 323 ? 9.039 14.758 12.641 1 95.69 323 ASP B C 1
ATOM 5632 O O . ASP B 1 323 ? 9.469 13.633 12.375 1 95.69 323 ASP B O 1
ATOM 5636 N N . TYR B 1 324 ? 8.711 15.625 11.781 1 95.5 324 TYR B N 1
ATOM 5637 C CA . TYR B 1 324 ? 8.891 15.359 10.359 1 95.5 324 TYR B CA 1
ATOM 5638 C C . TYR B 1 324 ? 9.984 16.25 9.766 1 95.5 324 TYR B C 1
ATOM 5640 O O . TYR B 1 324 ? 9.82 17.469 9.688 1 95.5 324 TYR B O 1
ATOM 5648 N N . GLU B 1 325 ? 11.023 15.609 9.344 1 96.25 325 GLU B N 1
ATOM 5649 C CA . GLU B 1 325 ? 12.188 16.328 8.836 1 96.25 325 GLU B CA 1
ATOM 5650 C C . GLU B 1 325 ? 12.227 16.312 7.312 1 96.25 325 GLU B C 1
ATOM 5652 O O . GLU B 1 325 ? 12.148 15.242 6.699 1 96.25 325 GLU B O 1
ATOM 5657 N N . LEU B 1 326 ? 12.258 17.453 6.75 1 96.81 326 LEU B N 1
ATOM 5658 C CA . LEU B 1 326 ? 12.539 17.609 5.328 1 96.81 326 LEU B CA 1
ATOM 5659 C C . LEU B 1 326 ? 14.016 17.922 5.102 1 96.81 326 LEU B C 1
ATOM 5661 O O . LEU B 1 326 ? 14.562 18.859 5.68 1 96.81 326 LEU B O 1
ATOM 5665 N N . ALA B 1 327 ? 14.641 17.125 4.293 1 97.44 327 ALA B N 1
ATOM 5666 C CA . ALA B 1 327 ? 16.078 17.328 4.074 1 97.44 327 ALA B CA 1
ATOM 5667 C C . ALA B 1 327 ? 16.422 17.203 2.594 1 97.44 327 ALA B C 1
ATOM 5669 O O . ALA B 1 327 ? 15.906 16.328 1.901 1 97.44 327 ALA B O 1
ATOM 5670 N N . ALA B 1 328 ? 17.25 18.109 2.146 1 97.81 328 ALA B N 1
ATOM 5671 C CA . ALA B 1 328 ? 17.766 18.078 0.78 1 97.81 328 ALA B CA 1
ATOM 5672 C C . ALA B 1 328 ? 19.188 18.625 0.716 1 97.81 328 ALA B C 1
ATOM 5674 O O . ALA B 1 328 ? 19.516 19.578 1.432 1 97.81 328 ALA B O 1
ATOM 5675 N N . GLU B 1 329 ? 19.969 18.047 -0.102 1 98.19 329 GLU B N 1
ATOM 5676 C CA . GLU B 1 329 ? 21.344 18.484 -0.355 1 98.19 329 GLU B CA 1
ATOM 5677 C C . GLU B 1 329 ? 21.609 18.641 -1.851 1 98.19 329 GLU B C 1
ATOM 5679 O O . GLU B 1 329 ? 21.203 17.781 -2.646 1 98.19 329 GLU B O 1
ATOM 5684 N N . SER B 1 330 ? 22.172 19.75 -2.195 1 98 330 SER B N 1
ATOM 5685 C CA . SER B 1 330 ? 22.531 19.984 -3.586 1 98 330 SER B CA 1
ATOM 5686 C C . SER B 1 330 ? 23.969 20.516 -3.701 1 98 330 SER B C 1
ATOM 5688 O O . SER B 1 330 ? 24.609 20.812 -2.691 1 98 330 SER B O 1
ATOM 5690 N N . ARG B 1 331 ? 24.453 20.562 -4.953 1 97.56 331 ARG B N 1
ATOM 5691 C CA . ARG B 1 331 ? 25.797 21.094 -5.16 1 97.56 331 ARG B CA 1
ATOM 5692 C C . ARG B 1 331 ? 25.906 21.812 -6.5 1 97.56 331 ARG B C 1
ATOM 5694 O O . ARG B 1 331 ? 25.156 21.5 -7.438 1 97.56 331 ARG B O 1
ATOM 5701 N N . ILE B 1 332 ? 26.812 22.797 -6.543 1 96.12 332 ILE B N 1
ATOM 5702 C CA . ILE B 1 332 ? 27.156 23.531 -7.754 1 96.12 332 ILE B CA 1
ATOM 5703 C C . ILE B 1 332 ? 28.656 23.391 -8.031 1 96.12 332 ILE B C 1
ATOM 5705 O O . ILE B 1 332 ? 29.469 23.578 -7.129 1 96.12 332 ILE B O 1
ATOM 5709 N N . PRO B 1 333 ? 28.906 23.062 -9.219 1 95.44 333 PRO B N 1
ATOM 5710 C CA . PRO B 1 333 ? 30.328 23.016 -9.539 1 95.44 333 PRO B CA 1
ATOM 5711 C C . PRO B 1 333 ? 30.969 24.406 -9.57 1 95.44 333 PRO B C 1
ATOM 5713 O O . PRO B 1 333 ? 30.344 25.359 -10.039 1 95.44 333 PRO B O 1
ATOM 5716 N N . ASN B 1 334 ? 32.156 24.453 -9.008 1 94.88 334 ASN B N 1
ATOM 5717 C CA . ASN B 1 334 ? 32.938 25.656 -9.125 1 94.88 334 ASN B CA 1
ATOM 5718 C C . ASN B 1 334 ? 33.875 25.594 -10.336 1 94.88 334 ASN B C 1
ATOM 5720 O O . ASN B 1 334 ? 35.062 25.234 -10.203 1 94.88 334 ASN B O 1
ATOM 5724 N N . TYR B 1 335 ? 33.531 26.156 -11.375 1 93.06 335 TYR B N 1
ATOM 5725 C CA . TYR B 1 335 ? 34.281 26.016 -12.625 1 93.06 335 TYR B CA 1
ATOM 5726 C C . TYR B 1 335 ? 35.625 26.688 -12.547 1 93.06 335 TYR B C 1
ATOM 5728 O O . TYR B 1 335 ? 36.594 26.219 -13.148 1 93.06 335 TYR B O 1
ATOM 5736 N N . TRP B 1 336 ? 35.688 27.797 -11.883 1 91.81 336 TRP B N 1
ATOM 5737 C CA . TRP B 1 336 ? 36.969 28.516 -11.75 1 91.81 336 TRP B CA 1
ATOM 5738 C C . TRP B 1 336 ? 38 27.656 -11.055 1 91.81 336 TRP B C 1
ATOM 5740 O O . TRP B 1 336 ? 39.188 27.734 -11.375 1 91.81 336 TRP B O 1
ATOM 5750 N N . ALA B 1 337 ? 37.562 26.875 -10.062 1 91.19 337 ALA B N 1
ATOM 5751 C CA . ALA B 1 337 ? 38.469 26.016 -9.336 1 91.19 337 ALA B CA 1
ATOM 5752 C C . ALA B 1 337 ? 39.062 24.922 -10.242 1 91.19 337 ALA B C 1
ATOM 5754 O O . ALA B 1 337 ? 40.219 24.562 -10.133 1 91.19 337 ALA B O 1
ATOM 5755 N N . PHE B 1 338 ? 38.281 24.438 -11.141 1 92.81 338 PHE B N 1
ATOM 5756 C CA . PHE B 1 338 ? 38.75 23.469 -12.117 1 92.81 338 PHE B CA 1
ATOM 5757 C C . PHE B 1 338 ? 39.781 24.078 -13.031 1 92.81 338 PHE B C 1
ATOM 5759 O O . PHE B 1 338 ? 40.844 23.469 -13.289 1 92.81 338 PHE B O 1
ATOM 5766 N N . ALA B 1 339 ? 39.594 25.25 -13.43 1 93.44 339 ALA B N 1
ATOM 5767 C CA . ALA B 1 339 ? 40.531 25.953 -14.297 1 93.44 339 ALA B CA 1
ATOM 5768 C C . ALA B 1 339 ? 41.844 26.25 -13.57 1 93.44 339 ALA B C 1
ATOM 5770 O O . ALA B 1 339 ? 42.938 26.047 -14.117 1 93.44 339 ALA B O 1
ATOM 5771 N N . ALA B 1 340 ? 41.656 26.781 -12.422 1 93.88 340 ALA B N 1
ATOM 5772 C CA . ALA B 1 340 ? 42.844 27.109 -11.625 1 93.88 340 ALA B CA 1
ATOM 5773 C C . ALA B 1 340 ? 43.719 25.891 -11.383 1 93.88 340 ALA B C 1
ATOM 5775 O O . ALA B 1 340 ? 44.938 25.969 -11.438 1 93.88 340 ALA B O 1
ATOM 5776 N N . THR B 1 341 ? 43.156 24.797 -11.125 1 92.88 341 THR B N 1
ATOM 5777 C CA . THR B 1 341 ? 43.875 23.547 -10.883 1 92.88 341 THR B CA 1
ATOM 5778 C C . THR B 1 341 ? 44.562 23.078 -12.156 1 92.88 341 THR B C 1
ATOM 5780 O O . THR B 1 341 ? 45.719 22.656 -12.109 1 92.88 341 THR B O 1
ATOM 5783 N N . LEU B 1 342 ? 43.875 23.188 -13.242 1 93.94 342 LEU B N 1
ATOM 5784 C CA . LEU B 1 342 ? 44.469 22.828 -14.523 1 93.94 342 LEU B CA 1
ATOM 5785 C C . LEU B 1 342 ? 45.688 23.688 -14.828 1 93.94 342 LEU B C 1
ATOM 5787 O O . LEU B 1 342 ? 46.719 23.188 -15.273 1 93.94 342 LEU B O 1
ATOM 5791 N N . LEU B 1 343 ? 45.531 24.938 -14.57 1 94.62 343 LEU B N 1
ATOM 5792 C CA . LEU B 1 343 ? 46.656 25.859 -14.789 1 94.62 343 LEU B CA 1
ATOM 5793 C C . LEU B 1 343 ? 47.812 25.531 -13.875 1 94.62 343 LEU B C 1
ATOM 5795 O O . LEU B 1 343 ? 48.969 25.594 -14.297 1 94.62 343 LEU B O 1
ATOM 5799 N N . ALA B 1 344 ? 47.5 25.234 -12.711 1 94.62 344 ALA B N 1
ATOM 5800 C CA . ALA B 1 344 ? 48.531 24.875 -11.758 1 94.62 344 ALA B CA 1
ATOM 5801 C C . ALA B 1 344 ? 49.281 23.625 -12.203 1 94.62 344 ALA B C 1
ATOM 5803 O O . ALA B 1 344 ? 50.531 23.547 -12.094 1 94.62 344 ALA B O 1
ATOM 5804 N N . ILE B 1 345 ? 48.562 22.688 -12.727 1 93.69 345 ILE B N 1
ATOM 5805 C CA . ILE B 1 345 ? 49.156 21.453 -13.219 1 93.69 345 ILE B CA 1
ATOM 5806 C C . ILE B 1 345 ? 50.031 21.75 -14.422 1 93.69 345 ILE B C 1
ATOM 5808 O O . ILE B 1 345 ? 51.188 21.266 -14.5 1 93.69 345 ILE B O 1
ATOM 5812 N N . LEU B 1 346 ? 49.562 22.594 -15.312 1 94.06 346 LEU B N 1
ATOM 5813 C CA . LEU B 1 346 ? 50.312 22.953 -16.5 1 94.06 346 LEU B CA 1
ATOM 5814 C C . LEU B 1 346 ? 51.594 23.719 -16.125 1 94.06 346 LEU B C 1
ATOM 5816 O O . LEU B 1 346 ? 52.656 23.516 -16.719 1 94.06 346 LEU B O 1
ATOM 5820 N N . PHE B 1 347 ? 51.438 24.531 -15.164 1 94.44 347 PHE B N 1
ATOM 5821 C CA . PHE B 1 347 ? 52.594 25.297 -14.695 1 94.44 347 PHE B CA 1
ATOM 5822 C C . PHE B 1 347 ? 53.625 24.391 -14.07 1 94.44 347 PHE B C 1
ATOM 5824 O O . PHE B 1 347 ? 54.812 24.547 -14.312 1 94.44 347 PHE B O 1
ATOM 5831 N N . ALA B 1 348 ? 53.156 23.484 -13.336 1 93.19 348 ALA B N 1
ATOM 5832 C CA . ALA B 1 348 ? 54.062 22.531 -12.711 1 93.19 348 ALA B CA 1
ATOM 5833 C C . ALA B 1 348 ? 54.781 21.703 -13.773 1 93.19 348 ALA B C 1
ATOM 5835 O O . ALA B 1 348 ? 56 21.453 -13.656 1 93.19 348 ALA B O 1
ATOM 5836 N N . PHE B 1 349 ? 54.031 21.359 -14.734 1 92.88 349 PHE B N 1
ATOM 5837 C CA . PHE B 1 349 ? 54.625 20.625 -15.844 1 92.88 349 PHE B CA 1
ATOM 5838 C C . PHE B 1 349 ? 55.656 21.469 -16.578 1 92.88 349 PHE B C 1
ATOM 5840 O O . PHE B 1 349 ? 56.719 20.969 -16.953 1 92.88 349 PHE B O 1
ATOM 5847 N N . TRP B 1 350 ? 55.438 22.672 -16.797 1 91.81 350 TRP B N 1
ATOM 5848 C CA . TRP B 1 350 ? 56.344 23.594 -17.469 1 91.81 350 TRP B CA 1
ATOM 5849 C C . TRP B 1 350 ? 57.625 23.781 -16.656 1 91.81 350 TRP B C 1
ATOM 5851 O O . TRP B 1 350 ? 58.719 23.75 -17.219 1 91.81 350 TRP B O 1
ATOM 5861 N N . LEU B 1 351 ? 57.5 23.938 -15.461 1 92.75 351 LEU B N 1
ATOM 5862 C CA . LEU B 1 351 ? 58.656 24.094 -14.602 1 92.75 351 LEU B CA 1
ATOM 5863 C C . LEU B 1 351 ? 59.531 22.844 -14.633 1 92.75 351 LEU B C 1
ATOM 5865 O O . LEU B 1 351 ? 60.75 22.938 -14.688 1 92.75 351 LEU B O 1
ATOM 5869 N N . SER B 1 352 ? 58.844 21.797 -14.602 1 92.38 352 SER B N 1
ATOM 5870 C CA . SER B 1 352 ? 59.562 20.531 -14.641 1 92.38 352 SER B CA 1
ATOM 5871 C C . SER B 1 352 ? 60.281 20.328 -15.977 1 92.38 352 SER B C 1
ATOM 5873 O O . SER B 1 352 ? 61.406 19.828 -16.016 1 92.38 352 SER B O 1
ATOM 5875 N N . TRP B 1 353 ? 59.656 20.719 -16.984 1 91.44 353 TRP B N 1
ATOM 5876 C CA . TRP B 1 353 ? 60.219 20.641 -18.312 1 91.44 353 TRP B CA 1
ATOM 5877 C C . TRP B 1 353 ? 61.438 21.562 -18.438 1 91.44 353 TRP B C 1
ATOM 5879 O O . TRP B 1 353 ? 62.469 21.188 -19.016 1 91.44 353 TRP B O 1
ATOM 5889 N N . ARG B 1 354 ? 61.375 22.656 -17.859 1 92.06 354 ARG B N 1
ATOM 5890 C CA . ARG B 1 354 ? 62.469 23.625 -17.891 1 92.06 354 ARG B CA 1
ATOM 5891 C C . ARG B 1 354 ? 63.656 23.125 -17.062 1 92.06 354 ARG B C 1
ATOM 5893 O O . ARG B 1 354 ? 64.812 23.297 -17.453 1 92.06 354 ARG B O 1
ATOM 5900 N N . ALA B 1 355 ? 63.344 22.531 -16.031 1 91.12 355 ALA B N 1
ATOM 5901 C CA . ALA B 1 355 ? 64.375 22 -15.172 1 91.12 355 ALA B CA 1
ATOM 5902 C C . ALA B 1 355 ? 65.125 20.812 -15.82 1 91.12 355 ALA B C 1
ATOM 5904 O O . ALA B 1 355 ? 66.312 20.625 -15.633 1 91.12 355 ALA B O 1
ATOM 5905 N N . TYR B 1 356 ? 64.312 20.172 -16.516 1 86 356 TYR B N 1
ATOM 5906 C CA . TYR B 1 356 ? 64.875 19.031 -17.203 1 86 356 TYR B CA 1
ATOM 5907 C C . TYR B 1 356 ? 65.75 19.484 -18.359 1 86 356 TYR B C 1
ATOM 5909 O O . TYR B 1 356 ? 66.75 18.844 -18.672 1 86 356 TYR B O 1
ATOM 5917 N N . ARG B 1 357 ? 65.438 20.469 -18.922 1 84.75 357 ARG B N 1
ATOM 5918 C CA . ARG B 1 357 ? 66.25 20.969 -20.047 1 84.75 357 ARG B CA 1
ATOM 5919 C C . ARG B 1 357 ? 67.5 21.703 -19.594 1 84.75 357 ARG B C 1
ATOM 5921 O O . ARG B 1 357 ? 68.5 21.781 -20.328 1 84.75 357 ARG B O 1
ATOM 5928 N N . LYS B 1 358 ? 67.688 21.953 -18.484 1 70.38 358 LYS B N 1
ATOM 5929 C CA . LYS B 1 358 ? 68.938 22.469 -17.969 1 70.38 358 LYS B CA 1
ATOM 5930 C C . LYS B 1 358 ? 69.812 21.328 -17.453 1 70.38 358 LYS B C 1
ATOM 5932 O O . LYS B 1 358 ? 71.062 21.359 -17.609 1 70.38 358 LYS B O 1
#

Nearest PDB structures (foldseek):
  5akc-assembly2_G  TM=2.097E-01  e=1.731E-01  Escherichia coli K-12
  1bkn-assembly1_B  TM=1.552E-01  e=1.230E-01  Escherichia coli K-12
  1bkn-assembly1_A  TM=1.836E-01  e=6.064E-01  Escherichia coli K-12
  3h4l-assembly2_A  TM=1.939E-01  e=2.125E+00  Saccharomyces cerevisiae
  1ea6-assembly2_B  TM=2.990E-01  e=6.642E+00  Homo sapiens

Solvent-accessible surface area (backbone atoms only — not comparable to full-atom values): 37894 Å² total; per-residue (Å²): 122,74,24,60,58,48,44,61,54,42,44,53,57,58,45,34,62,78,61,44,47,66,32,44,35,42,34,38,41,44,88,85,51,25,34,42,37,38,40,37,31,56,58,54,72,57,36,74,72,65,43,70,86,64,64,68,56,63,42,56,80,46,78,90,65,34,48,80,43,73,57,91,55,71,41,79,41,73,60,91,84,45,72,42,64,32,36,31,34,35,35,35,80,39,75,61,50,76,42,70,87,53,48,51,44,86,90,34,51,86,37,35,42,82,48,37,38,43,31,39,56,46,80,44,84,43,80,56,35,36,37,38,40,40,37,32,37,25,44,36,56,89,66,79,64,86,48,65,64,72,80,64,36,54,73,65,53,40,38,30,41,30,54,29,51,84,71,79,52,53,64,43,23,34,57,60,47,39,52,52,41,50,56,52,49,52,36,51,50,52,50,50,51,50,28,42,32,49,46,19,50,50,50,49,48,52,58,43,51,71,68,66,47,62,64,62,46,50,50,51,67,75,35,45,66,61,50,47,57,57,46,61,75,63,51,79,69,72,54,44,48,68,51,49,24,50,47,52,15,64,76,68,72,48,62,63,42,51,50,55,42,68,76,36,44,68,61,51,53,48,52,41,48,64,73,47,46,63,61,58,46,63,31,36,36,35,39,41,32,38,34,46,46,50,40,56,77,47,62,76,49,45,39,68,54,79,54,28,30,36,31,35,81,46,42,45,55,38,17,71,70,29,66,40,75,46,43,39,31,20,36,36,77,33,64,65,45,54,49,51,50,50,50,50,50,52,48,51,49,49,53,51,53,52,55,64,72,98,124,74,22,61,51,49,43,61,55,42,43,53,56,58,46,33,64,76,60,45,49,64,32,42,34,42,35,38,40,45,88,86,52,26,35,42,36,37,40,37,29,55,58,56,72,58,35,73,73,64,42,69,85,65,65,69,55,64,44,55,82,46,78,90,65,35,46,80,43,75,56,91,54,70,41,80,41,73,59,92,86,45,73,41,62,31,36,31,34,34,35,35,79,39,76,62,50,76,42,70,87,53,47,52,43,85,92,35,52,88,36,34,41,82,48,38,38,42,30,40,56,47,80,45,85,41,81,56,35,37,36,38,42,40,38,32,37,26,43,36,57,89,67,77,64,84,50,67,64,70,81,63,37,53,74,65,52,40,38,29,41,31,54,30,50,82,71,79,52,52,65,41,23,34,57,60,47,40,53,53,42,48,56,51,50,52,38,50,49,52,50,52,52,50,27,41,32,50,47,18,49,50,50,51,47,52,57,43,50,72,69,67,50,62,66,61,46,51,50,51,68,74,36,44,69,60,50,46,57,57,48,63,76,63,48,76,70,74,53,44,48,69,50,51,24,52,47,52,16,62,75,66,73,50,62,61,40,52,50,56,42,68,76,37,44,70,61,53,52,50,51,41,48,63,71,46,46,62,60,58,46,63,33,36,37,36,39,41,34,39,35,46,47,50,40,56,77,47,63,77,46,46,40,69,53,78,56,29,31,34,31,38,81,45,41,44,56,38,18,69,72,30,66,40,73,47,43,39,31,23,34,35,78,32,63,66,44,54,49,52,50,50,51,50,52,51,50,51,50,49,52,50,51,54,59,66,72,103

Sequence (716 aa):
MKTNNLIVVIVILFSMASCQTSYRMVSRIKTDGSLYREVYAYGDSAFLAGDRAENPFLFQIDSDTWQLVGLGSSIKFNFWGNEQELNVKVCRDIPGMSGEYFEVSDTKEYAAPLAVPQEILEKKFRWFYTYYSYKAIYSELPDKGPVPLDRYFSDEERQIWFRGDENAFAGWNGIELNNRLDDIENKFWEWYNRSQYEISFEVVAHFTSLQGDTSYIRRLQESKEDIYSKYVSKKEKESTPEEVCDFLNDLWQTKYFSNVYKANEKDIDKMAEDRGRIVELFGYTMRNELIMPGKVIASNAMFQQGDSAVIWKVDAFRLLAGDYELAAESRIPNYWAFAATLLAILFAFWLSWRAYRKMKTNNLIVVIVILFSMASCQTSYRMVSRIKTDGSLYREVYAYGDSAFLAGDRAENPFLFQIDSDTWQLVGLGSSIKFNFWGNEQELNVKVCRDIPGMSGEYFEVSDTKEYAAPLAVPQEILEKKFRWFYTYYSYKAIYSELPDKGPVPLDRYFSDEERQIWFRGDENAFAGWNGIELNNRLDDIENKFWEWYNRSQYEISFEVVAHFTSLQGDTSYIRRLQESKEDIYSKYVSKKEKESTPEEVCDFLNDLWQTKYFSNVYKANEKDIDKMAEDRGRIVELFGYTMRNELIMPGKVIASNAMFQQGDSAVIWKVDAFRLLAGDYELAAESRIPNYWAFAATLLAILFAFWLSWRAYRK